Protein AF-A0ABD3NTJ6-F1 (afdb_monomer)

Secondary structure (DSSP, 8-state):
----------------------------------PPPPP--S--PPTT-EEEE---STTGGGTT-EEEEEEEETTTTEEEEEETTS-EEEE-GGGEEE-----------------------HHHHHHHHHHHHHHHHHHHHHHHHHHHHHHHHHHHHHHHHHHHHHHHHHHHHHHHHHHHHHHHHHHHHHHHH--HHHHHHHHHHHHHHHHHHHHHHHHHHHHHHHHHHHHHHHHHHHHHHHHHHHHHHHHHHHHHHHHHHHHHHHT-S------------------------------------------------TTSHHHHHHHHHHHHHHHHHHHHHHHHHHHHHHHHHHHHHHHHHHHHHHHHHHHHHHHHHHHHHHHHHHHHHHHHHHHHHTSS-------------------------------------------S--

Radius of gyration: 44.38 Å; Cα contacts (8 Å, |Δi|>4): 122; chains: 1; bounding box: 137×74×116 Å

pLDDT: mean 74.45, std 22.03, range [32.66, 98.19]

Foldseek 3Di:
DDDDDDDDDDDPDDDDDDDDDDDDDDDDPDDDDDDPDDQPPPDDDDFQFKKAFADDPVPRVRHRFIWTFHDQDPVVQWTFTQGPVRDTDTHHSSGIDTDPPPPDDDDDDDDDDDDPDDPDPCVVVVVVVVVVVVVVVVVVVVVVVVVVVVVVVVVVVVVVVVVVVVVVVVVVVVVVVVVVVVVVVVVVVCVVVDDPVVVVVVVVVVVVVVVVVVVVVVVVVVVVVVVVVVVVLVVVVVVLVVVVVVLVVVVVVVVVVVVVVVVPVVPDPDDPDDDDDDDDDDDDDDDPDPPDDDDDDDDDDDDDDDDPDDDDDDDDPVPPVVVVVVVVVVVVSVVVVVVSVVVVVVSVVVVVVVVVVVVVVVVVVVVVVVVVVVVVVVVVVVVVVVVVVVVVVVVVVPPPDDDPDDDDDDDDDDDDDDDPDDDDPPPDPDDPPPPPDDDPPPPPDD

Nearest PDB structures (foldseek):
  6wau-assembly1_A  TM=8.662E-01  e=1.905E-03  Homo sapiens
  8h43-assembly1_A  TM=8.502E-01  e=3.929E-03  Homo sapiens
  5xfo-assembly1_A  TM=8.583E-01  e=5.112E-03  Homo sapiens
  5xfq-assembly1_A  TM=8.620E-01  e=9.241E-03  Mus musculus
  5xfp-assembly3_E  TM=7.646E-01  e=1.054E-02  Homo sapiens

Mean predicted aligned error: 21.54 Å

Organism: NCBI:txid382360

Sequence (446 aa):
MNTQAQGSDEEDEMLSTINEGDSESLDSNYVDSKPPAKPASEAILPPGSSVQFYGLQEMSHLNDTTGTIEAYLNGIQRYSVRCQDGNVVNAKPGNLSLLASNDAHHDKEHKKKKKKPKREDNSHILETSQQILVDLCNEMKSLQSSIVSSTSTSTSIMTENISSNTTLLHQIQTEVDLLRSNLKQLDVTIESKATPSQILEMGKIRAIQSLVANVQADKDKTVQLYETHARRGYEEIERLRSDLEREREENAKLREEMHQIQSFANHGPLSPMKGSMNVYTGPSMYVNGNANNLDITKPGGGGDGETIGTFDDMTLDTKQTTDNTVAYETKSLKKRIIHMKKKLQVAQLEAKEADNLRSELESMRLKMEGMRKEGMEKDKIIQRLKEDIDGLKRGYSCGGVGNVAASAATTSAAANTVSVANPQTRSVTVTTTTKKKGANRWWNGL

Structure (mmCIF, N/CA/C/O backbone):
data_AF-A0ABD3NTJ6-F1
#
_entry.id   AF-A0ABD3NTJ6-F1
#
loop_
_atom_site.group_PDB
_atom_site.id
_atom_site.type_symbol
_atom_site.label_atom_id
_atom_site.label_alt_id
_atom_site.label_comp_id
_atom_site.label_asym_id
_atom_site.label_entity_id
_atom_site.label_seq_id
_atom_site.pdbx_PDB_ins_code
_atom_site.Cartn_x
_atom_site.Cartn_y
_atom_site.Cartn_z
_atom_site.occupancy
_atom_site.B_iso_or_equiv
_atom_site.auth_seq_id
_atom_site.auth_comp_id
_atom_site.auth_asym_id
_atom_site.auth_atom_id
_atom_site.pdbx_PDB_model_num
ATOM 1 N N . MET A 1 1 ? 29.566 -42.881 37.059 1.00 40.19 1 MET A N 1
ATOM 2 C CA . MET A 1 1 ? 28.271 -43.483 36.680 1.00 40.19 1 MET A CA 1
ATOM 3 C C . MET A 1 1 ? 27.968 -43.018 35.273 1.00 40.19 1 MET A C 1
ATOM 5 O O . MET A 1 1 ? 27.840 -41.824 35.056 1.00 40.19 1 MET A O 1
ATOM 9 N N . ASN A 1 2 ? 28.045 -43.955 34.334 1.00 36.59 2 ASN A N 1
ATOM 10 C CA . ASN A 1 2 ? 28.050 -43.747 32.892 1.00 36.59 2 ASN A CA 1
ATOM 11 C C . ASN A 1 2 ? 26.684 -44.204 32.368 1.00 36.59 2 ASN A C 1
ATOM 13 O O . ASN A 1 2 ? 26.275 -45.315 32.704 1.00 36.59 2 ASN A O 1
ATOM 17 N N . THR A 1 3 ? 25.972 -43.383 31.601 1.0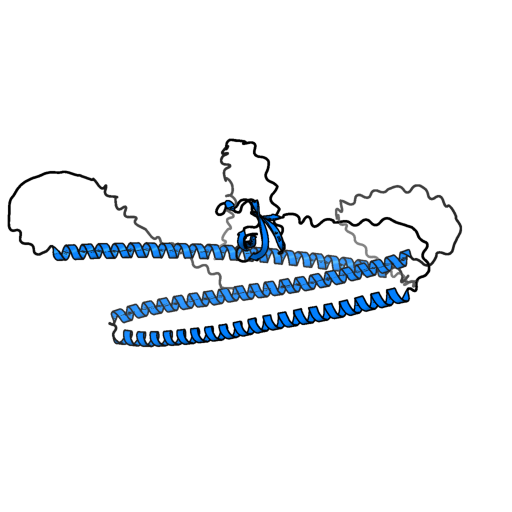0 45.03 3 THR A N 1
ATOM 18 C CA . THR A 1 3 ? 24.688 -43.788 31.009 1.00 45.03 3 THR A CA 1
ATOM 19 C C . THR A 1 3 ? 24.657 -43.359 29.549 1.00 45.03 3 THR A C 1
ATOM 21 O O . THR A 1 3 ? 24.443 -42.196 29.225 1.00 45.03 3 THR A O 1
ATOM 24 N N . GLN A 1 4 ? 24.933 -44.335 28.681 1.00 41.94 4 GLN A N 1
ATOM 25 C CA . GLN A 1 4 ? 24.576 -44.325 27.266 1.00 41.94 4 GLN A CA 1
ATOM 26 C C . GLN A 1 4 ? 23.050 -44.280 27.142 1.00 41.94 4 GLN A C 1
ATOM 28 O O . GLN A 1 4 ? 22.362 -45.060 27.799 1.00 41.94 4 GLN A O 1
ATOM 33 N N . ALA A 1 5 ? 22.537 -43.409 26.277 1.00 48.34 5 ALA A N 1
ATOM 34 C CA . ALA A 1 5 ? 21.158 -43.452 25.809 1.00 48.34 5 ALA A CA 1
ATOM 35 C C . ALA A 1 5 ? 21.177 -43.641 24.290 1.00 48.34 5 ALA A C 1
ATOM 37 O O . ALA A 1 5 ? 21.821 -42.887 23.561 1.00 48.34 5 ALA A O 1
ATOM 38 N N . GLN A 1 6 ? 20.534 -44.728 23.873 1.00 44.75 6 GLN A N 1
ATOM 39 C CA . GLN A 1 6 ? 20.407 -45.224 22.511 1.00 44.75 6 GLN A CA 1
ATOM 40 C C . GLN A 1 6 ? 19.446 -44.354 21.693 1.00 44.75 6 GLN A C 1
ATOM 42 O O . GLN A 1 6 ? 18.470 -43.824 22.225 1.00 44.75 6 GLN A O 1
ATOM 47 N N . GLY A 1 7 ? 19.739 -44.244 20.397 1.00 41.97 7 GLY A N 1
ATOM 48 C CA . GLY A 1 7 ? 18.839 -43.694 19.391 1.00 41.97 7 GLY A CA 1
ATOM 49 C C . GLY A 1 7 ? 17.664 -44.628 19.101 1.00 41.97 7 GLY A C 1
ATOM 50 O O . GLY A 1 7 ? 17.770 -45.845 19.250 1.00 41.97 7 GLY A O 1
ATOM 51 N N . SER A 1 8 ? 16.553 -44.025 18.690 1.00 44.66 8 SER A N 1
ATOM 52 C CA . SER A 1 8 ? 15.428 -44.702 18.046 1.00 44.66 8 SER A CA 1
ATOM 53 C C . SER A 1 8 ? 15.048 -43.879 16.819 1.00 44.66 8 SER A C 1
ATOM 55 O O . SER A 1 8 ? 14.611 -42.736 16.940 1.00 44.66 8 SER A O 1
ATOM 57 N N . ASP A 1 9 ? 15.333 -44.475 15.663 1.00 46.97 9 ASP A N 1
ATOM 58 C CA . ASP A 1 9 ? 14.882 -44.102 14.330 1.00 46.97 9 ASP A CA 1
ATOM 59 C C . ASP A 1 9 ? 13.488 -44.705 14.124 1.00 46.97 9 ASP A C 1
ATOM 61 O O . ASP A 1 9 ? 13.374 -45.890 13.832 1.00 46.97 9 ASP A O 1
ATOM 65 N N . GLU A 1 10 ? 12.432 -43.918 14.295 1.00 52.91 10 GLU A N 1
ATOM 66 C CA . GLU A 1 10 ? 11.076 -44.256 13.852 1.00 52.91 10 GLU A CA 1
ATOM 67 C C . GLU A 1 10 ? 10.378 -42.930 13.543 1.00 52.91 10 GLU A C 1
ATOM 69 O O . GLU A 1 10 ? 10.212 -42.145 14.464 1.00 52.91 10 GLU A O 1
ATOM 74 N N . GLU A 1 11 ? 10.086 -42.642 12.268 1.00 46.19 11 GLU A N 1
ATOM 75 C CA . GLU A 1 11 ? 8.901 -41.924 11.738 1.00 46.19 11 GLU A CA 1
ATOM 76 C C . GLU A 1 11 ? 9.124 -41.652 10.229 1.00 46.19 11 GLU A C 1
ATOM 78 O O . GLU A 1 11 ? 9.262 -40.515 9.789 1.00 46.19 11 GLU A O 1
ATOM 83 N N . ASP A 1 12 ? 9.177 -42.726 9.433 1.00 49.91 12 ASP A N 1
ATOM 84 C CA . ASP A 1 12 ? 9.112 -42.701 7.963 1.00 49.91 12 ASP A CA 1
ATOM 85 C C . ASP A 1 12 ? 8.009 -43.688 7.543 1.00 49.91 12 ASP A C 1
ATOM 87 O O . ASP A 1 12 ? 8.283 -44.852 7.289 1.00 49.91 12 ASP A O 1
ATOM 91 N N . GLU A 1 13 ? 6.741 -43.260 7.579 1.00 53.31 13 GLU A N 1
ATOM 92 C CA . GLU A 1 13 ? 5.600 -43.869 6.862 1.00 53.31 13 GLU A CA 1
ATOM 93 C C . GLU A 1 13 ? 4.302 -43.173 7.298 1.00 53.31 13 GLU A C 1
ATOM 95 O O . GLU A 1 13 ? 3.744 -43.535 8.322 1.00 53.31 13 GLU A O 1
ATOM 100 N N . MET A 1 14 ? 3.804 -42.178 6.548 1.00 47.34 14 MET A N 1
ATOM 101 C CA . MET A 1 14 ? 2.372 -41.803 6.525 1.00 47.34 14 MET A CA 1
ATOM 102 C C . MET A 1 14 ? 2.078 -40.758 5.434 1.00 47.34 14 MET A C 1
ATOM 104 O O . MET A 1 14 ? 1.713 -39.626 5.732 1.00 47.34 14 MET A O 1
ATOM 108 N N . LEU A 1 15 ? 2.190 -41.130 4.153 1.00 41.88 15 LEU A N 1
ATOM 109 C CA . LEU A 1 15 ? 1.514 -40.415 3.057 1.00 41.88 15 LEU A CA 1
ATOM 110 C C . LEU A 1 15 ? 1.103 -41.392 1.944 1.00 41.88 15 LEU A C 1
ATOM 112 O O . LEU A 1 15 ? 1.747 -41.494 0.904 1.00 41.88 15 LEU A O 1
ATOM 116 N N . SER A 1 16 ? -0.009 -42.099 2.143 1.00 45.91 16 SER A N 1
ATOM 117 C CA . SER A 1 16 ? -0.791 -42.640 1.029 1.00 45.91 16 SER A CA 1
ATOM 118 C C . SER A 1 16 ? -2.280 -42.539 1.348 1.00 45.91 16 SER A C 1
ATOM 120 O O . SER A 1 16 ? -2.682 -42.685 2.501 1.00 45.91 16 SER A O 1
ATOM 122 N N . THR A 1 17 ? -3.082 -42.328 0.302 1.00 41.25 17 THR A N 1
ATOM 123 C CA . THR A 1 17 ? -4.559 -42.295 0.256 1.00 41.25 17 THR A CA 1
ATOM 124 C C . THR A 1 17 ? -5.200 -40.901 0.301 1.00 41.25 17 THR A C 1
ATOM 126 O O . THR A 1 17 ? -5.706 -40.458 1.328 1.00 41.25 17 THR A O 1
ATOM 129 N N . ILE A 1 18 ? -5.278 -40.237 -0.860 1.00 46.53 18 ILE A N 1
ATOM 130 C CA . ILE A 1 18 ? -6.412 -39.350 -1.161 1.00 46.53 18 ILE A CA 1
ATOM 131 C C . ILE A 1 18 ? -7.052 -39.837 -2.459 1.00 46.53 18 ILE A C 1
ATOM 133 O O . ILE A 1 18 ? -6.397 -39.944 -3.492 1.00 46.53 18 ILE A O 1
ATOM 137 N N . ASN A 1 19 ? -8.331 -40.172 -2.307 1.00 44.00 19 ASN A N 1
ATOM 138 C CA . ASN A 1 19 ? -9.253 -40.750 -3.269 1.00 44.00 19 ASN A CA 1
ATOM 139 C C . ASN A 1 19 ? -9.419 -39.917 -4.542 1.00 44.00 19 ASN A C 1
ATOM 141 O O . ASN A 1 19 ? -9.683 -38.716 -4.487 1.00 44.00 19 ASN A O 1
ATOM 145 N N . GLU A 1 20 ? -9.406 -40.629 -5.664 1.00 47.78 20 GLU A N 1
ATOM 146 C CA . GLU A 1 20 ? -10.153 -40.293 -6.870 1.00 47.78 20 GLU A CA 1
ATOM 147 C C . GLU A 1 20 ? -11.649 -40.467 -6.567 1.00 47.78 20 GLU A C 1
ATOM 149 O O . GLU A 1 20 ? -12.079 -41.528 -6.114 1.00 47.78 20 GLU A O 1
ATOM 154 N N . GLY A 1 21 ? -12.427 -39.403 -6.757 1.00 39.03 21 GLY A N 1
ATOM 155 C CA . GLY A 1 21 ? -13.863 -39.383 -6.511 1.00 39.03 21 GLY A CA 1
ATOM 156 C C . GLY A 1 21 ? -14.584 -38.592 -7.593 1.00 39.03 21 GLY A C 1
ATOM 157 O O . GLY A 1 21 ? -14.523 -37.367 -7.612 1.00 39.03 21 GLY A O 1
ATOM 158 N N . ASP A 1 22 ? -15.240 -39.357 -8.458 1.00 41.78 22 ASP A N 1
ATOM 159 C CA . ASP A 1 22 ? -16.561 -39.121 -9.032 1.00 41.78 22 ASP A CA 1
ATOM 160 C C . ASP A 1 22 ? -16.781 -37.940 -9.988 1.00 41.78 22 ASP A C 1
ATOM 162 O O . ASP A 1 22 ? -17.116 -36.807 -9.653 1.00 41.78 22 ASP A O 1
ATOM 166 N N . SER A 1 23 ? -16.680 -38.339 -11.255 1.00 49.59 23 SER A N 1
ATOM 167 C CA . SER A 1 23 ? -17.538 -37.986 -12.380 1.00 49.59 23 SER A CA 1
ATOM 168 C C . SER A 1 23 ? -18.988 -37.618 -12.029 1.00 49.59 23 SER A C 1
ATOM 170 O O . SER A 1 23 ? -19.785 -38.487 -11.675 1.00 49.59 23 SER A O 1
ATOM 172 N N . GLU A 1 24 ? -19.371 -36.378 -12.326 1.00 49.97 24 GLU A N 1
ATOM 173 C CA . GLU A 1 24 ? -20.751 -36.041 -12.679 1.00 49.97 24 GLU A CA 1
ATOM 174 C C . GLU A 1 24 ? -20.803 -35.567 -14.135 1.00 49.97 24 GLU A C 1
ATOM 176 O O . GLU A 1 24 ? -20.230 -34.551 -14.532 1.00 49.97 24 GLU A O 1
ATOM 181 N N . SER A 1 25 ? -21.480 -36.378 -14.943 1.00 49.41 25 SER A N 1
ATOM 182 C CA . SER A 1 25 ? -21.915 -36.092 -16.302 1.00 49.41 25 SER A CA 1
ATOM 183 C C . SER A 1 25 ? -23.032 -35.051 -16.280 1.00 49.41 25 SER A C 1
ATOM 185 O O . SER A 1 25 ? -24.098 -35.315 -15.722 1.00 49.41 25 SER A O 1
ATOM 187 N N . LEU A 1 26 ? -22.826 -33.905 -16.932 1.00 48.53 26 LEU A N 1
ATOM 188 C CA . LEU A 1 26 ? -23.906 -32.974 -17.251 1.00 48.53 26 LEU A CA 1
ATOM 189 C C . LEU A 1 26 ? -24.185 -32.978 -18.751 1.00 48.53 26 LEU A C 1
ATOM 191 O O . LEU A 1 26 ? -23.298 -32.779 -19.584 1.00 48.53 26 LEU A O 1
ATOM 195 N N . ASP A 1 27 ? -25.455 -33.240 -19.037 1.00 41.47 27 ASP A N 1
ATOM 196 C CA . ASP A 1 27 ? -26.069 -33.384 -20.342 1.00 41.47 27 ASP A CA 1
ATOM 197 C C . ASP A 1 27 ? -25.861 -32.173 -21.257 1.00 41.47 27 ASP A C 1
ATOM 199 O O . ASP A 1 27 ? -26.066 -31.008 -20.906 1.00 41.47 27 ASP A O 1
ATOM 203 N N . SER A 1 28 ? -25.489 -32.503 -22.491 1.00 42.22 28 SER A N 1
ATOM 204 C CA . SER A 1 28 ? -25.319 -31.606 -23.623 1.00 42.22 28 SER A CA 1
ATOM 205 C C . SER A 1 28 ? -26.680 -31.247 -24.230 1.00 42.22 28 SER A C 1
ATOM 207 O O . SER A 1 28 ? -27.269 -32.038 -24.962 1.00 42.22 28 SER A O 1
ATOM 209 N N . ASN A 1 29 ? -27.162 -30.030 -23.966 1.00 41.12 29 ASN A N 1
ATOM 210 C CA . ASN A 1 29 ? -28.196 -29.367 -24.766 1.00 41.12 29 ASN A CA 1
ATOM 211 C C . ASN A 1 29 ? -27.539 -28.259 -25.603 1.00 41.12 29 ASN A C 1
ATOM 213 O O . ASN A 1 29 ? -27.405 -27.113 -25.174 1.00 41.12 29 ASN A O 1
ATOM 217 N N . TYR A 1 30 ? -27.084 -28.636 -26.799 1.00 38.41 30 TYR A N 1
ATOM 218 C CA . TYR A 1 30 ? -26.451 -27.764 -27.788 1.00 38.41 30 TYR A CA 1
ATOM 219 C C . TYR A 1 30 ? -27.526 -27.001 -28.578 1.00 38.41 30 TYR A C 1
ATOM 221 O O . TYR A 1 30 ? -28.086 -27.511 -29.546 1.00 38.41 30 TYR A O 1
ATOM 229 N N . VAL A 1 31 ? -27.847 -25.782 -28.135 1.00 45.69 31 VAL A N 1
ATOM 230 C CA . VAL A 1 31 ? -28.682 -24.836 -28.890 1.00 45.69 31 VAL A CA 1
ATOM 231 C C . VAL A 1 31 ? -27.768 -24.024 -29.808 1.00 45.69 31 VAL A C 1
ATOM 233 O O . VAL A 1 31 ? -26.908 -23.279 -29.339 1.00 45.69 31 VAL A O 1
ATOM 236 N N . ASP A 1 32 ? -27.970 -24.194 -31.113 1.00 44.66 32 ASP A N 1
ATOM 237 C CA . ASP A 1 32 ? -27.260 -23.575 -32.237 1.00 44.66 32 ASP A CA 1
ATOM 238 C C . ASP A 1 32 ? -27.342 -22.035 -32.204 1.00 44.66 32 ASP A C 1
ATOM 240 O O . ASP A 1 32 ? -28.205 -21.403 -32.814 1.00 44.66 32 ASP A O 1
ATOM 244 N N . SER A 1 33 ? -26.455 -21.422 -31.418 1.00 44.88 33 SER A N 1
ATOM 245 C CA . SER A 1 33 ? -26.260 -19.976 -31.340 1.00 44.88 33 SER A CA 1
ATOM 246 C C . SER A 1 33 ? -24.920 -19.634 -31.975 1.00 44.88 33 SER A C 1
ATOM 248 O O . SER A 1 33 ? -23.862 -20.018 -31.478 1.00 44.88 33 SER A O 1
ATOM 250 N N . LYS A 1 34 ? -24.986 -18.895 -33.085 1.00 48.97 34 LYS A N 1
ATOM 251 C CA . LYS A 1 34 ? -23.867 -18.248 -33.782 1.00 48.97 34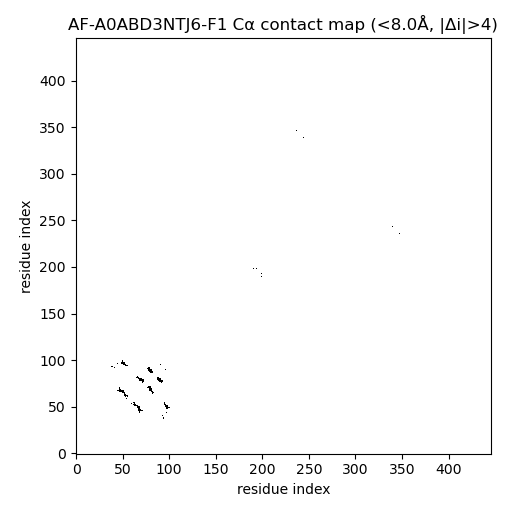 LYS A CA 1
ATOM 252 C C . LYS A 1 34 ? -22.781 -17.796 -32.782 1.00 48.97 34 LYS A C 1
ATOM 254 O O . LYS A 1 34 ? -23.107 -17.029 -31.875 1.00 48.97 34 LYS A O 1
ATOM 259 N N . PRO A 1 35 ? -21.518 -18.245 -32.916 1.00 42.69 35 PRO A N 1
ATOM 260 C CA . PRO A 1 35 ? -20.505 -18.035 -31.888 1.00 42.69 35 PRO A CA 1
ATOM 261 C C . PRO A 1 35 ? -20.266 -16.533 -31.661 1.00 42.69 35 PRO A C 1
ATOM 263 O O . PRO A 1 35 ? -19.989 -15.816 -32.631 1.00 42.69 35 PRO A O 1
ATOM 266 N N . PRO A 1 36 ? -20.377 -16.035 -30.414 1.00 49.72 36 PRO A N 1
ATOM 267 C CA . PRO A 1 36 ? -20.057 -14.652 -30.098 1.00 49.72 36 PRO A CA 1
ATOM 268 C C . PRO A 1 36 ? -18.573 -14.399 -30.370 1.00 49.72 36 PRO A C 1
ATOM 270 O O . PRO A 1 36 ? -17.718 -15.251 -30.117 1.00 49.72 36 PRO A O 1
ATOM 273 N N . ALA A 1 37 ? -18.281 -13.223 -30.926 1.00 48.50 37 ALA A N 1
ATOM 274 C CA . ALA A 1 37 ? -16.925 -12.780 -31.202 1.00 48.50 37 ALA A CA 1
ATOM 275 C C . ALA A 1 37 ? -16.048 -12.953 -29.952 1.00 48.50 37 ALA A C 1
ATOM 277 O O . ALA A 1 37 ? -16.431 -12.571 -28.846 1.00 48.50 37 ALA A O 1
ATOM 278 N N . LYS A 1 38 ? -14.882 -13.574 -30.146 1.00 46.47 38 LYS A N 1
ATOM 279 C CA . LYS A 1 38 ? -13.897 -13.868 -29.103 1.00 46.47 38 LYS A CA 1
ATOM 280 C C . LYS A 1 38 ? -13.639 -12.601 -28.262 1.00 46.47 38 LYS A C 1
ATOM 282 O O . LYS A 1 38 ? -13.260 -11.590 -28.856 1.00 46.47 38 LYS A O 1
ATOM 287 N N . PRO A 1 39 ? -13.825 -12.630 -26.927 1.00 51.28 39 PRO A N 1
ATOM 288 C CA . PRO A 1 39 ? -13.601 -11.457 -26.092 1.00 51.28 39 PRO A CA 1
ATOM 289 C C . PRO A 1 39 ? -12.139 -11.031 -26.225 1.00 51.28 39 PRO A C 1
ATOM 291 O O . PRO A 1 39 ? -11.228 -11.858 -26.115 1.00 51.28 39 PRO A O 1
ATOM 294 N N . ALA A 1 40 ? -11.927 -9.751 -26.528 1.00 49.59 40 ALA A N 1
ATOM 295 C CA . ALA A 1 40 ? -10.605 -9.162 -26.640 1.00 49.59 40 ALA A CA 1
ATOM 296 C C . ALA A 1 40 ? -9.852 -9.392 -25.322 1.00 49.59 40 ALA A C 1
ATOM 298 O O . ALA A 1 40 ? -10.249 -8.916 -24.261 1.00 49.59 40 ALA A O 1
ATOM 299 N N . SER A 1 41 ? -8.789 -10.187 -25.393 1.00 48.59 41 SER A N 1
ATOM 300 C CA . SER A 1 41 ? -7.893 -10.478 -24.282 1.00 48.59 41 SER A CA 1
ATOM 301 C C . SER A 1 41 ? -7.303 -9.180 -23.738 1.00 48.59 41 SER A C 1
ATOM 303 O O . SER A 1 41 ? -6.547 -8.550 -24.469 1.00 48.59 41 SER A O 1
ATOM 305 N N . GLU A 1 42 ? -7.679 -8.813 -22.508 1.00 69.00 42 GLU A N 1
ATOM 306 C CA . GLU A 1 42 ? -6.975 -8.021 -21.469 1.00 69.00 42 GLU A CA 1
ATOM 307 C C . GLU A 1 42 ? -6.078 -6.832 -21.879 1.00 69.00 42 GLU A C 1
ATOM 309 O O . GLU A 1 42 ? -5.277 -6.337 -21.088 1.00 69.00 42 GLU A O 1
ATOM 314 N N . ALA A 1 43 ? -6.206 -6.332 -23.102 1.00 79.06 43 ALA A N 1
ATOM 315 C CA . ALA A 1 43 ? -5.488 -5.173 -23.579 1.00 79.06 43 ALA A CA 1
ATOM 316 C C . ALA A 1 43 ? -6.086 -3.938 -22.904 1.00 79.06 43 ALA A C 1
ATOM 318 O O . ALA A 1 43 ? -7.290 -3.685 -22.990 1.00 79.06 43 ALA A O 1
ATOM 319 N N . ILE A 1 44 ? -5.237 -3.177 -22.216 1.00 89.94 44 ILE A N 1
ATOM 320 C CA . ILE A 1 44 ? -5.616 -1.886 -21.647 1.00 89.94 44 ILE A CA 1
ATOM 321 C C . ILE A 1 44 ? -6.035 -0.981 -22.811 1.00 89.94 44 ILE A C 1
ATOM 323 O O . ILE A 1 44 ? -5.228 -0.680 -23.690 1.00 89.94 44 ILE A O 1
ATOM 327 N N . LEU A 1 45 ? -7.306 -0.583 -22.835 1.00 93.62 45 LEU A N 1
ATOM 328 C CA . LEU A 1 45 ? -7.870 0.256 -23.884 1.00 93.62 45 LEU A CA 1
ATOM 329 C C . LEU A 1 45 ? -7.483 1.718 -23.606 1.00 93.62 45 LEU A C 1
ATOM 331 O O . LEU A 1 45 ? -7.752 2.213 -22.506 1.00 93.62 45 LEU A O 1
ATOM 335 N N . PRO A 1 46 ? -6.852 2.428 -24.559 1.00 93.81 46 PRO A N 1
ATOM 336 C CA . PRO A 1 46 ? -6.441 3.806 -24.336 1.00 93.81 46 PRO A CA 1
ATOM 337 C C . PRO A 1 46 ? -7.661 4.744 -24.252 1.00 93.81 46 PRO A C 1
ATOM 339 O O . PRO A 1 46 ? -8.653 4.527 -24.963 1.00 93.81 46 PRO A O 1
ATOM 342 N N . PRO A 1 47 ? -7.610 5.798 -23.414 1.00 96.31 47 PRO A N 1
ATOM 343 C CA . PRO A 1 47 ? -8.655 6.819 -23.371 1.00 96.31 47 PRO A CA 1
ATOM 344 C C . PRO A 1 47 ? -8.807 7.490 -24.744 1.00 96.31 47 PRO A C 1
ATOM 346 O O . PRO A 1 47 ? -7.833 7.662 -25.474 1.00 96.31 47 PRO A O 1
ATOM 349 N N . GLY A 1 48 ? -10.040 7.830 -25.114 1.00 96.31 48 GLY A N 1
ATOM 350 C CA . GLY A 1 48 ? -10.415 8.318 -26.444 1.00 96.31 48 GLY A CA 1
ATOM 351 C C . GLY A 1 48 ? -10.849 7.224 -27.426 1.00 96.31 48 GLY A C 1
ATOM 352 O O . GLY A 1 48 ? -11.414 7.539 -28.471 1.00 96.31 48 GLY A O 1
ATOM 353 N N . SER A 1 49 ? -10.653 5.945 -27.095 1.00 96.31 49 SER A N 1
ATOM 354 C CA . SER A 1 49 ? -11.117 4.837 -27.939 1.00 96.31 49 SER A CA 1
ATOM 355 C C . SER A 1 49 ? -12.644 4.740 -27.959 1.00 96.31 49 SER A C 1
ATOM 357 O O . SER A 1 49 ? -13.292 4.858 -26.915 1.00 96.31 49 SER A O 1
ATOM 359 N N . SER A 1 50 ? -13.209 4.468 -29.137 1.00 96.69 50 SER A N 1
ATOM 360 C CA . SER A 1 50 ? -14.633 4.152 -29.296 1.00 96.69 50 SER A CA 1
ATOM 361 C C . SER A 1 50 ? -14.886 2.680 -28.973 1.00 96.69 50 SER A C 1
ATOM 363 O O . SER A 1 50 ? -14.223 1.790 -29.506 1.00 96.69 50 SER A O 1
ATOM 365 N N . VAL A 1 51 ? -15.848 2.414 -28.095 1.00 97.44 51 VAL A N 1
ATOM 366 C CA . VAL A 1 51 ? -16.193 1.068 -27.624 1.00 97.44 51 VAL A CA 1
ATOM 367 C C . VAL A 1 51 ? -17.690 0.810 -27.724 1.00 97.44 51 VAL A C 1
ATOM 369 O O . VAL A 1 51 ? -18.492 1.737 -27.641 1.00 97.44 51 VAL A O 1
ATOM 372 N N . GLN A 1 52 ? -18.067 -0.456 -27.884 1.00 97.62 52 GLN A N 1
ATOM 373 C CA . GLN A 1 52 ? -19.447 -0.932 -27.821 1.00 97.62 52 GLN A CA 1
ATOM 374 C C . GLN A 1 52 ? -19.660 -1.749 -26.546 1.00 97.62 52 GLN A C 1
ATOM 376 O O . GLN A 1 52 ? -18.830 -2.600 -26.210 1.00 97.62 52 GLN A O 1
ATOM 381 N N . PHE A 1 53 ? -20.763 -1.505 -25.840 1.00 97.62 53 PHE A N 1
ATOM 382 C CA . PHE A 1 53 ? -21.114 -2.268 -24.644 1.00 97.62 53 PHE A CA 1
ATOM 383 C C . PHE A 1 53 ? -21.707 -3.632 -25.007 1.00 97.62 53 PHE A C 1
ATOM 385 O O . PHE A 1 53 ? -22.557 -3.734 -25.892 1.00 97.62 53 PHE A O 1
ATOM 392 N N . TYR A 1 54 ? -21.314 -4.674 -24.276 1.00 97.00 54 TYR A N 1
ATOM 393 C CA . TYR A 1 54 ? -21.929 -5.997 -24.352 1.00 97.00 54 TYR A CA 1
ATOM 394 C C . TYR A 1 54 ? -21.999 -6.665 -22.973 1.00 97.00 54 TYR A C 1
ATOM 396 O O . TYR A 1 54 ? -21.199 -6.383 -22.080 1.00 97.00 54 TYR A O 1
ATOM 404 N N . GLY A 1 55 ? -22.960 -7.574 -22.785 1.00 96.25 55 GLY A N 1
ATOM 405 C CA . GLY A 1 55 ? -23.038 -8.421 -21.589 1.00 96.25 55 GLY A CA 1
ATOM 406 C C . GLY A 1 55 ? -23.387 -7.703 -20.274 1.00 96.25 55 GLY A C 1
ATOM 407 O O . GLY A 1 55 ? -23.135 -8.248 -19.199 1.00 96.25 55 GLY A O 1
ATOM 408 N N . LEU A 1 56 ? -23.964 -6.497 -20.309 1.00 96.31 56 LEU A N 1
ATOM 409 C CA . LEU A 1 56 ? -24.466 -5.819 -19.108 1.00 96.31 56 LEU A CA 1
ATOM 410 C C . LEU A 1 56 ? -25.779 -6.467 -18.638 1.00 96.31 56 LEU A C 1
ATOM 412 O O . LEU A 1 56 ? -26.773 -6.442 -19.361 1.00 96.31 56 LEU A O 1
ATOM 416 N N . GLN A 1 57 ? -25.784 -7.025 -17.421 1.00 95.81 57 GLN A N 1
ATOM 417 C CA . GLN A 1 57 ? -26.968 -7.656 -16.816 1.00 95.81 57 GLN A CA 1
ATOM 418 C C . GLN A 1 57 ? -27.952 -6.627 -16.239 1.00 95.81 57 GLN A C 1
ATOM 420 O O . GLN A 1 57 ? -29.147 -6.706 -16.495 1.00 95.81 57 GLN A O 1
ATOM 425 N N . GLU A 1 58 ? -27.451 -5.643 -15.486 1.00 95.06 58 GLU A N 1
ATOM 426 C CA . GLU A 1 58 ? -28.290 -4.640 -14.805 1.00 95.06 58 GLU A CA 1
ATOM 427 C C . GLU A 1 58 ? -28.762 -3.515 -15.739 1.00 95.06 58 GLU A C 1
ATOM 429 O O . GLU A 1 58 ? -29.808 -2.912 -15.519 1.00 95.06 58 GLU A O 1
ATOM 434 N N . MET A 1 59 ? -28.003 -3.239 -16.803 1.00 95.56 59 MET A N 1
ATOM 435 C CA . MET A 1 59 ? -28.299 -2.190 -17.784 1.00 95.56 59 MET A CA 1
ATOM 436 C C . MET A 1 59 ? -28.343 -2.775 -19.192 1.00 95.56 59 MET A C 1
ATOM 438 O O . MET A 1 59 ? -27.597 -2.367 -20.078 1.00 95.56 59 MET A O 1
ATOM 442 N N . SER A 1 60 ? -29.219 -3.758 -19.398 1.00 96.38 60 SER A N 1
ATOM 443 C CA . SER A 1 60 ? -29.343 -4.456 -20.682 1.00 96.38 60 SER A CA 1
ATOM 444 C C . SER A 1 60 ? -29.711 -3.537 -21.851 1.00 96.38 60 SER A C 1
ATOM 446 O O . SER A 1 60 ? -29.330 -3.826 -22.980 1.00 96.38 60 SER A O 1
ATOM 448 N N . HIS A 1 61 ? -30.374 -2.407 -21.581 1.00 96.12 61 HIS A N 1
ATOM 449 C CA . HIS A 1 61 ? -30.702 -1.374 -22.570 1.00 96.12 61 HIS A CA 1
ATOM 450 C C . HIS A 1 61 ? -29.47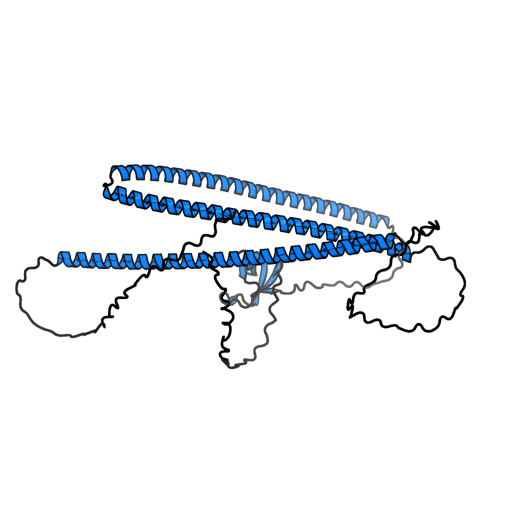6 -0.640 -23.142 1.00 96.12 61 HIS A C 1
ATOM 452 O O . HIS A 1 61 ? -29.597 0.006 -24.176 1.00 96.12 61 HIS A O 1
ATOM 458 N N . LEU A 1 62 ? -28.313 -0.723 -22.481 1.00 97.19 62 LEU A N 1
ATOM 459 C CA . LEU A 1 62 ? -27.055 -0.165 -22.982 1.00 97.19 62 LEU A CA 1
ATOM 460 C C . LEU A 1 62 ? -26.268 -1.155 -23.844 1.00 97.19 62 LEU A C 1
ATOM 462 O O . LEU A 1 62 ? -25.318 -0.738 -24.502 1.00 97.19 62 LEU A O 1
ATOM 466 N N . ASN A 1 63 ? -26.619 -2.444 -23.855 1.00 97.56 63 ASN A N 1
ATOM 467 C CA . ASN A 1 63 ? -25.958 -3.387 -24.756 1.00 97.56 63 ASN A CA 1
ATOM 468 C C . ASN A 1 63 ? -26.179 -2.945 -26.209 1.00 97.56 63 ASN A C 1
ATOM 470 O O . ASN A 1 63 ? -27.222 -2.391 -26.546 1.00 97.56 63 ASN A O 1
ATOM 474 N N . ASP A 1 64 ? -25.158 -3.137 -27.038 1.00 96.56 64 ASP A N 1
ATOM 475 C CA . ASP A 1 64 ? -25.084 -2.697 -28.434 1.00 96.56 64 ASP A CA 1
ATOM 476 C C . ASP A 1 64 ? -24.973 -1.177 -28.652 1.00 96.56 64 ASP A C 1
ATOM 478 O O . ASP A 1 64 ? -24.731 -0.747 -29.784 1.00 96.56 64 ASP A O 1
ATOM 482 N N . THR A 1 65 ? -25.039 -0.355 -27.598 1.00 97.44 65 THR A N 1
ATOM 483 C CA . THR A 1 65 ? -24.746 1.084 -27.695 1.00 97.44 65 THR A CA 1
ATOM 484 C C . THR A 1 65 ? -23.240 1.354 -27.706 1.00 97.44 65 THR A C 1
ATOM 486 O O . THR A 1 65 ? -22.435 0.556 -27.216 1.00 97.44 65 THR A O 1
ATOM 489 N N . THR A 1 66 ? -22.843 2.491 -28.282 1.00 97.50 66 THR A N 1
ATOM 490 C CA . THR A 1 66 ? -21.436 2.904 -28.379 1.00 97.50 66 THR A CA 1
ATOM 491 C C . THR A 1 66 ? -21.124 4.065 -27.441 1.00 97.50 66 THR A C 1
ATOM 493 O O . THR A 1 66 ? -21.964 4.944 -27.239 1.00 97.50 66 THR A O 1
ATOM 496 N N . GLY A 1 67 ? -19.897 4.118 -26.936 1.00 97.62 67 GLY A N 1
ATOM 497 C CA . GLY A 1 67 ? -19.391 5.229 -26.139 1.00 97.62 67 GLY A CA 1
ATOM 498 C C . GLY A 1 67 ? -17.893 5.434 -26.323 1.00 97.62 67 GLY A C 1
ATOM 499 O O . GLY A 1 67 ? -17.213 4.634 -26.967 1.00 97.62 67 GLY A O 1
ATOM 500 N N . THR A 1 68 ? -17.378 6.510 -25.741 1.00 97.69 68 THR A N 1
ATOM 501 C CA . THR A 1 68 ? -15.953 6.851 -25.779 1.00 97.69 68 THR A CA 1
ATOM 502 C C . THR A 1 68 ? -15.354 6.684 -24.391 1.00 97.69 68 THR A C 1
ATOM 504 O O . THR A 1 68 ? -15.917 7.162 -23.404 1.00 97.69 68 THR A O 1
ATOM 507 N N . ILE A 1 69 ? -14.210 6.005 -24.294 1.00 97.81 69 ILE A N 1
ATOM 508 C CA . ILE A 1 69 ? -13.505 5.843 -23.017 1.00 97.81 69 ILE A CA 1
ATOM 509 C C . ILE A 1 69 ? -12.944 7.195 -22.569 1.00 97.81 69 ILE A C 1
ATOM 511 O O . ILE A 1 69 ? -12.144 7.793 -23.282 1.00 97.81 69 ILE A O 1
ATOM 515 N N . GLU A 1 70 ? -13.294 7.648 -21.367 1.00 97.75 70 GLU A N 1
ATOM 516 C CA . GLU A 1 70 ? -12.683 8.833 -20.754 1.00 97.75 70 GLU A CA 1
ATOM 517 C C . GLU A 1 70 ? -11.443 8.479 -19.936 1.00 97.75 70 GLU A C 1
ATOM 519 O O . GLU A 1 70 ? -10.397 9.106 -20.086 1.00 97.75 70 GLU A O 1
ATOM 524 N N . ALA A 1 71 ? -11.556 7.479 -19.057 1.00 97.44 71 ALA A N 1
ATOM 525 C CA . ALA A 1 71 ? -10.490 7.093 -18.138 1.00 97.44 71 ALA A CA 1
ATOM 526 C C . ALA A 1 71 ? -10.668 5.659 -17.617 1.00 97.44 71 ALA A C 1
ATOM 528 O O . ALA A 1 71 ? -11.782 5.137 -17.552 1.00 97.44 71 ALA A O 1
ATOM 529 N N . TYR A 1 72 ? -9.568 5.038 -17.184 1.00 97.56 72 TYR A N 1
ATOM 530 C CA . TYR A 1 72 ? -9.588 3.776 -16.441 1.00 97.56 72 TYR A CA 1
ATOM 531 C C . TYR A 1 72 ? -9.482 4.041 -14.933 1.00 97.56 72 TYR A C 1
ATOM 533 O O . TYR A 1 72 ? -8.506 4.621 -14.457 1.00 97.56 72 TYR A O 1
ATOM 541 N N . LEU A 1 73 ? -10.486 3.614 -14.166 1.00 96.69 73 LEU A N 1
ATOM 542 C CA . LEU A 1 73 ? -10.561 3.810 -12.719 1.00 96.69 73 LEU A CA 1
ATOM 543 C C . LEU A 1 73 ? -9.897 2.632 -11.997 1.00 96.69 73 LEU A C 1
ATOM 545 O O . LEU A 1 73 ? -10.550 1.642 -11.659 1.00 96.69 73 LEU A O 1
ATOM 549 N N . ASN A 1 74 ? -8.591 2.751 -11.737 1.00 92.94 74 ASN A N 1
ATOM 550 C CA . ASN A 1 74 ? -7.771 1.661 -11.189 1.00 92.94 74 ASN A CA 1
ATOM 551 C C . ASN A 1 74 ? -8.289 1.122 -9.837 1.00 92.94 74 ASN A C 1
ATOM 553 O O . ASN A 1 74 ? -8.242 -0.078 -9.591 1.00 92.94 74 ASN A O 1
ATOM 557 N N . GLY A 1 75 ? -8.868 1.987 -8.992 1.00 93.88 75 GLY A N 1
ATOM 558 C CA . GLY A 1 75 ? -9.396 1.591 -7.678 1.00 93.88 75 GLY A CA 1
ATOM 559 C C . GLY A 1 75 ? -10.585 0.624 -7.728 1.00 93.88 75 GLY A C 1
ATOM 560 O O . GLY A 1 75 ? -10.790 -0.131 -6.783 1.00 93.88 75 GLY A O 1
ATOM 561 N N . ILE A 1 76 ? -11.352 0.618 -8.823 1.00 95.88 76 ILE A N 1
ATOM 562 C CA . ILE A 1 76 ? -12.528 -0.255 -8.997 1.00 95.88 76 ILE A CA 1
ATOM 563 C C . ILE A 1 76 ? -12.413 -1.185 -10.211 1.00 95.88 76 ILE A C 1
ATOM 565 O O . ILE A 1 76 ? -13.356 -1.922 -10.497 1.00 95.88 76 ILE A O 1
ATOM 569 N N . GLN A 1 77 ? -11.281 -1.140 -10.924 1.00 96.31 77 GLN A N 1
ATOM 570 C CA . GLN A 1 77 ? -10.990 -1.921 -12.132 1.00 96.31 77 GLN A CA 1
ATOM 571 C C . GLN A 1 77 ? -12.091 -1.826 -13.206 1.00 96.31 77 GLN A C 1
ATOM 573 O O . GLN A 1 77 ? -12.560 -2.828 -13.755 1.00 96.31 77 GLN A O 1
ATOM 578 N N . ARG A 1 78 ? -12.548 -0.600 -13.490 1.00 97.88 78 ARG A N 1
ATOM 579 C CA . ARG A 1 78 ? -13.593 -0.309 -14.488 1.00 97.88 78 ARG A CA 1
ATOM 580 C C . ARG A 1 78 ? -13.209 0.882 -15.359 1.00 97.88 78 ARG A C 1
ATOM 582 O O . ARG A 1 78 ? -12.530 1.796 -14.898 1.00 97.88 78 ARG A O 1
ATOM 589 N N . TYR A 1 79 ? -13.676 0.884 -16.602 1.00 98.12 79 TYR A N 1
ATOM 590 C CA . TYR A 1 79 ? -13.570 2.028 -17.504 1.00 98.12 79 TYR A CA 1
ATOM 591 C C . TYR A 1 79 ? -14.750 2.975 -17.297 1.00 98.12 79 TYR A C 1
ATOM 593 O O . TYR A 1 79 ? -15.894 2.526 -17.264 1.00 98.12 79 TYR A O 1
ATOM 601 N N . SER A 1 80 ? -14.454 4.270 -17.197 1.00 97.88 80 SER A N 1
ATOM 602 C CA . SER A 1 80 ? -15.423 5.361 -17.288 1.00 97.88 80 SER A CA 1
ATOM 603 C C . SER A 1 80 ? -15.672 5.646 -18.767 1.00 97.88 80 SER A C 1
ATOM 605 O O . SER A 1 80 ? -14.775 6.134 -19.460 1.00 97.88 80 SER A O 1
ATOM 607 N N . VAL A 1 81 ? -16.849 5.279 -19.271 1.00 98.12 81 VAL A N 1
ATOM 608 C CA . VAL A 1 81 ? -17.219 5.414 -20.687 1.00 98.12 81 VAL A CA 1
ATOM 609 C C . VAL A 1 81 ? -18.345 6.433 -20.814 1.00 98.12 81 VAL A C 1
ATOM 611 O O . VAL A 1 81 ? -19.402 6.265 -20.208 1.00 98.12 81 VAL A O 1
ATOM 614 N N . ARG A 1 82 ? -18.135 7.483 -21.613 1.00 98.19 82 ARG A N 1
ATOM 615 C CA . ARG A 1 82 ? -19.167 8.470 -21.948 1.00 98.19 82 ARG A CA 1
ATOM 616 C C . ARG A 1 82 ? -20.010 7.939 -23.108 1.00 98.19 82 ARG A C 1
ATOM 618 O O . ARG A 1 82 ? -19.504 7.777 -24.219 1.00 98.19 82 ARG A O 1
ATOM 625 N N . CYS A 1 83 ? -21.281 7.657 -22.849 1.00 97.56 83 CYS A N 1
ATOM 626 C CA . CYS A 1 83 ? -22.259 7.255 -23.859 1.00 97.56 83 CYS A CA 1
ATOM 627 C C . CYS A 1 83 ? -22.613 8.431 -24.785 1.00 97.56 83 CYS A C 1
ATOM 629 O O . CYS A 1 83 ? -22.410 9.595 -24.433 1.00 97.56 83 CYS A O 1
ATOM 631 N N . GLN A 1 84 ? -23.204 8.138 -25.948 1.00 95.00 84 GLN A N 1
ATOM 632 C CA . GLN A 1 84 ? -23.699 9.169 -26.878 1.00 95.00 84 GLN A CA 1
ATOM 633 C C . GLN A 1 84 ? -24.728 10.116 -26.237 1.00 95.00 84 GLN A C 1
ATOM 635 O O . GLN A 1 84 ? -24.740 11.303 -26.550 1.00 95.00 84 GLN A O 1
ATOM 640 N N . ASP A 1 85 ? -25.515 9.620 -25.277 1.00 94.69 85 ASP A N 1
ATOM 641 C CA . ASP A 1 85 ? -26.497 10.408 -24.518 1.00 94.69 85 ASP A CA 1
ATOM 642 C C . ASP A 1 85 ? -25.855 11.392 -23.516 1.00 94.69 85 ASP A C 1
ATOM 644 O O . ASP A 1 85 ? -26.553 12.105 -22.799 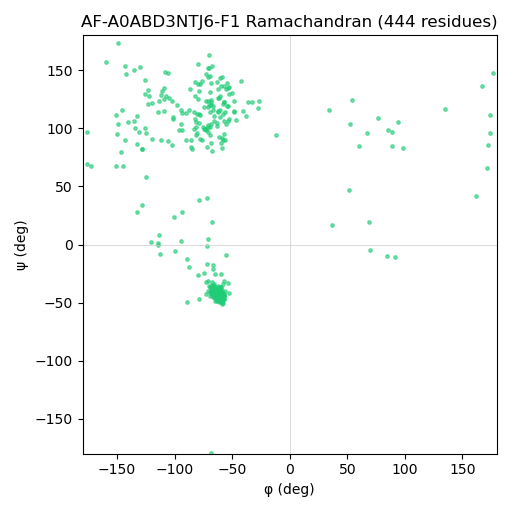1.00 94.69 85 ASP A O 1
ATOM 648 N N . GLY A 1 86 ? -24.521 11.411 -23.411 1.00 95.69 86 GLY A N 1
ATOM 649 C CA . GLY A 1 86 ? -23.760 12.246 -22.476 1.00 95.69 86 GLY A CA 1
ATOM 650 C C . GLY A 1 86 ? -23.604 11.654 -21.072 1.00 95.69 86 GLY A C 1
ATOM 651 O O . GLY A 1 86 ? -22.797 12.156 -20.290 1.00 95.69 86 GLY A O 1
ATOM 652 N N . ASN A 1 87 ? -24.316 10.569 -20.759 1.00 96.88 87 ASN A N 1
ATOM 653 C CA . ASN A 1 87 ? -24.181 9.846 -19.495 1.00 96.88 87 ASN A CA 1
ATOM 654 C C . ASN A 1 87 ? -22.851 9.087 -19.418 1.00 96.88 87 ASN A C 1
ATOM 656 O O . ASN A 1 87 ? -22.385 8.526 -20.408 1.00 96.88 87 ASN A O 1
ATOM 660 N N . VAL A 1 88 ? -22.264 9.032 -18.223 1.00 97.81 88 VAL A N 1
ATOM 661 C CA . VAL A 1 88 ? -21.009 8.315 -17.965 1.00 97.81 88 VAL A CA 1
ATOM 662 C C . VAL A 1 88 ? -21.305 7.012 -17.227 1.00 97.81 88 VAL A C 1
ATOM 664 O O . VAL A 1 88 ? -21.953 7.018 -16.181 1.00 97.81 88 VAL A O 1
ATOM 667 N N . VAL A 1 89 ? -20.831 5.891 -17.772 1.00 97.94 89 VAL A N 1
ATOM 668 C CA . VAL A 1 89 ? -21.093 4.538 -17.269 1.00 97.94 89 VAL A CA 1
ATOM 669 C C . VAL A 1 89 ? -19.783 3.818 -16.955 1.00 97.94 89 VAL A C 1
ATOM 671 O O . VAL A 1 89 ? -18.862 3.788 -17.767 1.00 97.94 89 VAL A O 1
ATOM 674 N N . ASN A 1 90 ? -19.723 3.188 -15.777 1.00 97.94 90 ASN A N 1
ATOM 675 C CA . ASN A 1 90 ? -18.557 2.433 -15.316 1.00 97.94 90 ASN A CA 1
ATOM 676 C C . ASN A 1 90 ? -18.667 0.941 -15.673 1.00 97.94 90 ASN A C 1
ATOM 678 O O . ASN A 1 90 ? -19.294 0.157 -14.949 1.00 97.94 90 ASN A O 1
ATOM 682 N N . ALA A 1 91 ? -18.011 0.525 -16.756 1.00 97.56 91 ALA A N 1
ATOM 683 C CA . ALA A 1 91 ? -18.068 -0.844 -17.271 1.00 97.56 91 ALA A CA 1
ATOM 684 C C . ALA A 1 91 ? -16.785 -1.644 -16.997 1.00 97.56 91 ALA A C 1
ATOM 686 O O . ALA A 1 91 ? -15.678 -1.104 -16.956 1.00 97.56 91 ALA A O 1
ATOM 687 N N . LYS A 1 92 ? -16.931 -2.962 -16.800 1.00 97.19 92 LYS A N 1
ATOM 688 C CA . LYS A 1 92 ? -15.788 -3.884 -16.720 1.00 97.19 92 LYS A CA 1
ATOM 689 C C . LYS A 1 92 ? -15.135 -4.033 -18.106 1.00 97.19 92 LYS A C 1
ATOM 691 O O . LYS A 1 92 ? -15.853 -3.955 -19.100 1.00 97.19 92 LYS A O 1
ATOM 696 N N . PRO A 1 93 ? -13.824 -4.325 -18.191 1.00 96.69 93 PRO A N 1
ATOM 697 C CA . PRO A 1 93 ? -13.141 -4.557 -19.468 1.00 96.69 93 PRO A CA 1
ATOM 698 C C . PRO A 1 93 ? -13.826 -5.623 -20.338 1.00 96.69 93 PRO A C 1
ATOM 700 O O . PRO A 1 93 ? -14.017 -5.422 -21.530 1.00 96.69 93 PRO A O 1
ATOM 703 N N . GLY A 1 94 ? -14.284 -6.718 -19.720 1.00 95.31 94 GLY A N 1
ATOM 704 C CA . GLY A 1 94 ? -15.004 -7.802 -20.397 1.00 95.31 94 GLY A CA 1
ATOM 705 C C . GLY A 1 94 ? -16.425 -7.462 -20.855 1.00 95.31 94 GLY A C 1
ATOM 706 O O . GLY A 1 94 ? -17.112 -8.356 -21.322 1.00 95.31 94 GLY A O 1
ATOM 707 N N . ASN A 1 95 ? -16.871 -6.212 -20.707 1.00 97.00 95 ASN A N 1
ATOM 708 C CA . ASN A 1 95 ? -18.164 -5.730 -21.196 1.00 97.00 95 ASN A CA 1
ATOM 709 C C . ASN A 1 95 ? -17.998 -4.688 -22.318 1.00 97.00 95 ASN A C 1
ATOM 711 O O . ASN A 1 95 ? -18.967 -4.022 -22.679 1.00 97.00 95 ASN A O 1
ATOM 715 N N . LEU A 1 96 ? -16.773 -4.484 -22.820 1.00 97.38 96 LEU A N 1
ATOM 716 C CA . LEU A 1 96 ? -16.445 -3.477 -23.829 1.00 97.38 96 LEU A CA 1
ATOM 717 C C . LEU A 1 96 ? -15.745 -4.121 -25.024 1.00 97.38 96 LEU A C 1
ATOM 719 O O . LEU A 1 96 ? -14.783 -4.873 -24.863 1.00 97.38 96 LEU A O 1
ATOM 723 N N . SER A 1 97 ? -16.237 -3.835 -26.228 1.00 95.81 97 SER A N 1
ATOM 724 C CA . SER A 1 97 ? -15.633 -4.266 -27.491 1.00 95.81 97 SER A CA 1
ATOM 725 C C . SER A 1 97 ? -15.081 -3.049 -28.221 1.00 95.81 97 SER A C 1
ATOM 727 O O . SER A 1 97 ? -15.793 -2.060 -28.387 1.00 95.81 97 SER A O 1
ATOM 729 N N . LEU A 1 98 ? -13.815 -3.095 -28.636 1.00 95.31 98 LEU A N 1
ATOM 730 C CA . LEU A 1 98 ? -13.187 -1.996 -29.365 1.00 95.31 98 LEU A CA 1
ATOM 731 C C . LEU A 1 98 ? -13.782 -1.909 -30.777 1.00 95.31 98 LEU A C 1
ATOM 733 O O . LEU A 1 98 ? -13.645 -2.840 -31.572 1.00 95.31 98 LEU A O 1
ATOM 737 N N . LEU A 1 99 ? -14.411 -0.779 -31.097 1.00 94.19 99 LEU A N 1
ATOM 738 C CA . LEU A 1 99 ? -14.797 -0.458 -32.466 1.00 94.19 99 LEU A CA 1
ATOM 739 C C . LEU A 1 99 ? -13.550 0.074 -33.168 1.00 94.19 99 LEU A C 1
ATOM 741 O O . LEU A 1 99 ? -13.039 1.131 -32.804 1.00 94.19 99 LEU A O 1
ATOM 745 N N . ALA A 1 100 ? -13.037 -0.677 -34.145 1.00 85.25 100 ALA A N 1
ATOM 746 C CA . ALA A 1 100 ? -11.935 -0.211 -34.978 1.00 85.25 100 ALA A CA 1
ATOM 747 C C . ALA A 1 100 ? -12.316 1.149 -35.582 1.00 85.25 100 ALA A C 1
ATOM 749 O O . ALA A 1 100 ? -13.324 1.258 -36.284 1.00 85.25 100 ALA A O 1
ATOM 750 N N . SER A 1 101 ? -11.542 2.190 -35.275 1.00 73.56 101 SER A N 1
ATOM 751 C CA . SER A 1 101 ? -11.703 3.502 -35.887 1.00 73.56 101 SER A CA 1
ATOM 752 C C . SER A 1 101 ? -11.434 3.355 -37.383 1.00 73.56 101 SER A C 1
ATOM 754 O O . SER A 1 101 ? -10.296 3.187 -37.816 1.00 73.56 101 SER A O 1
ATOM 756 N N . ASN A 1 102 ? -12.498 3.377 -38.186 1.00 59.72 102 ASN A N 1
ATOM 757 C CA . ASN A 1 102 ? -12.443 3.330 -39.649 1.00 59.72 102 ASN A CA 1
ATOM 758 C C . ASN A 1 102 ? -11.910 4.649 -40.251 1.00 59.72 102 ASN A C 1
ATOM 760 O O . ASN A 1 102 ? -12.383 5.090 -41.295 1.00 59.72 102 ASN A O 1
ATOM 764 N N . ASP A 1 103 ? -10.893 5.267 -39.648 1.00 54.59 103 ASP A N 1
ATOM 765 C CA . ASP A 1 103 ? -10.243 6.485 -40.154 1.00 54.59 103 ASP A CA 1
ATOM 766 C C . ASP A 1 103 ? -9.260 6.178 -41.302 1.00 54.59 103 ASP A C 1
ATOM 768 O O . ASP A 1 103 ? -8.188 6.771 -41.431 1.00 54.59 103 ASP A O 1
ATOM 772 N N . ALA A 1 104 ? -9.627 5.233 -42.170 1.00 49.09 104 ALA A N 1
ATOM 773 C CA . ALA A 1 104 ? -8.915 4.926 -43.396 1.00 49.09 104 ALA A CA 1
ATOM 774 C C . ALA A 1 104 ? -9.630 5.565 -44.601 1.00 49.09 104 ALA A C 1
ATOM 776 O O . ALA A 1 104 ? -10.661 5.084 -45.058 1.00 49.09 104 ALA A O 1
ATOM 777 N N . HIS A 1 105 ? -8.971 6.582 -45.165 1.00 45.78 105 HIS A N 1
ATOM 778 C CA . HIS A 1 105 ? -9.021 7.015 -46.570 1.00 45.78 105 HIS A CA 1
ATOM 779 C C . HIS A 1 105 ? -10.227 7.813 -47.121 1.00 45.78 105 HIS A C 1
ATOM 781 O O . HIS A 1 105 ? -11.248 7.269 -47.523 1.00 45.78 105 HIS A O 1
ATOM 787 N N . HIS A 1 106 ? -9.963 9.100 -47.386 1.00 42.94 106 HIS A N 1
ATOM 788 C CA . HIS A 1 106 ? -10.421 9.836 -48.579 1.00 42.94 106 HIS A CA 1
ATOM 789 C C . HIS A 1 106 ? -9.192 10.596 -49.130 1.00 42.94 106 HIS A C 1
ATOM 791 O O . HIS A 1 106 ? -8.766 11.597 -48.567 1.00 42.94 106 HIS A O 1
ATOM 797 N N . ASP A 1 107 ? -8.354 10.000 -49.976 1.00 50.03 107 ASP A N 1
ATOM 798 C CA . ASP A 1 107 ? -8.433 9.966 -51.445 1.00 50.03 107 ASP A CA 1
ATOM 799 C C . ASP A 1 107 ? -8.576 11.341 -52.122 1.00 50.03 107 ASP A C 1
ATOM 801 O O . ASP A 1 107 ? -9.674 11.895 -52.170 1.00 50.03 107 ASP A O 1
ATOM 805 N N . LYS A 1 108 ? -7.468 11.839 -52.699 1.00 43.25 108 LYS A N 1
ATOM 806 C CA . LYS A 1 108 ? -7.459 12.520 -54.006 1.00 43.25 108 LYS A CA 1
ATOM 807 C C . LYS A 1 108 ? -6.191 12.170 -54.785 1.00 43.25 108 LYS A C 1
ATOM 809 O O . LYS A 1 108 ? -5.165 12.846 -54.723 1.00 43.25 108 LYS A O 1
ATOM 814 N N . GLU A 1 109 ? -6.319 11.101 -55.557 1.00 54.88 109 GLU A N 1
ATOM 815 C CA . GLU A 1 109 ? -5.529 10.773 -56.739 1.00 54.88 109 GLU A CA 1
ATOM 816 C C . GLU A 1 109 ? -5.414 11.979 -57.707 1.00 54.88 109 GLU A C 1
ATOM 818 O O . GLU A 1 109 ? -6.385 12.394 -58.341 1.00 54.88 109 GLU A O 1
ATOM 823 N N . HIS A 1 110 ? -4.205 12.523 -57.899 1.00 52.19 110 HIS A N 1
ATOM 824 C CA . HIS A 1 110 ? -3.894 13.399 -59.036 1.00 52.19 110 HIS A CA 1
ATOM 825 C C . HIS A 1 110 ? -2.777 12.811 -59.905 1.00 52.19 110 HIS A C 1
ATOM 827 O O . HIS A 1 110 ? -1.587 13.084 -59.766 1.00 52.19 110 HIS A O 1
ATOM 833 N N . LYS A 1 111 ? -3.212 12.039 -60.904 1.00 53.16 111 LYS A N 1
ATOM 834 C CA . LYS A 1 111 ? -2.514 11.816 -62.177 1.00 53.16 111 LYS A CA 1
ATOM 835 C C . LYS A 1 111 ? -2.259 13.161 -62.874 1.00 53.16 111 LYS A C 1
ATOM 837 O O . LYS A 1 111 ? -3.229 13.803 -63.274 1.00 53.16 111 LYS A O 1
ATOM 842 N N . LYS A 1 112 ? -0.996 13.498 -63.182 1.00 52.69 112 LYS A N 1
ATOM 843 C CA . LYS A 1 112 ? -0.502 13.740 -64.565 1.00 52.69 112 LYS A CA 1
ATOM 844 C C . LYS A 1 112 ? 0.879 14.419 -64.635 1.00 52.69 112 LYS A C 1
ATOM 846 O O . LYS A 1 112 ? 1.096 15.487 -64.088 1.00 52.69 112 LYS A O 1
ATOM 851 N N . LYS A 1 113 ? 1.681 13.856 -65.554 1.00 44.94 113 LYS A N 1
ATOM 852 C CA . LYS A 1 113 ? 2.718 14.475 -66.409 1.00 44.94 113 LYS A CA 1
ATOM 853 C C . LYS A 1 113 ? 4.129 14.649 -65.826 1.00 44.94 113 LYS A C 1
ATOM 855 O O . LYS A 1 113 ? 4.485 15.665 -65.248 1.00 44.94 113 LYS A O 1
ATOM 860 N N . LYS A 1 114 ? 4.976 13.680 -66.202 1.00 50.69 114 LYS A N 1
ATOM 861 C CA . LYS A 1 114 ? 6.434 13.799 -66.344 1.00 50.69 114 LYS A CA 1
ATOM 862 C C . LYS A 1 114 ? 6.789 15.079 -67.124 1.00 50.69 114 LYS A C 1
ATOM 864 O O . LYS A 1 114 ? 6.610 15.126 -68.341 1.00 50.69 114 LYS A O 1
ATOM 869 N N . LYS A 1 115 ? 7.316 16.094 -66.439 1.00 48.62 115 LYS A N 1
ATOM 870 C CA . LYS A 1 115 ? 8.032 17.231 -67.032 1.00 48.62 115 LYS A CA 1
ATOM 871 C C . LYS A 1 115 ? 9.423 17.255 -66.396 1.00 48.62 115 LYS A C 1
ATOM 873 O O . LYS A 1 115 ? 9.541 17.151 -65.182 1.00 48.62 115 LYS A O 1
ATOM 878 N N . LYS A 1 116 ? 10.464 17.285 -67.233 1.00 51.53 116 LYS A N 1
ATOM 879 C CA . LYS A 1 116 ? 11.875 17.266 -66.814 1.00 51.53 116 LYS A CA 1
ATOM 880 C C . LYS A 1 116 ? 12.137 18.398 -65.802 1.00 51.53 116 LYS A C 1
ATOM 882 O O . LYS A 1 116 ? 11.690 19.513 -66.081 1.00 51.53 116 LYS A O 1
ATOM 887 N N . PRO A 1 117 ? 12.845 18.144 -64.684 1.00 45.91 117 PRO A N 1
ATOM 888 C CA . PRO A 1 117 ? 13.114 19.161 -63.678 1.00 45.91 117 PRO A CA 1
ATOM 889 C C . PRO A 1 117 ? 14.021 20.230 -64.285 1.00 45.91 117 PRO A C 1
ATOM 891 O O . PRO A 1 117 ? 15.185 19.991 -64.611 1.00 45.91 117 PRO A O 1
ATOM 894 N N . LYS A 1 118 ? 13.448 21.415 -64.485 1.00 50.97 118 LYS A N 1
ATOM 895 C CA . LYS A 1 118 ? 14.212 22.650 -64.607 1.00 50.97 118 LYS A CA 1
ATOM 896 C C . LYS A 1 118 ? 14.763 22.901 -63.201 1.00 50.97 118 LYS A C 1
ATOM 898 O O . LYS A 1 118 ? 14.010 22.750 -62.247 1.00 50.97 118 LYS A O 1
ATOM 903 N N . ARG A 1 119 ? 16.065 23.177 -63.073 1.00 50.41 119 ARG A N 1
ATOM 904 C CA . ARG A 1 119 ? 16.697 23.602 -61.814 1.00 50.41 119 ARG A CA 1
ATOM 905 C C . ARG A 1 119 ? 15.966 24.857 -61.323 1.00 50.41 119 ARG A C 1
ATOM 907 O O . ARG A 1 119 ? 16.280 25.949 -61.777 1.00 50.41 119 ARG A O 1
ATOM 914 N N . GLU A 1 120 ? 14.927 24.674 -60.520 1.00 57.47 120 GLU A N 1
ATOM 915 C CA . GLU A 1 120 ? 14.300 25.732 -59.740 1.00 57.47 120 GLU A CA 1
ATOM 916 C C . GLU A 1 120 ? 15.174 25.959 -58.512 1.00 57.47 120 GLU A C 1
ATOM 918 O O . GLU A 1 120 ? 15.738 25.015 -57.951 1.00 57.47 120 GLU A O 1
ATOM 923 N N . ASP A 1 121 ? 15.362 27.229 -58.174 1.00 60.16 121 ASP A N 1
ATOM 924 C CA . ASP A 1 121 ? 16.251 27.687 -57.120 1.00 60.16 121 ASP A CA 1
ATOM 925 C C . ASP A 1 121 ? 15.913 27.011 -55.783 1.00 60.16 121 ASP A C 1
ATOM 927 O O . ASP A 1 121 ? 14.975 27.387 -55.083 1.00 60.16 121 ASP A O 1
ATOM 931 N N . ASN A 1 122 ? 16.733 26.026 -55.397 1.00 65.75 122 ASN A N 1
ATOM 932 C CA . ASN A 1 122 ? 16.671 25.306 -54.115 1.00 65.75 122 ASN A CA 1
ATOM 933 C C . ASN A 1 122 ? 16.729 26.229 -52.877 1.00 65.75 122 ASN A C 1
ATOM 935 O O . ASN A 1 122 ? 16.528 25.766 -51.756 1.00 65.75 122 ASN A O 1
ATOM 939 N N . SER A 1 123 ? 17.009 27.521 -53.063 1.00 78.44 123 SER A N 1
ATOM 940 C CA . SER A 1 123 ? 17.084 28.527 -52.003 1.00 78.44 123 SER A CA 1
ATOM 941 C C . SER A 1 123 ? 15.751 28.702 -51.266 1.00 78.44 123 SER A C 1
ATOM 943 O O . SER A 1 123 ? 15.751 28.682 -50.038 1.00 78.44 123 SER A O 1
ATOM 945 N N . HIS A 1 124 ? 14.617 28.788 -51.970 1.00 82.00 124 HIS A N 1
ATOM 946 C CA . HIS A 1 124 ? 13.327 29.064 -51.320 1.00 82.00 124 HIS A CA 1
ATOM 947 C C . HIS A 1 124 ? 12.802 27.858 -50.521 1.00 82.00 124 HIS A C 1
ATOM 949 O O . HIS A 1 124 ? 12.151 28.009 -49.486 1.00 82.00 124 HIS A O 1
ATOM 955 N N . ILE A 1 125 ? 13.104 26.638 -50.980 1.00 83.25 125 ILE A N 1
ATOM 956 C CA . ILE A 1 125 ? 12.762 25.404 -50.257 1.00 83.25 125 ILE A CA 1
ATOM 957 C C . ILE A 1 125 ? 13.574 25.319 -48.963 1.00 83.25 125 ILE A C 1
ATOM 959 O O . ILE A 1 125 ? 13.022 24.977 -47.917 1.00 83.25 125 ILE A O 1
ATOM 963 N N . LEU A 1 126 ? 14.863 25.677 -49.016 1.00 86.25 126 LEU A N 1
ATOM 964 C CA . LEU A 1 126 ? 15.718 25.698 -47.834 1.00 86.25 126 LEU A CA 1
ATOM 965 C C . LEU A 1 126 ? 15.215 26.724 -46.808 1.00 86.25 126 LEU A C 1
ATOM 967 O O . LEU A 1 126 ? 15.065 26.378 -45.641 1.00 86.25 126 LEU A O 1
ATOM 971 N N . GLU A 1 127 ? 14.867 27.934 -47.243 1.00 90.19 127 GLU A N 1
ATOM 972 C CA . GLU A 1 127 ? 14.326 28.989 -46.374 1.00 90.19 127 GLU A CA 1
ATOM 973 C C . GLU A 1 127 ? 12.988 28.587 -45.732 1.00 90.19 127 GLU A C 1
ATOM 975 O O . GLU A 1 127 ? 12.812 28.711 -44.522 1.00 90.19 127 GLU A O 1
ATOM 980 N N . THR A 1 128 ? 12.082 27.978 -46.505 1.00 91.44 128 THR A N 1
ATOM 981 C CA . THR A 1 128 ? 10.802 27.474 -45.974 1.00 91.44 128 THR A CA 1
ATOM 982 C C . THR A 1 128 ? 11.024 26.349 -44.957 1.00 91.44 128 THR A C 1
ATOM 984 O O . THR A 1 128 ? 10.381 26.316 -43.911 1.00 91.44 128 THR A O 1
ATOM 987 N N . SER A 1 129 ? 11.962 25.434 -45.225 1.00 92.50 129 SER A N 1
ATOM 988 C CA . SER A 1 129 ? 12.291 24.351 -44.290 1.00 92.50 129 SER A CA 1
ATOM 989 C C . SER A 1 129 ? 12.935 24.862 -42.997 1.00 92.50 129 SER A C 1
ATOM 991 O O . SER A 1 129 ? 12.635 24.349 -41.921 1.00 92.50 129 SER A O 1
ATOM 993 N N . GLN A 1 130 ? 13.767 25.906 -43.083 1.00 94.75 130 GLN A N 1
ATOM 994 C CA . GLN A 1 130 ? 14.345 26.568 -41.915 1.00 94.75 130 GLN A CA 1
ATOM 995 C C . GLN A 1 130 ? 13.262 27.259 -41.085 1.00 94.75 130 GLN A C 1
ATOM 997 O O . GLN A 1 130 ? 13.259 27.105 -39.866 1.00 94.75 130 GLN A O 1
ATOM 1002 N N . GLN A 1 131 ? 12.308 27.937 -41.727 1.00 95.62 131 GLN A N 1
ATOM 1003 C CA . GLN A 1 131 ? 11.187 28.567 -41.031 1.00 95.62 131 GLN A CA 1
ATOM 1004 C C . GLN A 1 131 ? 10.324 27.538 -40.284 1.00 95.62 131 GLN A C 1
ATOM 1006 O O . GLN A 1 131 ? 10.051 27.723 -39.102 1.00 95.62 131 GLN A O 1
ATOM 1011 N N . ILE A 1 132 ? 9.985 26.408 -40.918 1.00 95.62 132 ILE A N 1
ATOM 1012 C CA . ILE A 1 132 ? 9.217 25.327 -40.273 1.00 95.62 132 ILE A CA 1
ATOM 1013 C C . ILE A 1 132 ? 9.951 24.779 -39.039 1.00 95.62 132 ILE A C 1
ATOM 1015 O O . ILE A 1 132 ? 9.327 24.524 -38.011 1.00 95.62 132 ILE A O 1
ATOM 1019 N N . LEU A 1 133 ? 11.276 24.611 -39.109 1.00 95.00 133 LEU A N 1
ATOM 1020 C CA . LEU A 1 133 ? 12.069 24.155 -37.963 1.00 95.00 133 LEU A CA 1
ATOM 1021 C C . LEU A 1 133 ? 12.082 25.176 -36.821 1.00 95.00 133 LEU A C 1
ATOM 1023 O O . LEU A 1 133 ? 12.048 24.778 -35.657 1.00 95.00 133 LEU A O 1
ATOM 1027 N N . VAL A 1 134 ? 12.120 26.473 -37.133 1.00 96.50 134 VAL A N 1
ATOM 1028 C CA . VAL A 1 134 ? 12.043 27.544 -36.130 1.00 96.50 134 VAL A CA 1
ATOM 1029 C C . VAL A 1 134 ? 10.665 27.564 -35.468 1.00 96.50 134 VAL A C 1
ATOM 1031 O O . VAL A 1 134 ? 10.589 27.618 -34.240 1.00 96.50 134 VAL A O 1
ATOM 1034 N N . ASP A 1 135 ? 9.591 27.453 -36.248 1.00 94.81 135 ASP A N 1
ATOM 1035 C CA . ASP A 1 135 ? 8.220 27.416 -35.731 1.00 94.81 135 ASP A CA 1
ATOM 1036 C C . ASP A 1 135 ? 8.003 26.190 -34.833 1.00 94.81 135 ASP A C 1
ATOM 1038 O O . ASP A 1 135 ? 7.529 26.330 -33.706 1.00 94.81 135 ASP A O 1
ATOM 1042 N N . LEU A 1 136 ? 8.474 25.010 -35.252 1.00 95.50 136 LEU A N 1
ATOM 1043 C CA . LEU A 1 136 ? 8.395 23.786 -34.451 1.00 95.50 136 LEU A CA 1
ATOM 1044 C C . LEU A 1 136 ? 9.222 23.881 -33.156 1.00 95.50 136 LEU A C 1
ATOM 1046 O O . LEU A 1 136 ? 8.770 23.446 -32.097 1.00 95.50 136 LEU A O 1
ATOM 1050 N N . CYS A 1 137 ? 10.407 24.502 -33.200 1.00 96.06 137 CYS A N 1
ATOM 1051 C CA . CYS A 1 137 ? 11.193 24.791 -31.996 1.00 96.06 137 CYS A CA 1
ATOM 1052 C C . CYS A 1 137 ? 10.447 25.731 -31.034 1.00 96.06 137 CYS A C 1
ATOM 1054 O O . CYS A 1 137 ? 10.475 25.523 -29.817 1.00 96.06 137 CYS A O 1
ATOM 1056 N N . ASN A 1 138 ? 9.773 26.758 -31.559 1.00 96.25 138 ASN A N 1
ATOM 1057 C CA . ASN A 1 138 ? 8.988 27.696 -30.758 1.00 96.25 138 ASN A CA 1
ATOM 1058 C C . ASN A 1 138 ? 7.762 27.015 -30.132 1.00 96.25 138 ASN A C 1
ATOM 1060 O O . ASN A 1 138 ? 7.501 27.209 -28.941 1.00 96.25 138 ASN A O 1
ATOM 1064 N N . GLU A 1 139 ? 7.056 26.173 -30.887 1.00 96.75 139 GLU A N 1
ATOM 1065 C CA . GLU A 1 139 ? 5.937 25.372 -30.384 1.00 96.75 139 GLU A CA 1
ATOM 1066 C C . GLU A 1 139 ? 6.386 24.391 -29.297 1.00 96.75 139 GLU A C 1
ATOM 1068 O O . GLU A 1 139 ? 5.784 24.356 -28.225 1.00 96.75 139 GLU A O 1
ATOM 1073 N N . MET A 1 140 ? 7.489 23.662 -29.503 1.00 95.19 140 MET A N 1
ATOM 1074 C CA . MET A 1 140 ? 8.054 22.769 -28.485 1.00 95.19 140 MET A CA 1
ATOM 1075 C C . MET A 1 140 ? 8.433 23.518 -27.205 1.00 95.19 140 MET A C 1
ATOM 1077 O O . MET A 1 140 ? 8.170 23.037 -26.103 1.00 95.19 140 MET A O 1
ATOM 1081 N N . LYS A 1 141 ? 9.014 24.716 -27.326 1.00 97.06 141 LYS A N 1
ATOM 1082 C CA . LYS A 1 141 ? 9.368 25.551 -26.172 1.00 97.06 141 LYS A CA 1
ATOM 1083 C C . LYS A 1 141 ? 8.128 26.065 -25.432 1.00 97.06 141 LYS A C 1
ATOM 1085 O O . LYS A 1 141 ? 8.122 26.113 -24.198 1.00 97.06 141 LYS A O 1
ATOM 1090 N N . SER A 1 142 ? 7.075 26.419 -26.169 1.00 95.75 142 SER A N 1
ATOM 1091 C CA . SER A 1 142 ? 5.775 26.809 -25.611 1.00 95.75 142 SER A CA 1
ATOM 1092 C C . SER A 1 142 ? 5.111 25.643 -24.873 1.00 95.75 142 SER A C 1
ATOM 1094 O O . SER A 1 142 ? 4.707 25.787 -23.719 1.00 95.75 142 SER A O 1
ATOM 1096 N N . LEU A 1 143 ? 5.105 24.452 -25.483 1.00 95.62 143 LEU A N 1
ATOM 1097 C CA . LEU A 1 143 ? 4.603 23.220 -24.879 1.00 95.62 143 LEU A CA 1
ATOM 1098 C C . LEU A 1 143 ? 5.376 22.878 -23.600 1.00 95.62 143 LEU A C 1
ATOM 1100 O O . LEU A 1 143 ? 4.772 22.610 -22.565 1.00 95.62 143 LEU A O 1
ATOM 1104 N N . GLN A 1 144 ? 6.709 22.941 -23.637 1.00 95.19 144 GLN A N 1
ATOM 1105 C CA . GLN A 1 144 ? 7.550 22.691 -22.468 1.00 95.19 144 GLN A CA 1
ATOM 1106 C C . GLN A 1 144 ? 7.240 23.677 -21.335 1.00 95.19 144 GLN A C 1
ATOM 1108 O O . GLN A 1 144 ? 7.100 23.267 -20.184 1.00 95.19 144 GLN A O 1
ATOM 1113 N N . SER A 1 145 ? 7.068 24.961 -21.657 1.00 96.19 145 SER A N 1
ATOM 1114 C CA . SER A 1 145 ? 6.675 25.981 -20.678 1.00 96.19 145 SER A CA 1
ATOM 1115 C C . SER A 1 145 ? 5.285 25.698 -20.096 1.00 96.19 145 SER A C 1
ATOM 1117 O O . SER A 1 145 ? 5.091 25.817 -18.887 1.00 96.19 145 SER A O 1
ATOM 1119 N N . SER A 1 146 ? 4.336 25.251 -20.925 1.00 95.94 146 SER A N 1
ATOM 1120 C CA . SER A 1 146 ? 3.000 24.836 -20.487 1.00 95.94 146 SER A CA 1
ATOM 1121 C C . SER A 1 146 ? 3.059 23.634 -19.537 1.00 95.94 146 SER A C 1
ATOM 1123 O O . SER A 1 146 ? 2.502 23.699 -18.441 1.00 95.94 146 SER A O 1
ATOM 1125 N N . ILE A 1 147 ? 3.816 22.584 -19.873 1.00 92.50 147 ILE A N 1
ATOM 1126 C CA . ILE A 1 147 ? 3.999 21.404 -19.014 1.00 92.50 147 ILE A CA 1
ATOM 1127 C C . ILE A 1 147 ? 4.631 21.806 -17.676 1.00 92.50 147 ILE A C 1
ATOM 1129 O O . ILE A 1 147 ? 4.097 21.470 -16.618 1.00 92.50 147 ILE A O 1
ATOM 1133 N N . VAL A 1 148 ? 5.716 22.584 -17.694 1.00 94.88 148 VAL A N 1
ATOM 1134 C CA . VAL A 1 148 ? 6.370 23.065 -16.466 1.00 94.88 148 VAL A CA 1
ATOM 1135 C C . VAL A 1 148 ? 5.404 23.906 -15.625 1.00 94.88 148 VAL A C 1
ATOM 1137 O O . VAL A 1 148 ? 5.304 23.693 -14.419 1.00 94.88 148 VAL A O 1
ATOM 1140 N N . SER A 1 149 ? 4.617 24.793 -16.241 1.00 95.00 149 SER A N 1
ATOM 1141 C CA . SER A 1 149 ? 3.616 25.579 -15.511 1.00 95.00 149 SER A CA 1
ATOM 1142 C C . SER A 1 149 ? 2.533 24.693 -14.879 1.00 95.00 149 SER A C 1
ATOM 1144 O O . SER A 1 149 ? 2.294 24.795 -13.679 1.00 95.00 149 SER A O 1
ATOM 1146 N N . SER A 1 150 ? 1.964 23.742 -15.628 1.00 92.75 150 SER A N 1
ATOM 1147 C CA . SER A 1 150 ? 0.916 22.836 -15.137 1.00 92.75 150 SER A CA 1
ATOM 1148 C C . SER A 1 150 ? 1.402 21.938 -13.995 1.00 92.75 150 SER A C 1
ATOM 1150 O O . SER A 1 150 ? 0.711 21.784 -12.987 1.00 92.75 150 SER A O 1
ATOM 1152 N N . THR A 1 151 ? 2.626 21.412 -14.101 1.00 90.38 151 THR A N 1
ATOM 1153 C CA . THR A 1 151 ? 3.254 20.627 -13.031 1.00 90.38 151 THR A CA 1
ATOM 1154 C C . THR A 1 151 ? 3.516 21.486 -11.797 1.00 90.38 151 THR A C 1
ATOM 1156 O O . THR A 1 151 ? 3.213 21.035 -10.698 1.00 90.38 151 THR A O 1
ATOM 1159 N N . SER A 1 152 ? 3.970 22.736 -11.954 1.00 93.75 152 SER A N 1
ATOM 1160 C CA . SER A 1 152 ? 4.178 23.662 -10.830 1.00 93.75 152 SER A CA 1
ATOM 1161 C C . SER A 1 152 ? 2.879 24.036 -10.102 1.00 93.75 152 SER A C 1
ATOM 1163 O O . SER A 1 152 ? 2.842 24.088 -8.874 1.00 93.75 152 SER A O 1
ATOM 1165 N N . THR A 1 153 ? 1.778 24.230 -10.835 1.00 94.44 153 THR A N 1
ATOM 1166 C CA . THR A 1 153 ? 0.459 24.476 -10.239 1.00 94.44 153 THR A CA 1
ATOM 1167 C C . THR A 1 153 ? -0.040 23.235 -9.504 1.00 94.44 153 THR A C 1
ATOM 1169 O O . THR A 1 153 ? -0.511 23.335 -8.372 1.00 94.44 153 THR A O 1
ATOM 1172 N N . SER A 1 154 ? 0.115 22.052 -10.106 1.00 92.31 154 SER A N 1
ATOM 1173 C CA . SER A 1 154 ? -0.279 20.789 -9.481 1.00 92.31 154 SER A CA 1
ATOM 1174 C C . SER A 1 154 ? 0.514 20.503 -8.203 1.00 92.31 154 SER A C 1
ATOM 1176 O O . SER A 1 154 ? -0.075 20.074 -7.211 1.00 92.31 154 SER A O 1
ATOM 1178 N N . THR A 1 155 ? 1.831 20.736 -8.196 1.00 91.00 155 THR A N 1
ATOM 1179 C CA . THR A 1 155 ? 2.656 20.549 -6.994 1.00 91.00 155 THR A CA 1
ATOM 1180 C C . THR A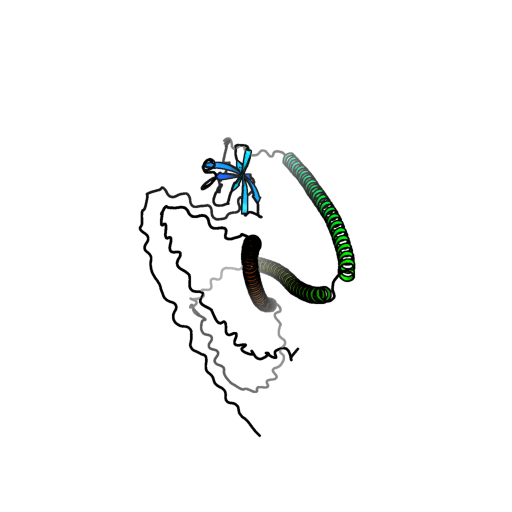 1 155 ? 2.298 21.567 -5.920 1.00 91.00 155 THR A C 1
ATOM 1182 O O . THR A 1 155 ? 2.159 21.176 -4.765 1.00 91.00 155 THR A O 1
ATOM 1185 N N . SER A 1 156 ? 2.044 22.828 -6.285 1.00 96.81 156 SER A N 1
ATOM 1186 C CA . SER A 1 156 ? 1.586 23.862 -5.348 1.00 96.81 156 SER A CA 1
ATOM 1187 C C . SER A 1 156 ? 0.281 23.466 -4.647 1.00 96.81 156 SER A C 1
ATOM 1189 O O . SER A 1 156 ? 0.222 23.463 -3.417 1.00 96.81 156 SER A O 1
ATOM 1191 N N . ILE A 1 157 ? -0.743 23.051 -5.402 1.00 93.06 157 ILE A N 1
ATOM 1192 C CA . ILE A 1 15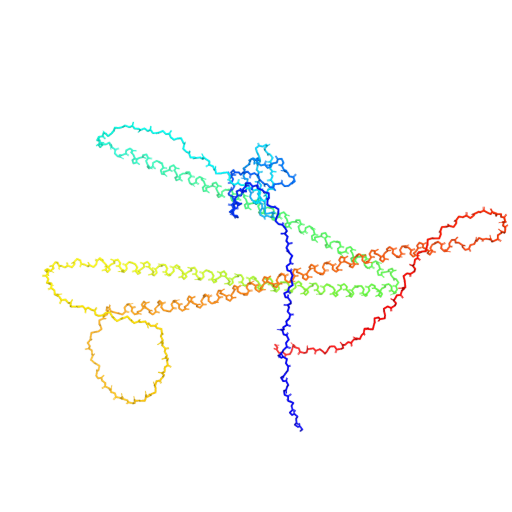7 ? -2.035 22.611 -4.843 1.00 93.06 157 ILE A CA 1
ATOM 1193 C C . ILE A 1 157 ? -1.844 21.392 -3.932 1.00 93.06 157 ILE A C 1
ATOM 1195 O O . ILE A 1 157 ? -2.419 21.316 -2.846 1.00 93.06 157 ILE A O 1
ATOM 1199 N N . MET A 1 158 ? -1.010 20.434 -4.344 1.00 90.06 158 MET A N 1
ATOM 1200 C CA . MET A 1 158 ? -0.708 19.262 -3.524 1.00 90.06 158 MET A CA 1
ATOM 1201 C C . MET A 1 158 ? -0.037 19.661 -2.202 1.00 90.06 158 MET A C 1
ATOM 1203 O O . MET A 1 158 ? -0.419 19.144 -1.153 1.00 90.06 158 MET A O 1
ATOM 1207 N N . THR A 1 159 ? 0.916 20.598 -2.223 1.00 92.50 159 THR A N 1
ATOM 1208 C CA . THR A 1 159 ? 1.583 21.079 -1.003 1.00 92.50 159 THR A CA 1
ATOM 1209 C C . THR A 1 159 ? 0.641 21.835 -0.067 1.00 92.50 159 THR A C 1
ATOM 1211 O O . THR A 1 159 ? 0.710 21.634 1.145 1.00 92.50 159 THR A O 1
ATOM 1214 N N . GLU A 1 160 ? -0.281 22.636 -0.605 1.00 96.38 160 GLU A N 1
ATOM 1215 C CA . GLU A 1 160 ? -1.294 23.346 0.182 1.00 96.38 160 GLU A CA 1
ATOM 1216 C C . GLU A 1 160 ? -2.270 22.369 0.854 1.00 96.38 160 GLU A C 1
ATOM 1218 O O . GLU A 1 160 ? -2.518 22.463 2.056 1.00 96.38 160 GLU A O 1
ATOM 1223 N N . ASN A 1 161 ? -2.736 21.353 0.121 1.00 91.31 161 ASN A N 1
ATOM 1224 C CA . ASN A 1 161 ? -3.594 20.302 0.672 1.00 91.31 161 ASN A CA 1
ATOM 1225 C C . ASN A 1 161 ? -2.886 19.483 1.762 1.00 91.31 161 ASN A C 1
ATOM 1227 O O . ASN A 1 161 ? -3.490 19.159 2.785 1.00 91.31 161 ASN A O 1
ATOM 1231 N N . ILE A 1 162 ? -1.599 19.163 1.574 1.00 90.81 162 ILE A N 1
ATOM 1232 C CA . ILE A 1 162 ? -0.792 18.498 2.607 1.00 90.81 162 ILE A CA 1
ATOM 1233 C C . ILE A 1 162 ? -0.706 19.388 3.850 1.00 90.81 162 ILE A C 1
ATOM 1235 O O . ILE A 1 162 ? -0.957 18.906 4.953 1.00 90.81 162 ILE A O 1
ATOM 1239 N N . SER A 1 163 ? -0.418 20.681 3.685 1.00 95.00 163 SER A N 1
ATOM 1240 C CA . SER A 1 163 ? -0.350 21.627 4.802 1.00 95.00 163 SER A CA 1
ATOM 1241 C C . SER A 1 163 ? -1.685 21.719 5.553 1.00 95.00 163 SER A C 1
ATOM 1243 O O . SER A 1 163 ? -1.712 21.544 6.773 1.00 95.00 163 SER A O 1
ATOM 1245 N N . SER A 1 164 ? -2.802 21.859 4.838 1.00 96.81 164 SER A N 1
ATOM 1246 C CA . SER A 1 164 ? -4.146 21.884 5.428 1.00 96.81 164 SER A CA 1
ATOM 1247 C C . SER A 1 164 ? -4.450 20.616 6.241 1.00 96.81 164 SER A C 1
ATOM 1249 O O . SER A 1 164 ? -4.843 20.691 7.409 1.00 96.81 164 SER A O 1
ATOM 1251 N N . ASN A 1 165 ? -4.157 19.438 5.681 1.00 88.50 165 ASN A N 1
ATOM 1252 C CA . ASN A 1 165 ? -4.341 18.163 6.376 1.00 88.50 165 ASN A CA 1
ATOM 1253 C C . ASN A 1 165 ? -3.454 18.044 7.622 1.00 88.50 165 ASN A C 1
ATOM 1255 O O . ASN A 1 165 ? -3.909 17.543 8.650 1.00 88.50 165 ASN A O 1
ATOM 1259 N N . THR A 1 166 ? -2.208 18.530 7.574 1.00 91.44 166 THR A N 1
ATOM 1260 C CA . THR A 1 166 ? -1.341 18.535 8.763 1.00 91.44 166 THR A CA 1
ATOM 1261 C C . THR A 1 166 ? -1.899 19.416 9.879 1.00 91.44 166 THR A C 1
ATOM 1263 O O . THR A 1 166 ? -1.839 19.023 11.044 1.00 91.44 166 THR A O 1
ATOM 1266 N N . THR A 1 167 ? -2.511 20.560 9.552 1.00 94.94 167 THR A N 1
ATOM 1267 C CA . THR A 1 167 ? -3.180 21.418 10.540 1.00 94.94 167 THR A CA 1
ATOM 1268 C C . THR A 1 167 ? -4.396 20.730 11.161 1.00 94.94 167 THR A C 1
ATOM 1270 O O . THR A 1 167 ? -4.528 20.734 12.385 1.00 94.94 167 THR A O 1
ATOM 1273 N N . LEU A 1 168 ? -5.245 20.087 10.351 1.00 95.31 168 LEU A N 1
ATOM 1274 C CA . LEU A 1 168 ? -6.403 19.332 10.847 1.00 95.31 168 LEU A CA 1
ATOM 1275 C C . LEU A 1 168 ? -5.990 18.187 11.778 1.00 95.31 168 LEU A C 1
ATOM 1277 O O . LEU A 1 168 ? -6.576 18.019 12.847 1.00 95.31 168 LEU A O 1
ATOM 1281 N N . LEU A 1 169 ? -4.945 17.434 11.425 1.00 87.69 169 LEU A N 1
ATOM 1282 C CA . LEU A 1 169 ? -4.412 16.378 12.291 1.00 87.69 169 LEU A CA 1
ATOM 1283 C C . LEU A 1 169 ? -3.924 16.934 13.635 1.00 87.69 169 LEU A C 1
ATOM 1285 O O . LEU A 1 169 ? -4.168 16.326 14.676 1.00 87.69 169 LEU A O 1
ATOM 1289 N N . HIS A 1 170 ? -3.294 18.110 13.634 1.00 92.38 170 HIS A N 1
ATOM 1290 C CA . HIS A 1 170 ? -2.860 18.774 14.863 1.00 92.38 170 HIS A CA 1
ATOM 1291 C C . HIS A 1 170 ? -4.038 19.221 15.746 1.00 92.38 170 HIS A C 1
ATOM 1293 O O . HIS A 1 170 ? -3.967 19.113 16.974 1.00 92.38 170 HIS A O 1
ATOM 1299 N N . GLN A 1 171 ? -5.130 19.696 15.138 1.00 96.50 171 GLN A N 1
ATOM 1300 C CA . GLN A 1 171 ? -6.359 20.059 15.851 1.00 96.50 171 GLN A CA 1
ATOM 1301 C C . GLN A 1 171 ? -7.014 18.831 16.487 1.00 96.50 171 GLN A C 1
ATOM 1303 O O . GLN A 1 171 ? -7.266 18.838 17.690 1.00 96.50 171 GLN A O 1
ATOM 1308 N N . ILE A 1 172 ? -7.183 17.748 15.722 1.00 91.31 172 ILE A N 1
ATOM 1309 C CA . ILE A 1 172 ? -7.720 16.475 16.226 1.00 91.31 172 ILE A CA 1
ATOM 1310 C C . ILE A 1 172 ? -6.866 15.951 17.386 1.00 91.31 172 ILE A C 1
ATOM 1312 O O . ILE A 1 172 ? -7.403 15.538 18.413 1.00 91.31 172 ILE A O 1
ATOM 1316 N N . GLN A 1 173 ? -5.537 16.003 17.266 1.00 90.50 173 GLN A N 1
ATOM 1317 C CA . GLN A 1 173 ? -4.633 15.590 18.340 1.00 90.50 173 GLN A CA 1
ATOM 1318 C C . GLN A 1 173 ? -4.853 16.414 19.620 1.00 90.50 173 GLN A C 1
ATOM 1320 O O . GLN A 1 173 ? -4.932 15.854 20.713 1.00 90.50 173 GLN A O 1
ATOM 1325 N N . THR A 1 174 ? -5.017 17.731 19.480 1.00 94.31 174 THR A N 1
ATOM 1326 C CA . THR A 1 174 ? -5.279 18.640 20.606 1.00 94.31 174 THR A CA 1
ATOM 1327 C C . THR A 1 174 ? -6.615 18.322 21.288 1.00 94.31 174 THR A C 1
ATOM 1329 O O . THR A 1 174 ? -6.688 18.278 22.517 1.00 94.31 174 THR A O 1
ATOM 1332 N N . GLU A 1 175 ? -7.666 18.044 20.511 1.00 94.38 175 GLU A N 1
ATOM 1333 C CA . GLU A 1 175 ? -8.974 17.636 21.041 1.00 94.38 175 GLU A CA 1
ATOM 1334 C C . GLU A 1 175 ? -8.912 16.286 21.771 1.00 94.38 175 GLU A C 1
ATOM 1336 O O . GLU A 1 175 ? -9.477 16.139 22.858 1.00 94.38 175 GLU A O 1
ATOM 1341 N N . VAL A 1 176 ? -8.182 15.309 21.226 1.00 89.56 176 VAL A N 1
ATOM 1342 C CA . VAL A 1 176 ? -7.965 14.003 21.869 1.00 89.56 176 VAL A CA 1
ATOM 1343 C C . VAL A 1 176 ? -7.236 14.156 23.205 1.00 89.56 176 VAL A C 1
ATOM 1345 O O . VAL A 1 176 ? -7.602 13.501 24.186 1.00 89.56 176 VAL A O 1
ATOM 1348 N N . ASP A 1 177 ? -6.233 15.030 23.280 1.00 90.00 177 ASP A N 1
ATOM 1349 C CA . ASP A 1 177 ? -5.492 15.277 24.517 1.00 90.00 177 ASP A CA 1
ATOM 1350 C C . ASP A 1 177 ? -6.350 15.995 25.572 1.00 90.00 177 ASP A C 1
ATOM 1352 O O . ASP A 1 177 ? -6.295 15.644 26.757 1.00 90.00 177 ASP A O 1
ATOM 1356 N N . LEU A 1 178 ? -7.228 16.914 25.154 1.00 92.25 178 LEU A N 1
ATOM 1357 C CA . LEU A 1 178 ? -8.224 17.528 26.036 1.00 92.25 178 LEU A CA 1
ATOM 1358 C C . LEU A 1 178 ? -9.217 16.488 26.578 1.00 92.25 178 LEU A C 1
ATOM 1360 O O . LEU A 1 178 ? -9.449 16.427 27.787 1.00 92.25 178 LEU A O 1
ATOM 1364 N N . LEU A 1 179 ? -9.763 15.628 25.713 1.00 89.06 179 LEU A N 1
ATOM 1365 C CA . LEU A 1 179 ? -10.668 14.547 26.119 1.00 89.06 179 LEU A CA 1
ATOM 1366 C C . LEU A 1 179 ? -9.989 13.573 27.090 1.00 89.06 179 LEU A C 1
ATOM 1368 O O . LEU A 1 179 ? -10.596 13.172 28.085 1.00 89.06 179 LEU A O 1
ATOM 1372 N N . ARG A 1 180 ? -8.713 13.236 26.864 1.00 88.06 180 ARG A N 1
ATOM 1373 C CA . ARG A 1 180 ? -7.909 12.431 27.800 1.00 88.06 180 ARG A CA 1
ATOM 1374 C C . ARG A 1 180 ? -7.743 13.112 29.155 1.00 88.06 180 ARG A C 1
ATOM 1376 O O . ARG A 1 180 ? -7.818 12.434 30.178 1.00 88.06 180 ARG A O 1
ATOM 1383 N N . SER A 1 181 ? -7.511 14.423 29.181 1.00 91.69 181 SER A N 1
ATOM 1384 C CA . SER A 1 181 ? -7.423 15.194 30.426 1.00 91.69 181 SER A CA 1
ATOM 1385 C C . SER A 1 181 ? -8.749 15.171 31.196 1.00 91.69 181 SER A C 1
ATOM 1387 O O . SER A 1 181 ? -8.769 14.854 32.386 1.00 91.69 181 SER A O 1
ATOM 1389 N N . ASN A 1 182 ? -9.869 15.396 30.505 1.00 89.06 182 ASN A N 1
ATOM 1390 C CA . ASN A 1 182 ? -11.206 15.353 31.102 1.00 89.06 182 ASN A CA 1
ATOM 1391 C C . ASN A 1 182 ? -11.543 13.961 31.659 1.00 89.06 182 ASN A C 1
ATOM 1393 O O . ASN A 1 182 ? -12.065 13.850 32.767 1.00 89.06 182 ASN A O 1
ATOM 1397 N N . LEU A 1 183 ? -11.187 12.891 30.937 1.00 84.25 183 LEU A N 1
ATOM 1398 C CA . LEU A 1 183 ? -11.336 11.516 31.423 1.00 84.25 183 LEU A CA 1
ATOM 1399 C C . LEU A 1 183 ? -10.517 11.262 32.694 1.00 84.25 183 LEU A C 1
ATOM 1401 O O . LEU A 1 183 ? -11.031 10.656 33.628 1.00 84.25 183 LEU A O 1
ATOM 1405 N N . LYS A 1 184 ? -9.281 11.773 32.782 1.00 90.00 184 LYS A N 1
ATOM 1406 C CA . LYS A 1 184 ? -8.469 11.669 34.008 1.00 90.00 184 LYS A CA 1
ATOM 1407 C C . LYS A 1 184 ? -9.116 12.387 35.196 1.00 90.00 184 LYS A C 1
ATOM 1409 O O . LYS A 1 184 ? -9.092 11.862 36.305 1.00 90.00 184 LYS A O 1
ATOM 1414 N N . GLN A 1 185 ? -9.701 13.566 34.985 1.00 90.25 185 GLN A N 1
ATOM 1415 C CA . GLN A 1 185 ? -10.417 14.290 36.045 1.00 90.25 185 GLN A CA 1
ATOM 1416 C C . GLN A 1 185 ? -11.676 13.541 36.504 1.00 90.25 185 GLN A C 1
ATOM 1418 O O . GLN A 1 185 ? -11.965 13.476 37.704 1.00 90.25 185 GLN A O 1
ATOM 1423 N N . LEU A 1 186 ? -12.410 12.945 35.559 1.00 85.19 186 LEU A N 1
ATOM 1424 C CA . LEU A 1 186 ? -13.561 12.102 35.863 1.00 85.19 186 LEU A CA 1
ATOM 1425 C C . LEU A 1 186 ? -13.144 10.880 36.692 1.00 85.19 186 LEU A C 1
ATOM 1427 O O . LEU A 1 186 ? -13.795 10.584 37.690 1.00 85.19 186 LEU A O 1
ATOM 1431 N N . ASP A 1 187 ? -12.033 10.236 36.338 1.00 85.94 187 ASP A N 1
ATOM 1432 C CA . ASP A 1 187 ? -11.466 9.099 37.070 1.00 85.94 187 ASP A CA 1
ATOM 1433 C C . ASP A 1 187 ? -11.169 9.447 38.537 1.00 85.94 187 ASP A C 1
ATOM 1435 O O . ASP A 1 187 ? -11.599 8.727 39.436 1.00 85.94 187 ASP A O 1
ATOM 1439 N N . VAL A 1 188 ? -10.525 10.592 38.797 1.00 90.50 188 VAL A N 1
ATOM 1440 C CA . VAL A 1 188 ? -10.270 11.085 40.167 1.00 90.50 188 VAL A CA 1
ATOM 1441 C C . VAL A 1 188 ? -11.582 11.332 40.921 1.00 90.50 188 VAL A C 1
ATOM 1443 O O . VAL A 1 188 ? -11.711 11.022 42.107 1.00 90.50 188 VAL A O 1
ATOM 1446 N N . THR A 1 189 ? -12.595 11.859 40.231 1.00 86.56 189 THR A N 1
ATOM 1447 C CA . THR A 1 189 ? -13.912 12.107 40.832 1.00 86.56 189 THR A CA 1
ATOM 1448 C C . THR A 1 189 ? -14.618 10.797 41.190 1.00 86.56 189 THR A C 1
ATOM 1450 O O . THR A 1 189 ? -15.209 10.698 42.267 1.00 86.56 189 THR A O 1
ATOM 1453 N N . ILE A 1 190 ? -14.542 9.782 40.325 1.00 82.62 190 ILE A N 1
ATOM 1454 C CA . ILE A 1 190 ? -15.102 8.451 40.580 1.00 82.62 190 ILE A CA 1
ATOM 1455 C C . ILE A 1 190 ? -14.389 7.802 41.767 1.00 82.62 190 ILE A C 1
ATOM 1457 O O . ILE A 1 190 ? -15.063 7.328 42.678 1.00 82.62 190 ILE A O 1
ATOM 1461 N N . GLU A 1 191 ? -13.056 7.845 41.814 1.00 81.31 191 GLU A N 1
ATOM 1462 C CA . GLU A 1 191 ? -12.274 7.309 42.936 1.00 81.31 191 GLU A CA 1
ATOM 1463 C C . GLU A 1 191 ? -12.680 7.920 44.278 1.00 81.31 191 GLU A C 1
ATOM 1465 O O . GLU A 1 191 ? -12.813 7.200 45.264 1.00 81.31 191 GLU A O 1
ATOM 1470 N N . SER A 1 192 ? -12.950 9.229 44.309 1.00 89.31 192 SER A N 1
ATOM 1471 C CA . SER A 1 192 ? -13.359 9.927 45.534 1.00 89.31 192 SER A CA 1
ATOM 1472 C C . SER A 1 192 ? -14.733 9.498 46.074 1.00 89.31 192 SER A C 1
ATOM 1474 O O . SER A 1 192 ? -15.022 9.704 47.252 1.00 89.31 192 SER A O 1
ATOM 1476 N N . LYS A 1 193 ? -15.589 8.910 45.226 1.00 89.62 193 LYS A N 1
ATOM 1477 C CA . LYS A 1 193 ? -16.965 8.502 45.563 1.00 89.62 193 LYS A CA 1
ATOM 1478 C C . LYS A 1 193 ? -17.170 6.984 45.557 1.00 89.62 193 LYS A C 1
ATOM 1480 O O . LYS A 1 193 ? -18.240 6.520 45.948 1.00 89.62 193 LYS A O 1
ATOM 1485 N N . ALA A 1 194 ? -16.185 6.217 45.097 1.00 86.31 194 ALA A N 1
ATOM 1486 C CA . ALA A 1 194 ? -16.283 4.775 44.945 1.00 86.31 194 ALA A CA 1
ATOM 1487 C C . ALA A 1 194 ? -16.178 4.053 46.294 1.00 86.31 194 ALA A C 1
ATOM 1489 O O . ALA A 1 194 ? -15.364 4.384 47.156 1.00 86.31 194 ALA A O 1
ATOM 1490 N N . THR A 1 195 ? -16.982 3.005 46.465 1.00 90.88 195 THR A N 1
ATOM 1491 C CA . THR A 1 195 ? -16.834 2.092 47.606 1.00 90.88 195 THR A CA 1
ATOM 1492 C C . THR A 1 195 ? -15.518 1.305 47.495 1.00 90.88 195 THR A C 1
ATOM 1494 O O . THR A 1 195 ? -15.053 1.047 46.381 1.00 90.88 195 THR A O 1
ATOM 1497 N N . PRO A 1 196 ? -14.922 0.831 48.606 1.00 87.81 196 PRO A N 1
ATOM 1498 C CA . PRO A 1 196 ? -13.669 0.065 48.566 1.00 87.81 196 PRO A CA 1
ATOM 1499 C C . PRO A 1 196 ? -13.699 -1.155 47.628 1.00 87.81 196 PRO A C 1
ATOM 1501 O O . PRO A 1 196 ? -12.697 -1.483 46.994 1.00 87.81 196 PRO A O 1
ATOM 1504 N N . SER A 1 197 ? -14.862 -1.803 47.484 1.00 86.00 197 SER A N 1
ATOM 1505 C CA . SER A 1 197 ? -15.049 -2.913 46.540 1.00 86.00 197 SER A CA 1
ATOM 1506 C C . SER A 1 197 ? -14.960 -2.457 45.079 1.00 86.00 197 SER A C 1
ATOM 1508 O O . SER A 1 197 ? -14.321 -3.120 44.265 1.00 86.00 197 SER A O 1
ATOM 1510 N N . GLN A 1 198 ? -15.559 -1.311 44.744 1.00 84.06 198 GLN A N 1
ATOM 1511 C CA . GLN A 1 198 ? -15.483 -0.728 43.400 1.00 84.06 198 GLN A CA 1
ATOM 1512 C C . GLN A 1 198 ? -14.059 -0.271 43.062 1.00 84.06 198 GLN A C 1
ATOM 1514 O O . GLN A 1 198 ? -13.620 -0.456 41.931 1.00 84.06 198 GLN A O 1
ATOM 1519 N N . ILE A 1 199 ? -13.303 0.243 44.041 1.00 82.44 199 ILE A N 1
ATOM 1520 C CA . ILE A 1 199 ? -11.886 0.606 43.864 1.00 82.44 199 ILE A CA 1
ATOM 1521 C C . ILE A 1 199 ? -11.053 -0.623 43.464 1.00 82.44 199 ILE A C 1
ATOM 1523 O O . ILE A 1 199 ? -10.229 -0.544 42.551 1.00 82.44 199 ILE A O 1
ATOM 1527 N N . LEU A 1 200 ? -11.293 -1.783 44.090 1.00 87.94 200 LEU A N 1
ATOM 1528 C CA . LEU A 1 200 ? -10.618 -3.033 43.721 1.00 87.94 200 LEU A CA 1
ATOM 1529 C C . LEU A 1 200 ? -10.966 -3.495 42.300 1.00 87.94 200 LEU A C 1
ATOM 1531 O O . LEU A 1 200 ? -10.075 -3.925 41.565 1.00 87.94 200 LEU A O 1
ATOM 1535 N N . GLU A 1 201 ? -12.234 -3.414 41.892 1.00 83.69 201 GLU A N 1
ATOM 1536 C CA . GLU A 1 201 ? -12.630 -3.755 40.520 1.00 83.69 201 GLU A CA 1
ATOM 1537 C C . GLU A 1 201 ? -12.046 -2.785 39.487 1.00 83.69 201 GLU A C 1
ATOM 1539 O O . GLU A 1 201 ? -11.495 -3.234 38.481 1.00 83.69 201 GLU A O 1
ATOM 1544 N N . MET A 1 202 ? -12.058 -1.478 39.758 1.00 79.88 202 MET A N 1
ATOM 1545 C CA . MET A 1 202 ? -11.394 -0.483 38.910 1.00 79.88 202 MET A CA 1
ATOM 1546 C C . MET A 1 202 ? -9.889 -0.747 38.788 1.00 79.88 202 MET A C 1
ATOM 1548 O O . MET A 1 202 ? -9.337 -0.662 37.691 1.00 79.88 202 MET A O 1
ATOM 1552 N N . GLY A 1 203 ? -9.225 -1.138 39.880 1.00 86.81 203 GLY A N 1
ATOM 1553 C CA . GLY A 1 203 ? -7.820 -1.549 39.861 1.00 86.81 203 GLY A CA 1
ATOM 1554 C C . GLY A 1 203 ? -7.562 -2.735 38.925 1.00 86.81 203 GLY A C 1
ATOM 1555 O O . GLY A 1 203 ? -6.611 -2.709 38.142 1.00 86.81 203 GLY A O 1
ATOM 1556 N N . LYS A 1 204 ? -8.444 -3.747 38.933 1.00 89.25 204 LYS A N 1
ATOM 1557 C CA . LYS A 1 204 ? -8.370 -4.884 37.996 1.00 89.25 204 LYS A CA 1
ATOM 1558 C C . LYS A 1 204 ? -8.565 -4.439 36.547 1.00 89.25 204 LYS A C 1
ATOM 1560 O O . LYS A 1 204 ? -7.802 -4.860 35.681 1.00 89.25 204 LYS A O 1
ATOM 1565 N N . ILE A 1 205 ? -9.545 -3.572 36.284 1.00 82.56 205 ILE A N 1
ATOM 1566 C CA . ILE A 1 205 ? -9.803 -3.037 34.939 1.00 82.56 205 ILE A CA 1
ATOM 1567 C C . ILE A 1 205 ? -8.575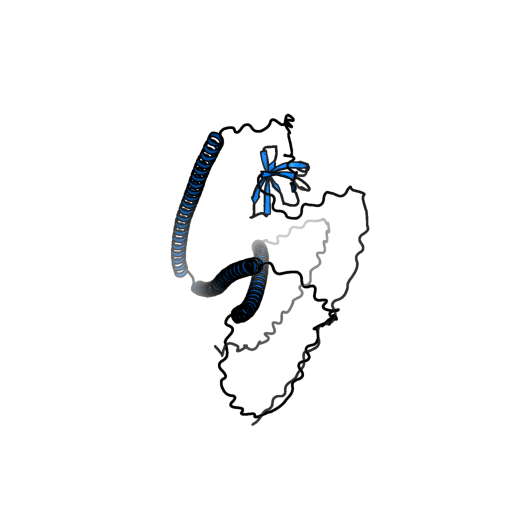 -2.274 34.423 1.00 82.56 205 ILE A C 1
ATOM 1569 O O . ILE A 1 205 ? -8.146 -2.517 33.296 1.00 82.56 205 ILE A O 1
ATOM 1573 N N . ARG A 1 206 ? -7.943 -1.430 35.249 1.00 86.44 206 ARG A N 1
ATOM 1574 C CA . ARG A 1 206 ? -6.712 -0.707 34.879 1.00 86.44 206 ARG A CA 1
ATOM 1575 C C . ARG A 1 206 ? -5.535 -1.633 34.606 1.00 86.44 206 ARG A C 1
ATOM 1577 O O . ARG A 1 206 ?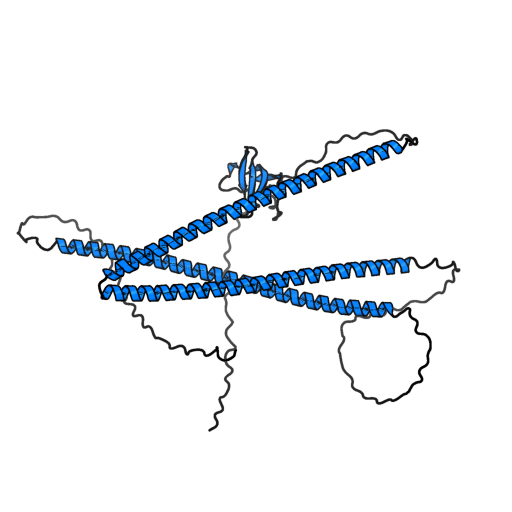 -4.787 -1.397 33.661 1.00 86.44 206 ARG A O 1
ATOM 1584 N N . ALA A 1 207 ? -5.374 -2.697 35.392 1.00 90.44 207 ALA A N 1
ATOM 1585 C CA . ALA A 1 207 ? -4.341 -3.699 35.138 1.00 90.44 207 ALA A CA 1
ATOM 1586 C C . ALA A 1 207 ? -4.546 -4.381 33.773 1.00 90.44 207 ALA A C 1
ATOM 1588 O O . ALA A 1 207 ? -3.594 -4.519 33.007 1.00 90.44 207 ALA A O 1
ATOM 1589 N N . ILE A 1 208 ? -5.791 -4.733 33.432 1.00 86.62 208 ILE A N 1
ATOM 1590 C CA . ILE A 1 208 ? -6.136 -5.296 32.118 1.00 86.62 208 ILE A CA 1
ATOM 1591 C C . ILE A 1 208 ? -5.881 -4.274 31.002 1.00 86.62 208 ILE A C 1
ATOM 1593 O O . ILE A 1 208 ? -5.256 -4.615 30.003 1.00 86.62 208 ILE A O 1
ATOM 1597 N N . GLN A 1 209 ? -6.307 -3.020 31.165 1.00 88.31 209 GLN A N 1
ATOM 1598 C CA . GLN A 1 209 ? -6.062 -1.957 30.182 1.00 88.31 209 GLN A CA 1
ATOM 1599 C C . GLN A 1 209 ? -4.564 -1.717 29.951 1.00 88.31 209 GLN A C 1
ATOM 1601 O O . GLN A 1 209 ? -4.141 -1.573 28.808 1.00 88.31 209 GLN A O 1
ATOM 1606 N N . SER A 1 210 ? -3.758 -1.731 31.016 1.00 91.75 210 SER A N 1
ATOM 1607 C CA . SER A 1 210 ? -2.297 -1.624 30.937 1.00 91.75 210 SER A CA 1
ATOM 1608 C C . SER A 1 210 ? -1.679 -2.799 30.170 1.00 91.75 210 SER A C 1
ATOM 1610 O O . SER A 1 210 ? -0.855 -2.595 29.281 1.00 91.75 210 SER A O 1
ATOM 1612 N N . LEU A 1 211 ? -2.135 -4.032 30.425 1.00 87.38 211 LEU A N 1
ATOM 1613 C CA . LEU A 1 211 ? -1.708 -5.207 29.659 1.00 87.38 211 LEU A CA 1
ATOM 1614 C C . LEU A 1 211 ? -2.077 -5.092 28.175 1.00 87.38 211 LEU A C 1
ATOM 1616 O O . LEU A 1 211 ? -1.232 -5.350 27.322 1.00 87.38 211 LEU A O 1
ATOM 1620 N N . VAL A 1 212 ? -3.302 -4.666 27.856 1.00 84.12 212 VAL A N 1
ATOM 1621 C CA . VAL A 1 212 ? -3.743 -4.452 26.467 1.00 84.12 212 VAL A CA 1
ATOM 1622 C C . VAL A 1 212 ? -2.898 -3.374 25.780 1.00 84.12 212 VAL A C 1
ATOM 1624 O O . VAL A 1 212 ? -2.489 -3.567 24.637 1.00 84.12 212 VAL A O 1
ATOM 1627 N N . ALA A 1 213 ? -2.583 -2.276 26.472 1.00 87.75 213 ALA A N 1
ATOM 1628 C CA . ALA A 1 213 ? -1.719 -1.221 25.948 1.00 87.75 213 ALA A CA 1
ATOM 1629 C C . ALA A 1 213 ? -0.293 -1.725 25.668 1.00 87.75 213 ALA A C 1
ATOM 1631 O O . ALA A 1 213 ? 0.262 -1.421 24.614 1.00 87.75 213 ALA A O 1
ATOM 1632 N N . ASN A 1 214 ? 0.277 -2.542 26.559 1.00 86.00 214 ASN A N 1
ATOM 1633 C CA . ASN A 1 214 ? 1.597 -3.144 26.356 1.00 86.00 214 ASN A CA 1
ATOM 1634 C C . ASN A 1 214 ? 1.610 -4.122 25.172 1.00 86.00 214 ASN A C 1
ATOM 1636 O O . ASN A 1 214 ? 2.506 -4.052 24.337 1.00 86.00 214 ASN A O 1
ATOM 1640 N N . VAL A 1 215 ? 0.591 -4.983 25.050 1.00 85.69 215 VAL A N 1
ATOM 1641 C CA . VAL A 1 215 ? 0.447 -5.900 23.903 1.00 85.69 215 VAL A CA 1
ATOM 1642 C C . VAL A 1 215 ? 0.330 -5.121 22.593 1.00 85.69 215 VAL A C 1
ATOM 1644 O O . VAL A 1 215 ? 0.937 -5.500 21.593 1.00 85.69 215 VAL A O 1
ATOM 1647 N N . GLN A 1 216 ? -0.423 -4.020 22.592 1.00 85.62 216 GLN A N 1
ATOM 1648 C CA . GLN A 1 216 ? -0.553 -3.168 21.416 1.00 85.62 216 GLN A CA 1
ATOM 1649 C C . GLN A 1 216 ? 0.778 -2.482 21.070 1.00 85.62 216 GLN A C 1
ATOM 1651 O O . GLN A 1 216 ? 1.178 -2.500 19.911 1.00 85.62 216 GLN A O 1
ATOM 1656 N N . ALA A 1 217 ? 1.510 -1.969 22.062 1.00 87.94 217 ALA A N 1
ATOM 1657 C CA . ALA A 1 217 ? 2.828 -1.374 21.848 1.00 87.94 217 ALA A CA 1
ATOM 1658 C C . ALA A 1 217 ? 3.846 -2.385 21.291 1.00 87.94 217 ALA A C 1
ATOM 1660 O O . ALA A 1 217 ? 4.622 -2.051 20.398 1.00 87.94 217 ALA A O 1
ATOM 1661 N N . ASP A 1 218 ? 3.848 -3.626 21.779 1.00 89.31 218 ASP A N 1
ATOM 1662 C CA . ASP A 1 218 ? 4.742 -4.671 21.268 1.00 89.31 218 ASP A CA 1
ATOM 1663 C C . ASP A 1 218 ? 4.352 -5.131 19.859 1.00 89.31 218 ASP A C 1
ATOM 1665 O O . ASP A 1 218 ? 5.225 -5.362 19.016 1.00 89.31 218 ASP A O 1
ATOM 1669 N N . LYS A 1 219 ? 3.049 -5.183 19.559 1.00 91.25 219 LYS A N 1
ATOM 1670 C CA . LYS A 1 219 ? 2.553 -5.381 18.194 1.00 91.25 219 LYS A CA 1
ATOM 1671 C C . LYS A 1 219 ? 3.049 -4.272 17.264 1.00 91.25 219 LYS A C 1
ATOM 1673 O O . LYS A 1 219 ? 3.569 -4.585 16.198 1.00 91.25 219 LYS A O 1
ATOM 1678 N N . ASP A 1 220 ? 2.937 -3.009 17.664 1.00 86.06 220 ASP A N 1
ATOM 1679 C CA . ASP A 1 220 ? 3.355 -1.870 16.840 1.00 86.06 220 ASP A CA 1
ATOM 1680 C C . ASP A 1 220 ? 4.874 -1.873 16.601 1.00 86.06 220 ASP A C 1
ATOM 1682 O O . ASP A 1 220 ? 5.316 -1.692 15.466 1.00 86.06 220 ASP A O 1
ATOM 1686 N N . LYS A 1 221 ? 5.686 -2.193 17.621 1.00 93.62 221 LYS A N 1
ATOM 1687 C CA . LYS A 1 221 ? 7.138 -2.415 17.452 1.00 93.62 221 LYS A CA 1
ATOM 1688 C C . LYS A 1 221 ? 7.437 -3.542 16.462 1.00 93.62 221 LYS A C 1
ATOM 1690 O O . LYS A 1 221 ? 8.335 -3.415 15.634 1.00 93.62 221 LYS A O 1
ATOM 1695 N N . THR A 1 222 ? 6.694 -4.644 16.548 1.00 90.69 222 THR A N 1
ATOM 1696 C CA . THR A 1 222 ? 6.862 -5.798 15.654 1.00 90.69 222 THR A CA 1
ATOM 1697 C C . THR A 1 222 ? 6.531 -5.419 14.212 1.00 90.69 222 THR A C 1
ATOM 1699 O O . THR A 1 222 ? 7.302 -5.723 13.304 1.00 90.69 222 THR A O 1
ATOM 1702 N N . VAL A 1 223 ? 5.432 -4.690 13.994 1.00 91.12 223 VAL A N 1
ATOM 1703 C CA . VAL A 1 223 ? 5.060 -4.163 12.672 1.00 91.12 223 VAL A CA 1
ATOM 1704 C C . VAL A 1 223 ? 6.152 -3.235 12.130 1.00 91.12 223 VAL A C 1
ATOM 1706 O O . VAL A 1 223 ? 6.606 -3.442 11.008 1.00 91.12 223 VAL A O 1
ATOM 1709 N N . GLN A 1 224 ? 6.659 -2.297 12.936 1.00 90.88 224 GLN A N 1
ATOM 1710 C CA . GLN A 1 224 ? 7.756 -1.403 12.536 1.00 90.88 224 GLN A CA 1
ATOM 1711 C C . GLN A 1 224 ? 9.041 -2.156 12.161 1.00 90.88 224 GLN A C 1
ATOM 1713 O O . GLN A 1 224 ? 9.745 -1.763 11.225 1.00 90.88 224 GLN A O 1
ATOM 1718 N N . LEU A 1 225 ? 9.359 -3.246 12.868 1.00 92.50 225 LEU A N 1
ATOM 1719 C CA . LEU A 1 225 ? 10.500 -4.100 12.544 1.00 92.50 225 LEU A CA 1
ATOM 1720 C C . LEU A 1 225 ? 10.332 -4.728 11.151 1.00 92.50 225 LEU A C 1
ATOM 1722 O O . LEU A 1 225 ? 11.249 -4.650 10.330 1.00 92.50 225 LEU A O 1
ATOM 1726 N N . TYR A 1 226 ? 9.155 -5.296 10.862 1.00 91.38 226 TYR A N 1
ATOM 1727 C CA . TYR A 1 226 ? 8.847 -5.877 9.552 1.00 91.38 226 TYR A CA 1
ATOM 1728 C C . TYR A 1 226 ? 8.841 -4.832 8.434 1.00 91.38 226 TYR A C 1
ATOM 1730 O O . TYR A 1 226 ? 9.381 -5.092 7.361 1.00 91.38 226 TYR A O 1
ATOM 1738 N N . GLU A 1 227 ? 8.290 -3.643 8.675 1.00 90.06 227 GLU A N 1
ATOM 1739 C CA . GLU A 1 227 ? 8.313 -2.537 7.713 1.00 90.06 227 GLU A CA 1
ATOM 1740 C C . GLU A 1 227 ? 9.743 -2.090 7.402 1.00 90.06 227 GLU A C 1
ATOM 1742 O O . GLU A 1 227 ? 10.105 -1.928 6.237 1.00 90.06 227 GLU A O 1
ATOM 1747 N N . THR A 1 228 ? 10.588 -1.954 8.427 1.00 90.81 228 THR A N 1
ATOM 1748 C CA . THR A 1 228 ? 12.003 -1.594 8.259 1.00 90.81 228 THR A CA 1
ATOM 1749 C C . THR A 1 228 ? 12.760 -2.666 7.476 1.00 90.81 228 THR A C 1
ATOM 1751 O O . THR A 1 228 ? 13.553 -2.341 6.591 1.00 90.81 228 THR A O 1
ATOM 1754 N N . HIS A 1 229 ? 12.510 -3.944 7.771 1.00 93.50 229 HIS A N 1
ATOM 1755 C CA . HIS A 1 229 ? 13.119 -5.058 7.048 1.00 93.50 229 HIS A CA 1
ATOM 1756 C C . HIS A 1 229 ? 12.673 -5.091 5.580 1.00 93.50 229 HIS A C 1
ATOM 1758 O O . HIS A 1 229 ? 13.510 -5.176 4.684 1.00 93.50 229 HIS A O 1
ATOM 1764 N N . ALA A 1 230 ? 11.371 -4.943 5.323 1.00 88.31 230 ALA A N 1
ATOM 1765 C CA . ALA A 1 230 ? 10.829 -4.874 3.970 1.00 88.31 230 ALA A CA 1
ATOM 1766 C C . ALA A 1 230 ? 11.416 -3.691 3.188 1.00 88.31 230 ALA A C 1
ATOM 1768 O O . ALA A 1 230 ? 11.807 -3.856 2.035 1.00 88.31 230 ALA A O 1
ATOM 1769 N N . ARG A 1 231 ? 11.545 -2.517 3.821 1.00 91.50 231 ARG A N 1
ATOM 1770 C CA . ARG A 1 231 ? 12.154 -1.328 3.211 1.00 91.50 231 ARG A CA 1
ATOM 1771 C C . ARG A 1 231 ? 13.597 -1.583 2.774 1.00 91.50 231 ARG A C 1
ATOM 1773 O O . ARG A 1 231 ? 13.915 -1.332 1.617 1.00 91.50 231 ARG A O 1
ATOM 1780 N N . ARG A 1 232 ? 14.432 -2.152 3.653 1.00 90.81 232 ARG A N 1
ATOM 1781 C CA . ARG A 1 232 ? 15.815 -2.537 3.310 1.00 90.81 232 ARG A CA 1
ATOM 1782 C C . ARG A 1 232 ? 15.862 -3.562 2.177 1.00 90.81 232 ARG A C 1
ATOM 1784 O O . ARG A 1 232 ? 16.714 -3.457 1.303 1.00 90.81 232 ARG A O 1
ATOM 1791 N N . GLY A 1 233 ? 14.940 -4.528 2.173 1.00 90.88 233 GLY A N 1
ATOM 1792 C CA . GLY A 1 233 ? 14.814 -5.507 1.091 1.00 90.88 233 GLY A CA 1
ATOM 1793 C C . GLY A 1 233 ? 14.540 -4.847 -0.263 1.00 90.88 233 GLY A C 1
ATOM 1794 O O . GLY A 1 233 ? 15.216 -5.150 -1.244 1.00 90.88 233 GLY A O 1
ATOM 1795 N N . TYR A 1 234 ? 13.605 -3.893 -0.320 1.00 88.94 234 TYR A N 1
ATOM 1796 C CA . TYR A 1 234 ? 13.324 -3.142 -1.547 1.00 88.94 234 TYR A CA 1
ATOM 1797 C C . TYR A 1 234 ? 14.496 -2.262 -1.994 1.00 88.94 234 TYR A C 1
ATOM 1799 O O . TYR A 1 234 ? 14.797 -2.225 -3.185 1.00 88.94 234 TYR A O 1
ATOM 1807 N N . GLU A 1 235 ? 15.176 -1.591 -1.062 1.00 91.62 235 GLU A N 1
ATOM 1808 C CA . GLU A 1 235 ? 16.369 -0.785 -1.356 1.00 91.62 235 GLU A CA 1
ATOM 1809 C C . GLU A 1 235 ? 17.495 -1.639 -1.962 1.00 91.62 235 GLU A C 1
ATOM 1811 O O . GLU A 1 235 ? 18.100 -1.242 -2.959 1.00 91.62 235 GLU A O 1
ATOM 1816 N N . GLU A 1 236 ? 17.741 -2.839 -1.427 1.00 94.81 236 GLU A N 1
ATOM 1817 C CA . GLU A 1 236 ? 18.752 -3.753 -1.972 1.00 94.81 236 GLU A CA 1
ATOM 1818 C C . GLU A 1 236 ? 18.354 -4.295 -3.352 1.00 94.81 236 GLU A C 1
ATOM 1820 O O . GLU A 1 236 ? 19.194 -4.374 -4.248 1.00 94.81 236 GLU A O 1
ATOM 1825 N N . ILE A 1 237 ? 17.073 -4.613 -3.572 1.00 87.50 237 ILE A N 1
ATOM 1826 C CA . ILE A 1 237 ? 16.575 -5.010 -4.898 1.00 87.50 237 ILE A CA 1
ATOM 1827 C C . ILE A 1 237 ? 16.806 -3.890 -5.919 1.00 87.50 237 ILE A C 1
ATOM 1829 O O . ILE A 1 237 ? 17.256 -4.163 -7.033 1.00 87.50 237 ILE A O 1
ATOM 1833 N N . GLU A 1 238 ? 16.525 -2.639 -5.558 1.00 92.31 238 GLU A N 1
ATOM 1834 C CA . GLU A 1 238 ? 16.705 -1.498 -6.457 1.00 92.31 238 GLU A CA 1
ATOM 1835 C C . GLU A 1 238 ? 18.190 -1.238 -6.752 1.00 92.31 238 GLU A C 1
ATOM 1837 O O . GLU A 1 238 ? 18.573 -1.029 -7.907 1.00 92.31 238 GLU A O 1
ATOM 1842 N N . ARG A 1 239 ? 19.059 -1.379 -5.741 1.00 97.12 239 ARG A N 1
ATOM 1843 C CA . ARG A 1 239 ? 20.517 -1.344 -5.916 1.00 97.12 239 ARG A CA 1
ATOM 1844 C C . ARG A 1 239 ? 20.989 -2.417 -6.903 1.00 97.12 239 ARG A C 1
ATOM 1846 O O . ARG A 1 239 ? 21.739 -2.114 -7.829 1.00 97.12 239 ARG A O 1
ATOM 1853 N N . LEU A 1 240 ? 20.511 -3.655 -6.751 1.00 91.75 240 LEU A N 1
ATOM 1854 C CA . LEU A 1 240 ? 20.849 -4.769 -7.643 1.00 91.75 240 LEU A CA 1
ATOM 1855 C C . LEU A 1 240 ? 20.326 -4.566 -9.071 1.00 91.75 240 LEU A C 1
ATOM 1857 O O . LEU A 1 240 ? 21.000 -4.957 -10.022 1.00 91.75 240 LEU A O 1
ATOM 1861 N N . ARG A 1 241 ? 19.151 -3.950 -9.248 1.00 89.81 241 ARG A N 1
ATOM 1862 C CA . ARG A 1 241 ? 18.630 -3.581 -10.576 1.00 89.81 241 ARG A CA 1
ATOM 1863 C C . ARG A 1 241 ? 19.516 -2.545 -11.257 1.00 89.81 241 ARG A C 1
ATOM 1865 O O . ARG A 1 241 ? 19.842 -2.724 -12.427 1.00 89.81 241 ARG A O 1
ATOM 1872 N N . SER A 1 242 ? 19.938 -1.515 -10.525 1.00 93.81 242 SER A N 1
ATOM 1873 C CA . SER A 1 242 ? 20.854 -0.491 -11.038 1.00 93.81 242 SER A CA 1
ATOM 1874 C C . SER A 1 242 ? 22.212 -1.082 -11.431 1.00 93.81 242 SER A C 1
ATOM 1876 O O . SER A 1 242 ? 22.715 -0.794 -12.517 1.00 93.81 242 SER A O 1
ATOM 1878 N N . ASP A 1 243 ? 22.778 -1.962 -10.599 1.00 92.75 243 ASP A N 1
ATOM 1879 C CA . ASP A 1 243 ? 24.027 -2.667 -10.914 1.00 92.75 243 ASP A CA 1
ATOM 1880 C C . ASP A 1 243 ? 23.883 -3.545 -12.170 1.00 92.75 243 ASP A C 1
ATOM 1882 O O . ASP A 1 243 ? 24.766 -3.556 -13.028 1.00 92.75 243 ASP A O 1
ATOM 1886 N N . LEU A 1 244 ? 22.753 -4.243 -12.317 1.00 90.38 244 LEU A N 1
ATOM 1887 C CA . LEU A 1 244 ? 22.478 -5.086 -13.480 1.00 90.38 244 LEU A CA 1
ATOM 1888 C C . LEU A 1 244 ? 22.339 -4.265 -14.769 1.00 90.38 244 LEU A C 1
ATOM 1890 O O . LEU A 1 244 ? 22.821 -4.697 -15.816 1.00 90.38 244 LEU A O 1
ATOM 1894 N N . GLU A 1 245 ? 21.708 -3.093 -14.706 1.00 92.12 245 GLU A N 1
ATOM 1895 C CA . GLU A 1 245 ? 21.581 -2.205 -15.862 1.00 92.12 245 GLU A CA 1
ATOM 1896 C C . GLU A 1 245 ? 22.937 -1.626 -16.282 1.00 92.12 245 GLU A C 1
ATOM 1898 O O . GLU A 1 245 ? 23.286 -1.683 -17.459 1.00 92.12 245 GLU A O 1
ATOM 1903 N N . ARG A 1 246 ? 23.773 -1.211 -15.320 1.00 96.00 246 ARG A N 1
ATOM 1904 C CA . ARG A 1 246 ? 25.150 -0.762 -15.591 1.00 96.00 246 ARG A CA 1
ATOM 1905 C C . ARG A 1 246 ? 25.975 -1.837 -16.307 1.00 96.00 246 ARG A C 1
ATOM 1907 O O . ARG A 1 246 ? 26.674 -1.552 -17.275 1.00 96.00 246 ARG A O 1
ATOM 1914 N N . GLU A 1 247 ? 25.857 -3.086 -15.869 1.00 92.12 247 GLU A N 1
ATOM 1915 C CA . GLU A 1 247 ? 26.537 -4.226 -16.496 1.00 92.12 247 GLU A CA 1
ATOM 1916 C C . GLU A 1 247 ? 25.992 -4.532 -17.903 1.00 92.12 247 GLU A C 1
ATOM 1918 O O . GLU A 1 247 ? 26.739 -4.969 -18.783 1.00 92.12 247 GLU A O 1
ATOM 1923 N N . ARG A 1 248 ? 24.698 -4.298 -18.166 1.00 88.25 248 ARG A N 1
ATOM 1924 C CA . ARG A 1 248 ? 24.132 -4.398 -19.524 1.00 88.25 248 ARG A CA 1
ATOM 1925 C C . ARG A 1 248 ? 24.659 -3.303 -20.442 1.00 88.25 248 ARG A C 1
ATOM 1927 O O . ARG A 1 248 ? 24.987 -3.610 -21.587 1.00 88.25 248 ARG A O 1
ATOM 1934 N N . GLU A 1 249 ? 24.765 -2.072 -19.953 1.00 96.06 249 GLU A N 1
ATOM 1935 C CA . GLU A 1 249 ? 25.342 -0.952 -20.701 1.00 96.06 249 GLU A CA 1
ATOM 1936 C C . GLU A 1 249 ? 26.814 -1.206 -21.053 1.00 96.06 249 GLU A C 1
ATOM 1938 O O . GLU A 1 249 ? 27.217 -1.009 -22.198 1.00 96.06 249 GLU A O 1
ATOM 1943 N N . GLU A 1 250 ? 27.618 -1.700 -20.107 1.00 94.31 250 GLU A N 1
ATOM 1944 C CA . GLU A 1 250 ? 29.016 -2.076 -20.360 1.00 94.31 250 GLU A CA 1
ATOM 1945 C C . GLU A 1 250 ? 29.119 -3.210 -21.393 1.00 94.31 250 GLU A C 1
ATOM 1947 O O . GLU A 1 250 ? 29.898 -3.126 -22.341 1.00 94.31 250 GLU A O 1
ATOM 1952 N N . ASN A 1 251 ? 28.263 -4.234 -21.290 1.00 84.06 251 ASN A N 1
ATOM 1953 C CA . ASN A 1 251 ? 28.182 -5.294 -22.300 1.00 84.06 251 ASN A CA 1
ATOM 1954 C C . ASN A 1 251 ? 27.789 -4.768 -23.687 1.00 84.06 251 ASN A C 1
ATOM 1956 O O . ASN A 1 251 ? 28.285 -5.275 -24.695 1.00 84.06 251 ASN A O 1
ATOM 1960 N N . ALA A 1 252 ? 26.878 -3.796 -23.760 1.00 92.06 252 ALA A N 1
ATOM 1961 C CA . ALA A 1 252 ? 26.486 -3.179 -25.020 1.00 92.06 252 ALA A CA 1
ATOM 1962 C C . ALA A 1 252 ? 27.669 -2.432 -25.655 1.00 92.06 252 ALA A C 1
ATOM 1964 O O . ALA A 1 252 ? 27.938 -2.638 -26.838 1.00 92.06 252 ALA A O 1
ATOM 1965 N N . LYS A 1 253 ? 28.432 -1.673 -24.855 1.00 94.88 253 LYS A N 1
ATOM 1966 C CA . LYS A 1 253 ? 29.658 -0.986 -25.296 1.00 94.88 253 LYS A CA 1
ATOM 1967 C C . LYS A 1 253 ? 30.716 -1.964 -25.805 1.00 94.88 253 LYS A C 1
ATOM 1969 O O . LYS A 1 253 ? 31.198 -1.803 -26.919 1.00 94.88 253 LYS A O 1
ATOM 1974 N N . LEU A 1 254 ? 31.008 -3.033 -25.060 1.00 92.88 254 LEU A N 1
ATOM 1975 C CA . LEU A 1 254 ? 31.973 -4.054 -25.493 1.00 92.88 254 LEU A CA 1
ATOM 1976 C C . LEU A 1 254 ? 31.556 -4.735 -26.807 1.00 92.88 254 LEU A C 1
ATOM 1978 O O . LEU A 1 254 ? 32.397 -5.046 -27.648 1.00 92.88 254 LEU A O 1
ATOM 1982 N N . ARG A 1 255 ? 30.254 -4.967 -27.026 1.00 89.06 255 ARG A N 1
ATOM 1983 C CA . ARG A 1 255 ? 29.753 -5.500 -28.307 1.00 89.06 255 ARG A CA 1
ATOM 1984 C C . ARG A 1 255 ? 29.928 -4.513 -29.455 1.00 89.06 255 ARG A C 1
ATOM 1986 O O . ARG A 1 255 ? 30.233 -4.941 -30.566 1.00 89.06 255 ARG A O 1
ATOM 1993 N N . GLU A 1 256 ? 29.725 -3.227 -29.198 1.00 95.50 256 GLU A N 1
ATOM 1994 C CA . GLU A 1 256 ? 29.952 -2.168 -30.178 1.00 95.50 256 GLU A CA 1
ATOM 1995 C C . GLU A 1 256 ? 31.439 -2.061 -30.547 1.00 95.50 256 GLU A C 1
ATOM 1997 O O . GLU A 1 256 ? 31.770 -2.047 -31.731 1.00 95.50 256 GLU A O 1
ATOM 2002 N N . GLU A 1 257 ? 32.340 -2.103 -29.562 1.00 94.69 257 GLU A N 1
ATOM 2003 C CA . GLU A 1 257 ? 33.793 -2.139 -29.779 1.00 94.69 257 GLU A CA 1
ATOM 2004 C C . GLU A 1 257 ? 34.219 -3.371 -30.589 1.00 94.69 257 GLU A C 1
ATOM 2006 O O . GLU A 1 257 ? 34.954 -3.252 -31.570 1.00 94.69 257 GLU A O 1
ATOM 2011 N N . MET A 1 258 ? 33.693 -4.555 -30.256 1.00 88.19 258 MET A N 1
ATOM 2012 C CA . MET A 1 258 ? 33.927 -5.777 -31.034 1.00 88.19 258 MET A CA 1
ATOM 2013 C C . MET A 1 258 ? 33.452 -5.640 -32.486 1.00 88.19 258 MET A C 1
ATOM 2015 O O . MET A 1 258 ? 34.148 -6.068 -33.408 1.00 88.19 258 MET A O 1
ATOM 2019 N N . HIS A 1 259 ? 32.288 -5.023 -32.711 1.00 93.25 259 HIS A N 1
ATOM 2020 C CA . HIS A 1 259 ? 31.776 -4.768 -34.056 1.00 93.25 259 HIS A CA 1
ATOM 2021 C C . HIS A 1 259 ? 32.663 -3.774 -34.824 1.00 93.25 259 HIS A C 1
ATOM 2023 O O . HIS A 1 259 ? 32.926 -3.976 -36.011 1.00 93.25 259 HIS A O 1
ATOM 2029 N N . GLN A 1 260 ? 33.186 -2.738 -34.158 1.00 91.56 260 GLN A N 1
ATOM 2030 C CA . GLN A 1 260 ? 34.158 -1.817 -34.752 1.00 91.56 260 GLN A CA 1
ATOM 2031 C C . GLN A 1 260 ? 35.439 -2.555 -35.159 1.00 91.56 260 GLN A C 1
ATOM 2033 O O . GLN A 1 260 ? 35.841 -2.454 -36.319 1.00 91.56 260 GLN A O 1
ATOM 2038 N N . ILE A 1 261 ? 36.032 -3.365 -34.274 1.00 87.12 261 ILE A N 1
ATOM 2039 C CA . ILE A 1 261 ? 37.230 -4.170 -34.583 1.00 87.12 261 ILE A CA 1
ATOM 2040 C C . ILE A 1 261 ? 36.972 -5.091 -35.783 1.00 87.12 261 ILE A C 1
ATOM 2042 O O . ILE A 1 261 ? 37.785 -5.153 -36.708 1.00 87.12 261 ILE A O 1
ATOM 2046 N N . GLN A 1 262 ? 35.818 -5.761 -35.820 1.00 87.88 262 GLN A N 1
ATOM 2047 C CA . GLN A 1 262 ? 35.450 -6.638 -36.930 1.00 87.88 262 GLN A CA 1
ATOM 2048 C C . GLN A 1 262 ? 35.265 -5.868 -38.247 1.00 87.88 262 GLN A C 1
ATOM 2050 O O . GLN A 1 262 ? 35.658 -6.360 -39.307 1.00 87.88 262 GLN A O 1
ATOM 2055 N N . SER A 1 263 ? 34.723 -4.646 -38.198 1.00 89.56 263 SER A N 1
ATOM 2056 C CA . SER A 1 263 ? 34.615 -3.778 -39.376 1.00 89.56 263 SER A CA 1
ATOM 2057 C C . SER A 1 263 ? 35.989 -3.358 -39.914 1.00 89.56 263 SER A C 1
ATOM 2059 O O . SER A 1 263 ? 36.204 -3.403 -41.124 1.00 89.56 263 SER A O 1
ATOM 2061 N N . PHE A 1 264 ? 36.958 -3.061 -39.039 1.00 82.31 264 PHE A N 1
ATOM 2062 C CA . PHE A 1 264 ? 38.337 -2.767 -39.443 1.00 82.31 264 PHE A CA 1
ATOM 2063 C C . PHE A 1 264 ? 39.047 -3.993 -40.030 1.00 82.31 264 PHE A C 1
ATOM 2065 O O . PHE A 1 264 ? 39.763 -3.863 -41.021 1.00 82.31 264 PHE A O 1
ATOM 2072 N N . ALA A 1 265 ? 38.821 -5.184 -39.469 1.00 81.75 265 ALA A N 1
ATOM 2073 C CA . ALA A 1 265 ? 39.390 -6.427 -39.989 1.00 81.75 265 ALA A CA 1
ATOM 2074 C C . ALA A 1 265 ? 38.831 -6.788 -41.380 1.00 81.75 265 ALA A C 1
ATOM 2076 O O . ALA A 1 265 ? 39.585 -7.196 -42.264 1.00 81.75 265 ALA A O 1
ATOM 2077 N N . ASN A 1 266 ? 37.528 -6.585 -41.606 1.00 80.19 266 ASN A N 1
ATOM 2078 C CA . ASN A 1 266 ? 36.886 -6.844 -42.900 1.00 80.19 266 ASN A CA 1
ATOM 2079 C C . ASN A 1 266 ? 37.222 -5.790 -43.968 1.00 80.19 266 ASN A C 1
ATOM 2081 O O . ASN A 1 266 ? 37.191 -6.094 -45.159 1.00 80.19 266 ASN A O 1
ATOM 2085 N N . HIS A 1 267 ? 37.587 -4.573 -43.561 1.00 70.12 267 HIS A N 1
ATOM 2086 C CA . HIS A 1 267 ? 38.118 -3.530 -44.444 1.00 70.12 267 HIS A CA 1
ATOM 2087 C C . HIS A 1 267 ? 39.648 -3.525 -44.510 1.00 70.12 267 HIS A C 1
ATOM 2089 O O . HIS A 1 267 ? 40.245 -2.478 -44.771 1.00 70.12 267 HIS A O 1
ATOM 2095 N N . GLY A 1 268 ? 40.277 -4.688 -44.292 1.00 58.09 268 GLY A N 1
ATOM 2096 C CA . GLY A 1 268 ? 41.723 -4.858 -44.368 1.00 58.09 268 GLY A CA 1
ATOM 2097 C C . GLY A 1 268 ? 42.337 -4.118 -45.568 1.00 58.09 268 GLY A C 1
ATOM 2098 O O . GLY A 1 268 ? 41.730 -4.070 -46.644 1.00 58.09 268 GLY A O 1
ATOM 2099 N N . PRO A 1 269 ? 43.522 -3.506 -45.383 1.00 54.97 269 PRO A N 1
ATOM 2100 C CA . PRO A 1 269 ? 44.126 -2.606 -46.354 1.00 54.97 269 PRO A CA 1
ATOM 2101 C C . PRO A 1 269 ? 44.228 -3.320 -47.694 1.00 54.97 269 PRO A C 1
ATOM 2103 O O . PRO A 1 269 ? 44.859 -4.373 -47.759 1.00 54.97 269 PRO A O 1
ATOM 2106 N N . LEU A 1 270 ? 43.557 -2.751 -48.708 1.00 55.31 270 LEU A N 1
ATOM 2107 C CA . LEU A 1 270 ? 43.587 -3.118 -50.128 1.00 55.31 270 LEU A CA 1
ATOM 2108 C C . LEU A 1 270 ? 44.725 -4.094 -50.423 1.00 55.31 270 LEU A C 1
ATOM 2110 O O . LEU A 1 270 ? 45.871 -3.681 -50.608 1.00 55.31 270 LEU A O 1
ATOM 2114 N N . SER A 1 271 ? 44.408 -5.392 -50.399 1.00 52.38 271 SER A N 1
ATOM 2115 C CA . SER A 1 271 ? 45.402 -6.415 -50.691 1.00 52.38 271 SER A CA 1
ATOM 2116 C C . SER A 1 271 ? 45.942 -6.118 -52.094 1.00 52.38 271 SER A C 1
ATOM 2118 O O . SER A 1 271 ? 45.145 -6.010 -53.035 1.00 52.38 271 SER A O 1
ATOM 2120 N N . PRO A 1 272 ? 47.256 -5.888 -52.253 1.00 52.12 272 PRO A N 1
ATOM 2121 C CA . PRO A 1 272 ? 47.816 -5.518 -53.537 1.00 52.12 272 PRO A CA 1
ATOM 2122 C C . PRO A 1 272 ? 47.575 -6.673 -54.503 1.00 52.12 272 PRO A C 1
ATOM 2124 O O . PRO A 1 272 ? 47.926 -7.816 -54.211 1.00 52.12 272 PRO A O 1
ATOM 2127 N N . MET A 1 273 ? 46.950 -6.357 -55.640 1.00 52.56 273 MET A N 1
ATOM 2128 C CA . MET A 1 273 ? 46.689 -7.283 -56.739 1.00 52.56 273 MET A CA 1
ATOM 2129 C C . MET A 1 273 ? 47.866 -8.245 -56.935 1.00 52.56 273 MET A C 1
ATOM 2131 O O . MET A 1 273 ? 48.927 -7.842 -57.411 1.00 52.56 273 MET A O 1
ATOM 2135 N N . LYS A 1 274 ? 47.680 -9.529 -56.628 1.00 49.75 274 LYS A N 1
ATOM 2136 C CA . LYS A 1 274 ? 48.559 -10.580 -57.134 1.00 49.75 274 LYS A CA 1
ATOM 2137 C C . LYS A 1 274 ? 47.740 -11.761 -57.624 1.00 49.75 274 LYS A C 1
ATOM 2139 O O . LYS A 1 274 ? 47.161 -12.504 -56.846 1.00 49.75 274 LYS A O 1
ATOM 2144 N N . GLY A 1 275 ? 47.713 -11.835 -58.955 1.00 51.66 275 GLY A N 1
ATOM 2145 C CA . GLY A 1 275 ? 47.831 -13.028 -59.788 1.00 51.66 275 GLY A CA 1
ATOM 2146 C C . GLY A 1 275 ? 47.235 -14.320 -59.253 1.00 51.66 275 GLY A C 1
ATOM 2147 O O . GLY A 1 275 ? 47.748 -14.918 -58.313 1.00 51.66 275 GLY A O 1
ATOM 2148 N N . SER A 1 276 ? 46.221 -14.797 -59.970 1.00 50.16 276 SER A N 1
ATOM 2149 C CA . SER A 1 276 ? 45.691 -16.148 -59.865 1.00 50.16 276 SER A CA 1
ATOM 2150 C C . SER A 1 276 ? 46.810 -17.190 -59.914 1.00 50.16 276 SER A C 1
ATOM 2152 O O . SER A 1 276 ? 47.440 -17.387 -60.955 1.00 50.16 276 SER A O 1
ATOM 2154 N N . MET A 1 277 ? 47.006 -17.912 -58.818 1.00 44.47 277 MET A N 1
ATOM 2155 C CA . MET A 1 277 ? 47.694 -19.194 -58.842 1.00 44.47 277 MET A CA 1
ATOM 2156 C C . MET A 1 277 ? 46.765 -20.210 -58.187 1.00 44.47 277 MET A C 1
ATOM 2158 O O . MET A 1 277 ? 46.567 -20.233 -56.976 1.00 44.47 277 MET A O 1
ATOM 2162 N N . ASN A 1 278 ? 46.099 -20.968 -59.053 1.00 50.81 278 ASN A N 1
ATOM 2163 C CA . ASN A 1 278 ? 45.137 -22.000 -58.712 1.00 50.81 278 ASN A CA 1
ATOM 2164 C C . ASN A 1 278 ? 45.907 -23.212 -58.166 1.00 50.81 278 ASN A C 1
ATOM 2166 O O . ASN A 1 278 ? 46.488 -23.971 -58.941 1.00 50.81 278 ASN A O 1
ATOM 2170 N N . VAL A 1 279 ? 45.961 -23.362 -56.842 1.00 44.56 279 VAL A N 1
ATOM 2171 C CA . VAL A 1 279 ? 46.482 -24.570 -56.195 1.00 44.56 279 VAL A CA 1
ATOM 2172 C C . VAL A 1 279 ? 45.289 -25.403 -55.747 1.00 44.56 279 VAL A C 1
ATOM 2174 O O . VAL A 1 279 ? 44.574 -25.049 -54.814 1.00 44.56 279 VAL A O 1
ATOM 2177 N N . TYR A 1 280 ? 45.089 -26.510 -56.457 1.00 47.94 280 TYR A N 1
ATOM 2178 C CA . TYR A 1 280 ? 44.203 -27.608 -56.093 1.00 47.94 280 TYR A CA 1
ATOM 2179 C C . TYR A 1 280 ? 44.606 -28.151 -54.712 1.00 47.94 280 TYR A C 1
ATOM 2181 O O . TYR A 1 280 ? 45.619 -28.839 -54.582 1.00 47.94 280 TYR A O 1
ATOM 2189 N N . THR A 1 281 ? 43.816 -27.863 -53.681 1.00 44.91 281 THR A N 1
ATOM 2190 C CA . THR A 1 281 ? 43.855 -28.568 -52.395 1.00 44.91 281 THR A CA 1
ATOM 2191 C C . THR A 1 281 ? 42.683 -29.542 -52.330 1.00 44.91 281 THR A C 1
ATOM 2193 O O . THR A 1 281 ? 41.531 -29.187 -52.569 1.00 44.91 281 THR A O 1
ATOM 2196 N N . GLY A 1 282 ? 43.022 -30.813 -52.106 1.00 44.78 282 GLY A N 1
ATOM 2197 C CA . GLY A 1 282 ? 42.117 -31.958 -52.156 1.00 44.78 282 GLY A CA 1
ATOM 2198 C C . GLY A 1 282 ? 41.062 -32.010 -51.040 1.00 44.78 282 GLY A C 1
ATOM 2199 O O . GLY A 1 282 ? 40.987 -31.123 -50.189 1.00 44.78 282 GLY A O 1
ATOM 2200 N N . PRO A 1 283 ? 40.226 -33.062 -51.049 1.00 52.97 283 PRO A N 1
ATOM 2201 C CA . PRO A 1 283 ? 39.013 -33.146 -50.246 1.00 52.97 283 PRO A CA 1
ATOM 2202 C C . PRO A 1 283 ? 39.333 -33.281 -48.751 1.00 52.97 283 PRO A C 1
ATOM 2204 O O . PRO A 1 283 ? 39.875 -34.286 -48.296 1.00 52.97 283 PRO A O 1
ATOM 2207 N N . SER A 1 284 ? 38.965 -32.248 -47.991 1.00 47.50 284 SER A N 1
ATOM 2208 C CA . SER A 1 284 ? 38.991 -32.235 -46.528 1.00 47.50 284 SER A CA 1
ATOM 2209 C C . SER A 1 284 ? 37.956 -33.224 -45.987 1.00 47.50 284 SER A C 1
ATOM 2211 O O . SER A 1 284 ? 36.754 -33.078 -46.221 1.00 47.50 284 SER A O 1
ATOM 2213 N N . MET A 1 285 ? 38.429 -34.262 -45.297 1.00 40.00 285 MET A N 1
ATOM 2214 C CA . MET A 1 285 ? 37.578 -35.235 -44.619 1.00 40.00 285 MET A CA 1
ATOM 2215 C C . MET A 1 285 ? 36.918 -34.590 -43.398 1.00 40.00 285 MET A C 1
ATOM 2217 O O . MET A 1 285 ? 37.586 -34.088 -42.497 1.00 40.00 285 MET A O 1
ATOM 2221 N N . TYR A 1 286 ? 35.589 -34.638 -43.366 1.00 42.44 286 TYR A N 1
ATOM 2222 C CA . TYR A 1 286 ? 34.773 -34.255 -42.222 1.00 42.44 286 TYR A CA 1
ATOM 2223 C C . TYR A 1 286 ? 35.076 -35.163 -41.021 1.00 42.44 286 TYR A C 1
ATOM 2225 O O . TYR A 1 286 ? 34.731 -36.344 -41.031 1.00 42.44 286 TYR A O 1
ATOM 2233 N N . VAL A 1 287 ? 35.655 -34.605 -39.955 1.00 42.62 287 VAL A N 1
ATOM 2234 C CA . VAL A 1 287 ? 35.618 -35.206 -38.614 1.00 42.62 287 VAL A CA 1
ATOM 2235 C C . VAL A 1 287 ? 34.468 -34.554 -37.854 1.00 42.62 287 VAL A C 1
ATOM 2237 O O . VAL A 1 287 ? 34.571 -33.440 -37.347 1.00 42.62 287 VAL A O 1
ATOM 2240 N N . ASN A 1 288 ? 33.339 -35.256 -37.828 1.00 48.31 288 ASN A N 1
ATOM 2241 C CA . ASN A 1 288 ? 32.159 -34.901 -37.053 1.00 48.31 288 ASN A CA 1
ATOM 2242 C C . ASN A 1 288 ? 32.404 -35.283 -35.581 1.00 48.31 288 ASN A C 1
ATOM 2244 O O . ASN A 1 288 ? 32.182 -36.423 -35.176 1.00 48.31 288 ASN A O 1
ATOM 2248 N N . GLY A 1 289 ? 32.945 -34.350 -34.796 1.00 41.69 289 GLY A N 1
ATOM 2249 C CA . GLY A 1 289 ? 33.195 -34.518 -33.365 1.00 41.69 289 GLY A CA 1
ATOM 2250 C C . GLY A 1 289 ? 31.965 -34.167 -32.530 1.00 41.69 289 GLY A C 1
ATOM 2251 O O . GLY A 1 289 ? 31.796 -33.022 -32.121 1.00 41.69 289 GLY A O 1
ATOM 2252 N N . ASN A 1 290 ? 31.119 -35.163 -32.268 1.00 46.19 290 ASN A N 1
ATOM 2253 C CA . ASN A 1 290 ? 30.021 -35.099 -31.304 1.00 46.19 290 ASN A CA 1
ATOM 2254 C C . ASN A 1 290 ? 30.595 -35.087 -29.872 1.00 46.19 290 ASN A C 1
ATOM 2256 O O . ASN A 1 290 ? 30.946 -36.129 -29.322 1.00 46.19 290 ASN A O 1
ATOM 2260 N N . ALA A 1 291 ? 30.744 -33.902 -29.281 1.00 46.00 291 ALA A N 1
ATOM 2261 C CA . ALA A 1 291 ? 31.264 -33.722 -27.929 1.00 46.00 291 ALA A CA 1
ATOM 2262 C C . ALA A 1 291 ? 30.141 -33.852 -26.887 1.00 46.00 291 ALA A C 1
ATOM 2264 O O . ALA A 1 291 ? 29.592 -32.850 -26.450 1.00 46.00 291 ALA A O 1
ATOM 2265 N N . ASN A 1 292 ? 29.816 -35.083 -26.486 1.00 53.22 292 ASN A N 1
ATOM 2266 C CA . ASN A 1 292 ? 29.016 -35.384 -25.292 1.00 53.22 292 ASN A CA 1
ATOM 2267 C C . ASN A 1 292 ? 29.520 -36.683 -24.640 1.00 53.22 292 ASN A C 1
ATOM 2269 O O . ASN A 1 292 ? 28.851 -37.708 -24.685 1.00 53.22 292 ASN A O 1
ATOM 2273 N N . ASN A 1 293 ? 30.736 -36.651 -24.094 1.00 48.31 293 ASN A N 1
ATOM 2274 C CA . ASN A 1 293 ? 31.143 -37.462 -22.941 1.00 48.31 293 ASN A CA 1
ATOM 2275 C C . ASN A 1 293 ? 32.568 -37.066 -22.549 1.00 48.31 293 ASN A C 1
ATOM 2277 O O . ASN A 1 293 ? 33.537 -37.524 -23.149 1.00 48.31 293 ASN A O 1
ATOM 2281 N N . LEU A 1 294 ? 32.692 -36.179 -21.561 1.00 43.66 294 LEU A N 1
ATOM 2282 C CA . LEU A 1 294 ? 33.958 -35.955 -20.871 1.00 43.66 294 LEU A CA 1
ATOM 2283 C C . LEU A 1 294 ? 33.874 -36.691 -19.533 1.00 43.66 294 LEU A C 1
ATOM 2285 O O . LEU A 1 294 ? 33.458 -36.132 -18.520 1.00 43.66 294 LEU A O 1
ATOM 2289 N N . ASP A 1 295 ? 34.209 -37.975 -19.587 1.00 42.03 295 ASP A N 1
ATOM 2290 C CA . ASP A 1 295 ? 34.460 -38.809 -18.421 1.00 42.03 295 ASP A CA 1
ATOM 2291 C C . ASP A 1 295 ? 35.868 -38.466 -17.909 1.00 42.03 295 ASP A C 1
ATOM 2293 O O . ASP A 1 295 ? 36.874 -38.652 -18.600 1.00 42.03 295 ASP A O 1
ATOM 2297 N N . ILE A 1 296 ? 35.935 -37.841 -16.733 1.00 46.75 296 ILE A N 1
ATOM 2298 C CA . ILE A 1 296 ? 37.182 -37.406 -16.098 1.00 46.75 296 ILE A CA 1
ATOM 2299 C C . ILE A 1 296 ? 37.743 -38.604 -15.329 1.00 46.75 296 ILE A C 1
ATOM 2301 O O . ILE A 1 296 ? 37.584 -38.724 -14.115 1.00 46.75 296 ILE A O 1
ATOM 2305 N N . THR A 1 297 ? 38.442 -39.490 -16.036 1.00 46.59 297 THR A N 1
ATOM 2306 C CA . THR A 1 297 ? 39.366 -40.438 -15.408 1.00 46.59 297 THR A CA 1
ATOM 2307 C C . THR A 1 297 ? 40.758 -39.827 -15.329 1.00 46.59 297 THR A C 1
ATOM 2309 O O . THR A 1 297 ? 41.435 -39.586 -16.326 1.00 46.59 297 THR A O 1
ATOM 2312 N N . LYS A 1 298 ? 41.157 -39.578 -14.087 1.00 51.56 298 LYS A N 1
ATOM 2313 C CA . LYS A 1 298 ? 42.481 -39.180 -13.607 1.00 51.56 298 LYS A CA 1
ATOM 2314 C C . LYS A 1 298 ? 43.544 -40.239 -13.966 1.00 51.56 298 LYS A C 1
ATOM 2316 O O . LYS A 1 298 ? 43.330 -41.413 -13.671 1.00 51.56 298 LYS A O 1
ATOM 2321 N N . PRO A 1 299 ? 44.729 -39.825 -14.435 1.00 50.06 299 PRO A N 1
ATOM 2322 C CA . PRO A 1 299 ? 45.983 -40.396 -13.937 1.00 50.06 299 PRO A CA 1
ATOM 2323 C C . PRO A 1 299 ? 46.884 -39.240 -13.443 1.00 50.06 299 PRO A C 1
ATOM 2325 O O . PRO A 1 299 ? 46.837 -38.141 -13.974 1.00 50.06 299 PRO A O 1
ATOM 2328 N N . GLY A 1 300 ? 47.658 -39.323 -12.364 1.00 49.34 300 GLY A N 1
ATOM 2329 C CA . GLY A 1 300 ? 48.386 -40.480 -11.861 1.00 49.34 300 GLY A CA 1
ATOM 2330 C C . GLY A 1 300 ? 49.776 -40.526 -12.507 1.00 49.34 300 GLY A C 1
ATOM 2331 O O . GLY A 1 300 ? 49.935 -41.210 -13.508 1.00 49.34 300 GLY A O 1
ATOM 2332 N N . GLY A 1 301 ? 50.749 -39.802 -11.938 1.00 41.03 301 GLY A N 1
ATOM 2333 C CA . GLY A 1 301 ? 52.173 -39.790 -12.330 1.00 41.03 301 GLY A CA 1
ATOM 2334 C C . GLY A 1 301 ? 52.704 -38.350 -12.384 1.00 41.03 301 GLY A C 1
ATOM 2335 O O . GLY A 1 301 ? 52.147 -37.540 -13.109 1.00 41.03 301 GLY A O 1
ATOM 2336 N N . GLY A 1 302 ? 53.674 -37.894 -11.589 1.00 47.53 302 GLY A N 1
ATOM 2337 C CA . GLY A 1 302 ? 54.861 -38.589 -11.093 1.00 47.53 302 GLY A CA 1
ATOM 2338 C C . GLY A 1 302 ? 55.979 -38.396 -12.116 1.00 47.53 302 GLY A C 1
ATOM 2339 O O . GLY A 1 302 ? 56.000 -39.112 -13.110 1.00 47.53 302 GLY A O 1
ATOM 2340 N N . GLY A 1 303 ? 56.857 -37.414 -11.904 1.00 44.16 303 GLY A N 1
ATOM 2341 C CA . GLY A 1 303 ? 57.956 -37.131 -12.825 1.00 44.16 303 GLY A CA 1
ATOM 2342 C C . GLY A 1 303 ? 58.710 -35.853 -12.481 1.00 44.16 303 GLY A C 1
ATOM 2343 O O . GLY A 1 303 ? 58.404 -34.792 -13.017 1.00 44.16 303 GLY A O 1
ATOM 2344 N N . ASP A 1 304 ? 59.684 -35.993 -11.583 1.00 48.56 304 ASP A N 1
ATOM 2345 C CA . ASP A 1 304 ? 60.813 -35.080 -11.423 1.00 48.56 304 ASP A CA 1
ATOM 2346 C C . ASP A 1 304 ? 61.548 -34.908 -12.759 1.00 48.56 304 ASP A C 1
ATOM 2348 O O . ASP A 1 304 ? 61.749 -35.870 -13.504 1.00 48.56 304 ASP A O 1
ATOM 2352 N N . GLY A 1 305 ? 61.958 -33.680 -13.066 1.00 44.88 305 GLY A N 1
ATOM 2353 C CA . GLY A 1 305 ? 62.609 -33.365 -14.332 1.00 44.88 305 GLY A CA 1
ATOM 2354 C C . GLY A 1 305 ? 63.059 -31.918 -14.401 1.00 44.88 305 GLY A C 1
ATOM 2355 O O . GLY A 1 305 ? 62.504 -31.113 -15.140 1.00 44.88 305 GLY A O 1
ATOM 2356 N N . GLU A 1 306 ? 64.065 -31.602 -13.593 1.00 54.09 306 GLU A N 1
ATOM 2357 C CA . GLU A 1 306 ? 64.933 -30.440 -13.742 1.00 54.09 306 GLU A CA 1
ATOM 2358 C C . GLU A 1 306 ? 65.523 -30.421 -15.164 1.00 54.09 306 GLU A C 1
ATOM 2360 O O . GLU A 1 306 ? 66.421 -31.190 -15.499 1.00 54.09 306 GLU A O 1
ATOM 2365 N N . THR A 1 307 ? 65.033 -29.526 -16.016 1.00 49.94 307 THR A N 1
ATOM 2366 C CA . THR A 1 307 ? 65.788 -29.056 -17.181 1.00 49.94 307 THR A CA 1
ATOM 2367 C C . THR A 1 307 ? 65.735 -27.543 -17.200 1.00 49.94 307 THR A C 1
ATOM 2369 O O . THR A 1 307 ? 64.778 -26.929 -17.668 1.00 49.94 307 THR A O 1
ATOM 2372 N N . ILE A 1 308 ? 66.806 -26.967 -16.655 1.00 53.97 308 ILE A N 1
ATOM 2373 C CA . ILE A 1 308 ? 67.286 -25.614 -16.918 1.00 53.97 308 ILE A CA 1
ATOM 2374 C C . ILE A 1 308 ? 67.550 -25.537 -18.428 1.00 53.97 308 ILE A C 1
ATOM 2376 O O . ILE A 1 308 ? 68.612 -25.907 -18.922 1.00 53.97 308 ILE A O 1
ATOM 2380 N N . GLY A 1 309 ? 66.510 -25.150 -19.163 1.00 48.19 309 GLY A N 1
ATOM 2381 C CA . GLY A 1 309 ? 66.552 -24.823 -20.578 1.00 48.19 309 GLY A CA 1
ATOM 2382 C C . GLY A 1 309 ? 66.749 -23.324 -20.724 1.00 48.19 309 GLY A C 1
ATOM 2383 O O . GLY A 1 309 ? 65.898 -22.532 -20.330 1.00 48.19 309 GLY A O 1
ATOM 2384 N N . THR A 1 310 ? 67.915 -22.978 -21.248 1.00 43.47 310 THR A N 1
ATOM 2385 C CA . THR A 1 310 ? 68.332 -21.687 -21.791 1.00 43.47 310 THR A CA 1
ATOM 2386 C C . THR A 1 310 ? 67.185 -20.838 -22.336 1.00 43.47 310 THR A C 1
ATOM 2388 O O . THR A 1 310 ? 66.430 -21.243 -23.216 1.00 43.47 310 THR A O 1
ATOM 2391 N N . PHE A 1 311 ? 67.118 -19.637 -21.771 1.00 42.25 311 PHE A N 1
ATOM 2392 C CA . PHE A 1 311 ? 66.238 -18.524 -22.088 1.00 42.25 311 PHE A CA 1
ATOM 2393 C C . PHE A 1 311 ? 66.609 -17.972 -23.476 1.00 42.25 311 PHE A C 1
ATOM 2395 O O . PHE A 1 311 ? 67.360 -17.006 -23.587 1.00 42.25 311 PHE A O 1
ATOM 2402 N N . ASP A 1 312 ? 66.140 -18.640 -24.530 1.00 44.97 312 ASP A N 1
ATOM 2403 C CA . ASP A 1 312 ? 66.177 -18.108 -25.890 1.00 44.97 312 ASP A CA 1
ATOM 2404 C C . ASP A 1 312 ? 65.089 -17.038 -26.020 1.00 44.97 312 ASP A C 1
ATOM 2406 O O . ASP A 1 312 ? 63.891 -17.301 -26.144 1.00 44.97 312 ASP A O 1
ATOM 2410 N N . ASP A 1 313 ? 65.557 -15.801 -25.943 1.00 56.75 313 ASP A N 1
ATOM 2411 C CA . ASP A 1 313 ? 64.959 -14.645 -26.580 1.00 56.75 313 ASP A CA 1
ATOM 2412 C C . ASP A 1 313 ? 64.766 -14.940 -28.071 1.00 56.75 313 ASP A C 1
ATOM 2414 O O . ASP A 1 313 ? 65.739 -14.990 -28.814 1.00 56.75 313 ASP A O 1
ATOM 2418 N N . MET A 1 314 ? 63.520 -15.134 -28.510 1.00 44.12 314 MET A N 1
ATOM 2419 C CA . MET A 1 314 ? 63.093 -14.765 -29.857 1.00 44.12 314 MET A CA 1
ATOM 2420 C C . MET A 1 314 ? 61.614 -14.383 -29.841 1.00 44.12 314 MET A C 1
ATOM 2422 O O . MET A 1 314 ? 60.717 -15.224 -29.853 1.00 44.12 314 MET A O 1
ATOM 2426 N N . THR A 1 315 ? 61.386 -13.070 -29.909 1.00 49.03 315 THR A N 1
ATOM 2427 C CA . THR A 1 315 ? 60.209 -12.457 -30.540 1.00 49.03 315 THR A CA 1
ATOM 2428 C C . THR A 1 315 ? 58.858 -12.860 -29.947 1.00 49.03 315 THR A C 1
ATOM 2430 O O . THR A 1 315 ? 58.125 -13.689 -30.478 1.00 49.03 315 THR A O 1
ATOM 2433 N N . LEU A 1 316 ? 58.476 -12.150 -28.881 1.00 49.03 316 LEU A N 1
ATOM 2434 C CA . LEU A 1 316 ? 57.073 -11.921 -28.544 1.00 49.03 316 LEU A CA 1
ATOM 2435 C C . LEU A 1 316 ? 56.380 -11.238 -29.734 1.00 49.03 316 LEU A C 1
ATOM 2437 O O . LEU A 1 316 ? 56.401 -10.012 -29.872 1.00 49.03 316 LEU A O 1
ATOM 2441 N N . ASP A 1 317 ? 55.738 -12.043 -30.578 1.00 47.88 317 ASP A N 1
ATOM 2442 C CA . ASP A 1 317 ? 54.667 -11.599 -31.460 1.00 47.88 317 ASP A CA 1
ATOM 2443 C C . ASP A 1 317 ? 53.545 -11.003 -30.595 1.00 47.88 317 ASP A C 1
ATOM 2445 O O . ASP A 1 317 ? 52.614 -11.661 -30.133 1.00 47.88 317 ASP A O 1
ATOM 2449 N N . THR A 1 318 ? 53.633 -9.695 -30.381 1.00 50.69 318 THR A N 1
ATOM 2450 C CA . THR A 1 318 ? 52.702 -8.834 -29.635 1.00 50.69 318 THR A CA 1
ATOM 2451 C C . THR A 1 318 ? 51.331 -8.681 -30.313 1.00 50.69 318 THR A C 1
ATOM 2453 O O . THR A 1 318 ? 50.583 -7.757 -30.007 1.00 50.69 318 THR A O 1
ATOM 2456 N N . LYS A 1 319 ? 50.965 -9.587 -31.230 1.00 51.72 319 LYS A N 1
ATOM 2457 C CA . LYS A 1 319 ? 49.732 -9.520 -32.032 1.00 51.72 319 LYS A CA 1
ATOM 2458 C C . LYS A 1 319 ? 48.713 -10.632 -31.759 1.00 51.72 319 LYS A C 1
ATOM 2460 O O . LYS A 1 319 ? 47.645 -10.596 -32.355 1.00 51.72 319 LYS A O 1
ATOM 2465 N N . GLN A 1 320 ? 48.987 -11.574 -30.850 1.00 50.00 320 GLN A N 1
ATOM 2466 C CA . GLN A 1 320 ? 48.020 -12.616 -30.443 1.00 50.00 320 GLN A CA 1
ATOM 2467 C C . GLN A 1 320 ? 47.558 -12.530 -28.976 1.00 50.00 320 GLN A C 1
ATOM 2469 O O . GLN A 1 320 ? 46.757 -13.348 -28.526 1.00 50.00 320 GLN A O 1
ATOM 2474 N N . THR A 1 321 ? 48.017 -11.543 -28.203 1.00 50.00 321 THR A N 1
ATOM 2475 C CA . THR A 1 321 ? 47.694 -11.448 -26.767 1.00 50.00 321 THR A CA 1
ATOM 2476 C C . THR A 1 321 ? 46.402 -10.689 -26.462 1.00 50.00 321 THR A C 1
ATOM 2478 O O . THR A 1 321 ? 45.826 -10.907 -25.398 1.00 50.00 321 THR A O 1
ATOM 2481 N N . THR A 1 322 ? 45.885 -9.862 -27.377 1.00 55.44 322 THR A N 1
ATOM 2482 C CA . THR A 1 322 ? 44.605 -9.155 -27.177 1.00 55.44 322 THR A CA 1
ATOM 2483 C C . THR A 1 322 ? 43.415 -10.114 -27.165 1.00 55.44 322 THR A C 1
ATOM 2485 O O . THR A 1 322 ? 42.545 -9.988 -26.306 1.00 55.44 322 THR A O 1
ATOM 2488 N N . ASP A 1 323 ? 43.420 -11.131 -28.032 1.00 57.38 323 ASP A N 1
ATOM 2489 C CA . ASP A 1 323 ? 42.326 -12.110 -28.113 1.00 57.38 323 ASP A CA 1
ATOM 2490 C C . ASP A 1 323 ? 42.221 -12.969 -26.848 1.00 57.38 323 ASP A C 1
ATOM 2492 O O . ASP A 1 323 ? 41.120 -13.276 -26.385 1.00 57.38 323 ASP A O 1
ATOM 2496 N N . ASN A 1 324 ? 43.355 -13.304 -26.224 1.00 67.81 324 ASN A N 1
ATOM 2497 C CA . ASN A 1 324 ? 43.343 -14.045 -24.966 1.00 67.81 324 ASN A CA 1
ATOM 2498 C C . ASN A 1 324 ? 42.833 -13.190 -23.799 1.00 67.81 324 ASN A C 1
ATOM 2500 O O . ASN A 1 324 ? 42.053 -13.695 -22.991 1.00 67.81 324 ASN A O 1
ATOM 2504 N N . THR A 1 325 ? 43.199 -11.909 -23.717 1.00 76.62 325 THR A N 1
ATOM 2505 C CA . THR A 1 325 ? 42.715 -11.014 -22.650 1.00 76.62 325 THR A CA 1
ATOM 2506 C C . THR A 1 325 ? 41.200 -10.821 -22.730 1.00 76.62 325 THR A C 1
ATOM 2508 O O . THR A 1 325 ? 40.504 -11.052 -21.739 1.00 76.62 325 THR A O 1
ATOM 2511 N N . VAL A 1 326 ? 40.663 -10.551 -23.926 1.00 75.38 326 VAL A N 1
ATOM 2512 C CA . VAL A 1 326 ? 39.210 -10.428 -24.149 1.00 75.38 326 VAL A CA 1
ATOM 2513 C C . VAL A 1 326 ? 38.489 -11.746 -23.830 1.00 75.38 326 VAL A C 1
ATOM 2515 O O . VAL A 1 326 ? 37.412 -11.757 -23.224 1.00 75.38 326 VAL A O 1
ATOM 2518 N N . ALA A 1 327 ? 39.089 -12.897 -24.152 1.00 74.62 327 ALA A N 1
ATOM 2519 C CA . ALA A 1 327 ? 38.532 -14.204 -23.801 1.00 74.62 327 ALA A CA 1
ATOM 2520 C C . ALA A 1 327 ? 38.498 -14.465 -22.278 1.00 74.62 327 ALA A C 1
ATOM 2522 O O . ALA A 1 327 ? 37.574 -15.118 -21.780 1.00 74.62 327 ALA A O 1
ATOM 2523 N N . TYR A 1 328 ? 39.477 -13.972 -21.514 1.00 79.62 328 TYR A N 1
ATOM 2524 C CA . TYR A 1 328 ? 39.470 -14.068 -20.050 1.00 79.62 328 TYR A CA 1
ATOM 2525 C C . TYR A 1 328 ? 38.442 -13.125 -19.417 1.00 79.62 328 TYR A C 1
ATOM 2527 O O . TYR A 1 328 ? 37.693 -13.547 -18.528 1.00 79.62 328 TYR A O 1
ATOM 2535 N N . GLU A 1 329 ? 38.346 -11.891 -19.904 1.00 80.50 329 GLU A N 1
ATOM 2536 C CA . GLU A 1 329 ? 37.377 -10.901 -19.428 1.00 80.50 329 GLU A CA 1
ATOM 2537 C C . GLU A 1 329 ? 35.939 -11.353 -19.689 1.00 80.50 329 GLU A C 1
ATOM 2539 O O . GLU A 1 329 ? 35.121 -11.375 -18.768 1.00 80.50 329 GLU A O 1
ATOM 2544 N N . THR A 1 330 ? 35.643 -11.856 -20.890 1.00 74.62 330 THR A N 1
ATOM 2545 C CA . THR A 1 330 ? 34.317 -12.404 -21.229 1.00 74.62 330 THR A CA 1
ATOM 2546 C C . THR A 1 330 ? 33.946 -13.621 -20.374 1.00 74.62 330 THR A C 1
ATOM 2548 O O . THR A 1 330 ? 32.802 -13.738 -19.923 1.00 74.62 330 THR A O 1
ATOM 2551 N N . LYS A 1 331 ? 34.896 -14.520 -20.069 1.00 87.19 331 LYS A N 1
ATOM 2552 C CA . LYS A 1 331 ? 34.667 -15.647 -19.140 1.00 87.19 331 LYS A CA 1
ATOM 2553 C C . LYS A 1 331 ? 34.412 -15.171 -17.707 1.00 87.19 331 LYS A C 1
ATOM 2555 O O . LYS A 1 331 ? 33.532 -15.720 -17.038 1.00 87.19 331 LYS A O 1
ATOM 2560 N N . SER A 1 332 ? 35.156 -14.171 -17.236 1.00 90.31 332 SER A N 1
ATOM 2561 C CA . SER A 1 332 ? 34.974 -13.563 -15.911 1.00 90.31 332 SER A CA 1
ATOM 2562 C C . SER A 1 332 ? 33.605 -12.886 -15.790 1.00 90.31 332 SER A C 1
ATOM 2564 O O . SER A 1 332 ? 32.843 -13.158 -14.858 1.00 90.31 332 SER A O 1
ATOM 2566 N N . LEU A 1 333 ? 33.228 -12.102 -16.801 1.00 85.75 333 LEU A N 1
ATOM 2567 C CA . LEU A 1 333 ? 31.941 -11.422 -16.886 1.00 85.75 333 LEU A CA 1
ATOM 2568 C C . LEU A 1 333 ? 30.779 -12.420 -16.911 1.00 85.75 333 LEU A C 1
ATOM 2570 O O . LEU A 1 333 ? 29.827 -12.290 -16.144 1.00 85.75 333 LEU A O 1
ATOM 2574 N N . LYS A 1 334 ? 30.893 -13.498 -17.696 1.00 90.19 334 LYS A N 1
ATOM 2575 C CA . LYS A 1 334 ? 29.892 -14.575 -17.726 1.00 90.19 334 LYS A CA 1
ATOM 2576 C C . LYS A 1 334 ? 29.702 -15.220 -16.350 1.00 90.19 334 LYS A C 1
ATOM 2578 O O . LYS A 1 334 ? 28.566 -15.495 -15.963 1.00 90.19 334 LYS A O 1
ATOM 2583 N N . LYS A 1 335 ? 30.781 -15.429 -15.583 1.00 91.50 335 LYS A N 1
ATOM 2584 C CA . LYS A 1 335 ? 30.689 -15.919 -14.195 1.00 91.50 335 LYS A CA 1
ATOM 2585 C C . LYS A 1 335 ? 29.974 -14.916 -13.283 1.00 91.50 335 LYS A C 1
ATOM 2587 O O . LYS A 1 335 ? 29.100 -15.336 -12.525 1.00 91.50 335 LYS A O 1
ATOM 2592 N N . ARG A 1 336 ? 30.279 -13.614 -13.383 1.00 85.31 336 ARG A N 1
ATOM 2593 C CA . ARG A 1 336 ? 29.577 -12.559 -12.624 1.00 85.31 336 ARG A CA 1
ATOM 2594 C C . ARG A 1 336 ? 28.087 -12.509 -12.956 1.00 85.31 336 ARG A C 1
ATOM 2596 O O . ARG A 1 336 ? 27.275 -12.518 -12.037 1.00 85.31 336 ARG A O 1
ATOM 2603 N N . ILE A 1 337 ? 27.717 -12.575 -14.235 1.00 85.06 337 ILE A N 1
ATOM 2604 C CA . ILE A 1 337 ? 26.315 -12.608 -14.682 1.00 85.06 337 ILE A CA 1
ATOM 2605 C C . ILE A 1 337 ? 25.581 -13.827 -14.111 1.00 85.06 337 ILE A C 1
ATOM 2607 O O . ILE A 1 337 ? 24.466 -13.693 -13.610 1.00 85.06 337 ILE A O 1
ATOM 2611 N N . ILE A 1 338 ? 26.196 -15.015 -14.136 1.00 90.69 338 ILE A N 1
ATOM 2612 C CA . ILE A 1 338 ? 25.599 -16.223 -13.541 1.00 90.69 338 ILE A CA 1
ATOM 2613 C C . ILE A 1 338 ? 25.389 -16.037 -12.033 1.00 90.69 338 ILE A C 1
ATOM 2615 O O . ILE A 1 338 ? 24.331 -16.395 -11.517 1.00 90.69 338 ILE A O 1
ATOM 2619 N N . HIS A 1 339 ? 26.367 -15.464 -11.327 1.00 88.06 339 HIS A N 1
ATOM 2620 C CA . HIS A 1 339 ? 26.256 -15.196 -9.891 1.00 88.06 339 HIS A CA 1
ATOM 2621 C C . HIS A 1 339 ? 25.154 -14.181 -9.572 1.00 88.06 339 HIS A C 1
ATOM 2623 O O . HIS A 1 339 ? 24.327 -14.427 -8.696 1.00 88.06 339 HIS A O 1
ATOM 2629 N N . MET A 1 340 ? 25.078 -13.081 -10.325 1.00 85.38 340 MET A N 1
ATOM 2630 C CA . MET A 1 340 ? 24.010 -12.087 -10.185 1.00 85.38 340 MET A CA 1
ATOM 2631 C C . MET A 1 340 ? 22.635 -12.684 -10.484 1.00 85.38 340 MET A C 1
ATOM 2633 O O . MET A 1 340 ? 21.689 -12.435 -9.744 1.00 85.38 340 MET A O 1
ATOM 2637 N N . LYS A 1 341 ? 22.521 -13.540 -11.506 1.00 90.31 341 LYS A N 1
ATOM 2638 C CA . LYS A 1 341 ? 21.271 -14.241 -11.823 1.00 90.31 341 LYS A CA 1
ATOM 2639 C C . LYS A 1 341 ? 20.825 -15.153 -10.679 1.00 90.31 341 LYS A C 1
ATOM 2641 O O . LYS A 1 341 ? 19.643 -15.172 -10.353 1.00 90.31 341 LYS A O 1
ATOM 2646 N N . LYS A 1 342 ? 21.761 -15.866 -10.040 1.00 94.94 342 LYS A N 1
ATOM 2647 C CA . LYS A 1 342 ? 21.469 -16.673 -8.845 1.00 94.94 342 LYS A CA 1
ATOM 2648 C C . LYS A 1 342 ? 20.998 -15.805 -7.678 1.00 94.94 342 LYS A C 1
ATOM 2650 O O . LYS A 1 342 ? 19.993 -16.138 -7.063 1.00 94.94 342 LYS A O 1
ATOM 2655 N N . LYS A 1 343 ? 21.665 -14.677 -7.407 1.00 90.06 343 LYS A N 1
ATOM 2656 C CA . LYS A 1 343 ? 21.233 -13.725 -6.367 1.00 90.06 343 LYS A CA 1
ATOM 2657 C C . LYS A 1 343 ? 19.834 -13.170 -6.634 1.00 90.06 343 LYS A C 1
ATOM 2659 O O . LYS A 1 343 ? 19.013 -13.144 -5.727 1.00 90.06 343 LYS A O 1
ATOM 2664 N N . LEU A 1 344 ? 19.546 -12.789 -7.879 1.00 88.56 344 LEU A N 1
ATOM 2665 C CA . LEU A 1 344 ? 18.225 -12.307 -8.278 1.00 88.56 344 LEU A CA 1
ATOM 2666 C C . LEU A 1 344 ? 17.147 -13.377 -8.065 1.00 88.56 344 LEU A C 1
ATOM 2668 O O . LEU A 1 344 ? 16.061 -13.064 -7.593 1.00 88.56 344 LEU A O 1
ATOM 2672 N N . GLN A 1 345 ? 17.454 -14.637 -8.376 1.00 92.75 345 GLN A N 1
ATOM 2673 C CA . GLN A 1 345 ? 16.530 -15.748 -8.164 1.00 92.75 345 GLN A CA 1
ATOM 2674 C C . GLN A 1 345 ? 16.245 -15.992 -6.674 1.00 92.75 345 GLN A C 1
ATOM 2676 O O . GLN A 1 345 ? 15.096 -16.240 -6.319 1.00 92.75 345 GLN A O 1
ATOM 2681 N N . VAL A 1 346 ? 17.258 -15.885 -5.805 1.00 91.19 346 VAL A N 1
ATOM 2682 C CA . VAL A 1 346 ? 17.071 -15.963 -4.345 1.00 91.19 346 VAL A CA 1
ATOM 2683 C C . VAL A 1 346 ? 16.190 -14.812 -3.854 1.00 91.19 346 VAL A C 1
ATOM 2685 O O . VAL A 1 346 ? 15.185 -15.068 -3.204 1.00 91.19 346 VAL A O 1
ATOM 2688 N N . ALA A 1 347 ? 16.474 -13.572 -4.264 1.00 84.12 347 ALA A N 1
ATOM 2689 C CA . ALA A 1 347 ? 15.664 -12.410 -3.888 1.00 84.12 347 ALA A CA 1
ATOM 2690 C C . ALA A 1 347 ? 14.201 -12.517 -4.367 1.00 84.12 347 ALA A C 1
ATOM 2692 O O . ALA A 1 347 ? 13.277 -12.117 -3.664 1.00 84.12 347 ALA A O 1
ATOM 2693 N N . GLN A 1 348 ? 13.962 -13.084 -5.555 1.00 89.06 348 GLN A N 1
ATOM 2694 C CA . GLN A 1 348 ? 12.607 -13.350 -6.053 1.00 89.06 348 GLN A CA 1
ATOM 2695 C C . GLN A 1 348 ? 11.874 -14.415 -5.228 1.00 89.06 348 GLN A C 1
ATOM 2697 O O . GLN A 1 348 ? 10.664 -14.307 -5.029 1.00 89.06 348 GLN A O 1
ATOM 2702 N N . LEU A 1 349 ? 12.589 -15.439 -4.757 1.00 90.44 349 LEU A N 1
ATOM 2703 C CA . LEU A 1 349 ? 12.024 -16.477 -3.900 1.00 90.44 349 LEU A CA 1
ATOM 2704 C C . LEU A 1 349 ? 11.674 -15.912 -2.516 1.00 90.44 349 LEU A C 1
ATOM 2706 O O . LEU A 1 349 ? 10.560 -16.131 -2.051 1.00 90.44 349 LEU A O 1
ATOM 2710 N N . GLU A 1 350 ? 12.562 -15.113 -1.922 1.00 85.88 350 GLU A N 1
ATOM 2711 C CA . GLU A 1 350 ? 12.319 -14.406 -0.656 1.00 85.88 350 GLU A CA 1
ATOM 2712 C C . GLU A 1 350 ? 11.129 -13.437 -0.757 1.00 85.88 350 GLU A C 1
ATOM 2714 O O . GLU A 1 350 ? 10.283 -13.390 0.135 1.00 85.88 350 GLU A O 1
ATOM 2719 N N . ALA A 1 351 ? 11.000 -12.704 -1.870 1.00 85.06 351 ALA A N 1
ATOM 2720 C CA . ALA A 1 351 ? 9.843 -11.841 -2.113 1.00 85.06 351 ALA A CA 1
ATOM 2721 C C . ALA A 1 351 ? 8.528 -12.641 -2.169 1.00 85.06 351 ALA A C 1
ATOM 2723 O O . ALA A 1 351 ? 7.530 -12.240 -1.573 1.00 85.06 351 ALA A O 1
ATOM 2724 N N . LYS A 1 352 ? 8.538 -13.809 -2.826 1.00 90.94 352 LYS A N 1
ATOM 2725 C CA . LYS A 1 352 ? 7.373 -14.702 -2.888 1.00 90.94 352 LYS A CA 1
ATOM 2726 C C . LYS A 1 352 ? 7.008 -15.272 -1.513 1.00 90.94 352 LYS A C 1
ATOM 2728 O O . LYS A 1 352 ? 5.828 -15.393 -1.194 1.00 90.94 352 LYS A O 1
ATOM 2733 N N . GLU A 1 353 ? 7.999 -15.620 -0.697 1.00 89.19 353 GLU A N 1
ATOM 2734 C CA . GLU A 1 353 ? 7.776 -16.074 0.679 1.00 89.19 353 GLU A CA 1
ATOM 2735 C C . GLU A 1 353 ? 7.166 -14.961 1.546 1.00 89.19 353 GLU A C 1
ATOM 2737 O O . GLU A 1 353 ? 6.199 -15.201 2.270 1.00 89.19 353 GLU A O 1
ATOM 2742 N N . ALA A 1 354 ? 7.641 -13.720 1.401 1.00 82.94 354 ALA A N 1
ATOM 2743 C CA . ALA A 1 354 ? 7.065 -12.564 2.084 1.00 82.94 354 ALA A CA 1
ATOM 2744 C C . ALA A 1 354 ? 5.594 -12.311 1.691 1.00 82.94 354 ALA A C 1
ATOM 2746 O O . ALA A 1 354 ? 4.774 -11.993 2.557 1.00 82.94 354 ALA A O 1
ATOM 2747 N N . ASP A 1 355 ? 5.232 -12.486 0.417 1.00 85.12 355 ASP A N 1
ATOM 2748 C CA . ASP A 1 355 ? 3.842 -12.361 -0.044 1.00 85.12 355 ASP A CA 1
ATOM 2749 C C . ASP A 1 355 ? 2.935 -13.482 0.496 1.00 85.12 355 ASP A C 1
ATOM 2751 O O . ASP A 1 355 ? 1.784 -13.227 0.874 1.00 85.12 355 ASP A O 1
ATOM 2755 N N . ASN A 1 356 ? 3.454 -14.708 0.620 1.00 87.88 356 ASN A N 1
ATOM 2756 C CA . ASN A 1 356 ? 2.737 -15.802 1.280 1.00 87.88 356 ASN A CA 1
ATOM 2757 C C . ASN A 1 356 ? 2.477 -15.489 2.763 1.00 87.88 356 ASN A C 1
ATOM 2759 O O . ASN A 1 356 ? 1.346 -15.635 3.227 1.00 87.88 356 ASN A O 1
ATOM 2763 N N . LEU A 1 357 ? 3.483 -14.987 3.490 1.00 88.94 357 LEU A N 1
ATOM 2764 C CA . LEU A 1 357 ? 3.343 -14.597 4.899 1.00 88.94 357 LEU A CA 1
ATOM 2765 C C . LEU A 1 357 ? 2.341 -13.448 5.089 1.00 88.94 357 LEU A C 1
ATOM 2767 O O . LEU A 1 357 ? 1.558 -13.457 6.040 1.00 88.94 357 LEU A O 1
ATOM 2771 N N . ARG A 1 358 ? 2.310 -12.469 4.175 1.00 85.19 358 ARG A N 1
ATOM 2772 C CA . ARG A 1 358 ? 1.280 -11.414 4.175 1.00 85.19 358 ARG A CA 1
ATOM 2773 C C . ARG A 1 358 ? -0.119 -11.990 3.996 1.00 85.19 358 ARG A C 1
ATOM 2775 O O . ARG A 1 358 ? -1.026 -11.615 4.733 1.00 85.19 358 ARG A O 1
ATOM 2782 N N . SER A 1 359 ? -0.278 -12.920 3.059 1.00 88.69 359 SER A N 1
ATOM 2783 C CA . SER A 1 359 ? -1.558 -13.586 2.801 1.00 88.69 359 SER A CA 1
ATOM 2784 C C . SER A 1 359 ? -2.031 -14.400 4.014 1.00 88.69 359 SER A C 1
ATOM 2786 O O . SER A 1 359 ? -3.211 -14.379 4.365 1.00 88.69 359 SER A O 1
ATOM 2788 N N . GLU A 1 360 ? -1.111 -15.071 4.710 1.00 90.69 360 GLU A N 1
ATOM 2789 C CA . GLU A 1 360 ? -1.406 -15.797 5.948 1.00 90.69 360 GLU A CA 1
ATOM 2790 C C . GLU A 1 360 ? -1.810 -14.855 7.095 1.00 90.69 360 GLU A C 1
ATOM 2792 O O . GLU A 1 360 ? -2.798 -15.111 7.790 1.00 90.69 360 GLU A O 1
ATOM 2797 N N . LEU A 1 361 ? -1.112 -13.725 7.264 1.00 82.19 361 LEU A N 1
ATOM 2798 C CA . LEU A 1 361 ? -1.476 -12.691 8.239 1.00 82.19 361 LEU A CA 1
ATOM 2799 C C . LEU A 1 361 ? -2.864 -12.095 7.966 1.00 82.19 361 LEU A C 1
ATOM 2801 O O . LEU A 1 361 ? -3.642 -11.910 8.907 1.00 82.19 361 LEU A O 1
ATOM 2805 N N . GLU A 1 362 ? -3.197 -11.830 6.702 1.00 89.12 362 GLU A N 1
ATOM 2806 C CA . GLU A 1 362 ? -4.522 -11.355 6.282 1.00 89.12 362 GLU A CA 1
ATOM 2807 C C . GLU A 1 362 ? -5.609 -12.388 6.638 1.00 89.12 362 GLU A C 1
ATOM 2809 O O . GLU A 1 362 ? -6.637 -12.052 7.231 1.00 89.12 362 GLU A O 1
ATOM 2814 N N . SER A 1 363 ? -5.345 -13.672 6.378 1.00 92.31 363 SER A N 1
ATOM 2815 C CA . SER A 1 363 ? -6.241 -14.778 6.733 1.00 92.31 363 SER A CA 1
ATOM 2816 C C . SER A 1 363 ? -6.455 -14.892 8.250 1.00 92.31 363 SER A C 1
ATOM 2818 O O . SER A 1 363 ? -7.594 -14.979 8.724 1.00 92.31 363 SER A O 1
ATOM 2820 N N . MET A 1 364 ? -5.384 -14.804 9.049 1.00 83.88 364 MET A N 1
ATOM 2821 C CA . MET A 1 364 ? -5.489 -14.787 10.513 1.00 83.88 364 MET A CA 1
ATOM 2822 C C . MET A 1 364 ? -6.271 -13.575 11.026 1.00 83.88 364 MET A C 1
ATOM 2824 O O . MET A 1 364 ? -7.084 -13.709 11.946 1.00 83.88 364 MET A O 1
ATOM 2828 N N . ARG A 1 365 ? -6.069 -12.397 10.426 1.00 91.06 365 ARG A N 1
ATOM 2829 C CA . ARG A 1 365 ? -6.815 -11.179 10.762 1.00 91.06 365 ARG A CA 1
ATOM 2830 C C . ARG A 1 365 ? -8.311 -11.362 10.512 1.00 91.06 365 ARG A C 1
ATOM 2832 O O . ARG A 1 365 ? -9.103 -11.083 11.414 1.00 91.06 365 ARG A O 1
ATOM 2839 N N . LEU A 1 366 ? -8.694 -11.874 9.342 1.00 90.44 366 LEU A N 1
ATOM 2840 C CA . LEU A 1 366 ? -10.091 -12.163 9.003 1.00 90.44 366 LEU A CA 1
ATOM 2841 C C . LEU A 1 366 ? -10.708 -13.182 9.969 1.00 90.44 366 LEU A C 1
ATOM 2843 O O . LEU A 1 366 ? -11.824 -12.981 10.451 1.00 90.44 366 LEU A O 1
ATOM 2847 N N . LYS A 1 367 ? -9.964 -14.234 10.327 1.00 91.12 367 LYS A N 1
ATOM 2848 C CA . LYS A 1 367 ? -10.403 -15.231 11.313 1.00 91.12 367 LYS A CA 1
ATOM 2849 C C . LYS A 1 367 ? -10.653 -14.610 12.691 1.00 91.12 367 LYS A C 1
ATOM 2851 O O . LYS A 1 367 ? -11.680 -14.892 13.309 1.00 91.12 367 LYS A O 1
ATOM 2856 N N . MET A 1 368 ? -9.757 -13.744 13.172 1.00 84.75 368 MET A N 1
ATOM 2857 C CA . MET A 1 368 ? -9.951 -13.034 14.443 1.00 84.75 368 MET A CA 1
ATOM 2858 C C . MET A 1 368 ? -11.140 -12.071 14.400 1.00 84.75 368 MET A C 1
ATOM 2860 O O . MET A 1 368 ? -11.895 -11.990 15.369 1.00 84.75 368 MET A O 1
ATOM 2864 N N . GLU A 1 369 ? -11.350 -11.370 13.286 1.00 89.19 369 GLU A N 1
ATOM 2865 C CA . GLU A 1 369 ? -12.517 -10.503 13.119 1.00 89.19 369 GLU A CA 1
ATOM 2866 C C . GLU A 1 369 ? -13.828 -11.305 13.118 1.00 89.19 369 GLU A C 1
ATOM 2868 O O . GLU A 1 369 ? -14.804 -10.885 13.744 1.00 89.19 369 GLU A O 1
ATOM 2873 N N . GLY A 1 370 ? -13.836 -12.483 12.485 1.00 90.38 370 GLY A N 1
ATOM 2874 C CA . GLY A 1 370 ? -14.952 -13.428 12.525 1.00 90.38 370 GLY A CA 1
ATOM 2875 C C . GLY A 1 370 ? -15.287 -13.869 13.950 1.00 90.38 370 GLY A C 1
ATOM 2876 O O . GLY A 1 370 ? -16.425 -13.706 14.389 1.00 90.38 370 GLY A O 1
ATOM 2877 N N . MET A 1 371 ? -14.285 -14.319 14.715 1.00 86.00 371 MET A N 1
ATOM 2878 C CA . MET A 1 371 ? -14.470 -14.682 16.129 1.00 86.00 371 MET A CA 1
ATOM 2879 C C . MET A 1 371 ? -14.963 -13.498 16.973 1.00 86.00 371 MET A C 1
ATOM 2881 O O . MET A 1 371 ? -15.798 -13.675 17.859 1.00 86.00 371 MET A O 1
ATOM 2885 N N . ARG A 1 372 ? -14.500 -12.272 16.689 1.00 89.44 372 ARG A N 1
ATOM 2886 C CA . ARG A 1 372 ? -14.980 -11.057 17.368 1.00 89.44 372 ARG A CA 1
ATOM 2887 C C . ARG A 1 372 ? -16.456 -10.786 17.072 1.00 89.44 372 ARG A C 1
ATOM 2889 O O . ARG A 1 372 ? -17.200 -10.440 17.985 1.00 89.44 372 ARG A O 1
ATOM 2896 N N . LYS A 1 373 ? -16.887 -10.933 15.813 1.00 93.38 373 LYS A N 1
ATOM 2897 C CA . LYS A 1 373 ? -18.298 -10.787 15.409 1.00 93.38 373 LYS A CA 1
ATOM 2898 C C . LYS A 1 373 ? -19.178 -11.848 16.062 1.00 93.38 373 LYS A C 1
ATOM 2900 O O . LYS A 1 373 ? -20.223 -11.502 16.602 1.00 93.38 373 LYS A O 1
ATOM 2905 N N . GLU A 1 374 ? -18.726 -13.098 16.084 1.00 92.44 374 GLU A N 1
ATOM 2906 C CA . GLU A 1 374 ? -19.419 -14.189 16.775 1.00 92.44 374 GLU A CA 1
ATOM 2907 C C . GLU A 1 374 ? -19.537 -13.921 18.285 1.00 92.44 374 GLU A C 1
ATOM 2909 O O . GLU A 1 374 ? -20.602 -14.121 18.866 1.00 92.44 374 GLU A O 1
ATOM 2914 N N . GLY A 1 375 ? -18.473 -13.411 18.917 1.00 89.94 375 GLY A N 1
ATOM 2915 C CA . GLY A 1 375 ? -18.487 -12.988 20.319 1.00 89.94 375 GLY A CA 1
ATOM 2916 C C . GLY A 1 375 ? -19.531 -11.905 20.597 1.00 89.94 375 GLY A C 1
ATOM 2917 O O . GLY A 1 375 ? -20.362 -12.076 21.482 1.00 89.94 375 GLY A O 1
ATOM 2918 N N . MET A 1 376 ? -19.565 -10.845 19.781 1.00 89.50 376 MET A N 1
ATOM 2919 C CA . MET A 1 376 ? -20.577 -9.786 19.905 1.00 89.50 376 MET A CA 1
ATOM 2920 C C . MET A 1 376 ? -22.007 -10.316 19.734 1.00 89.50 376 MET A C 1
ATOM 2922 O O . MET A 1 376 ? -22.922 -9.837 20.397 1.00 89.50 376 MET A O 1
ATOM 2926 N N . GLU A 1 377 ? -22.225 -11.291 18.850 1.00 94.94 377 GLU A N 1
ATOM 2927 C CA . GLU A 1 377 ? -23.550 -11.888 18.664 1.00 94.94 377 GLU A CA 1
ATOM 2928 C C . GLU A 1 377 ? -23.969 -12.732 19.877 1.00 94.94 377 GLU A C 1
ATOM 2930 O O . GLU A 1 377 ? -25.102 -12.619 20.347 1.00 94.94 377 GLU A O 1
ATOM 2935 N N . LYS A 1 378 ? -23.039 -13.502 20.457 1.00 94.12 378 LYS A N 1
ATOM 2936 C CA . LYS A 1 378 ? -23.264 -14.206 21.730 1.00 94.12 378 LYS A CA 1
ATOM 2937 C C . LYS A 1 378 ? -23.584 -13.229 22.861 1.00 94.12 378 LYS A C 1
ATOM 2939 O O . LYS A 1 378 ? -24.517 -13.483 23.619 1.00 94.12 378 LYS A O 1
ATOM 2944 N N . ASP A 1 379 ? -22.886 -12.099 22.940 1.00 92.44 379 ASP A N 1
ATOM 2945 C CA . ASP A 1 379 ? -23.151 -11.065 23.945 1.00 92.44 379 ASP A CA 1
ATOM 2946 C C . ASP A 1 379 ? -24.554 -10.457 23.796 1.00 92.44 379 ASP A C 1
ATOM 2948 O O . ASP A 1 379 ? -25.254 -10.287 24.796 1.00 92.44 379 ASP A O 1
ATOM 2952 N N . LYS A 1 380 ? -25.025 -10.211 22.564 1.00 96.81 380 LYS A N 1
ATOM 2953 C CA . LYS A 1 380 ? -26.414 -9.776 22.317 1.00 96.81 380 LYS A CA 1
ATOM 2954 C C . LYS A 1 380 ? -27.438 -10.818 22.765 1.00 96.81 380 LYS A C 1
ATOM 2956 O O . LYS A 1 380 ? -28.463 -10.456 23.340 1.00 96.81 380 LYS A O 1
ATOM 2961 N N . ILE A 1 381 ? -27.183 -12.104 22.508 1.00 96.88 381 ILE A N 1
ATOM 2962 C CA . ILE A 1 381 ? -28.060 -13.195 22.961 1.00 96.88 381 ILE A CA 1
ATOM 2963 C C . ILE A 1 381 ? -28.104 -13.228 24.492 1.00 96.88 381 ILE A C 1
ATOM 2965 O O . ILE A 1 381 ? -29.186 -13.284 25.073 1.00 96.88 381 ILE A O 1
ATOM 2969 N N . ILE A 1 382 ? -26.946 -13.134 25.151 1.00 94.06 382 ILE A N 1
ATOM 2970 C CA . ILE A 1 382 ? -26.855 -13.056 26.614 1.00 94.06 382 ILE A CA 1
ATOM 2971 C C . ILE A 1 382 ? -27.632 -11.843 27.137 1.00 94.06 382 ILE A C 1
ATOM 2973 O O . ILE A 1 382 ? -28.331 -11.957 28.141 1.00 94.06 382 ILE A O 1
ATOM 2977 N N . GLN A 1 383 ? -27.535 -10.694 26.467 1.00 97.12 383 GLN A N 1
ATOM 2978 C CA . GLN A 1 383 ? -28.265 -9.489 26.845 1.00 97.12 383 GLN A CA 1
ATOM 2979 C C . GLN A 1 383 ? -29.785 -9.681 26.752 1.00 97.12 383 GLN A C 1
ATOM 2981 O O . GLN A 1 383 ? -30.475 -9.390 27.726 1.00 97.12 383 GLN A O 1
ATOM 2986 N N . ARG A 1 384 ? -30.301 -10.259 25.657 1.00 97.75 384 ARG A N 1
ATOM 2987 C CA . ARG A 1 384 ? -31.733 -10.601 25.539 1.00 97.75 384 ARG A CA 1
ATOM 2988 C C . ARG A 1 384 ? -32.190 -11.557 26.639 1.00 97.75 384 ARG A C 1
ATOM 2990 O O . ARG A 1 384 ? -33.192 -11.305 27.294 1.00 97.75 384 ARG A O 1
ATOM 2997 N N . LEU A 1 385 ? -31.417 -12.611 26.905 1.00 97.38 385 LEU A N 1
ATOM 2998 C CA . LEU A 1 385 ? -31.741 -13.568 27.968 1.00 97.38 385 LEU A CA 1
ATOM 2999 C C . LEU A 1 385 ? -31.764 -12.913 29.357 1.00 97.38 385 LEU A C 1
ATOM 3001 O O . LEU A 1 385 ? -32.588 -13.277 30.194 1.00 97.38 385 LEU A O 1
ATOM 3005 N N . LYS A 1 386 ? -30.880 -11.942 29.619 1.00 95.94 386 LYS A N 1
ATOM 3006 C CA . LYS A 1 386 ? -30.915 -11.155 30.862 1.00 95.94 386 LYS A CA 1
ATOM 3007 C C . LYS A 1 386 ? -32.202 -10.334 30.966 1.00 95.94 386 LYS A C 1
ATOM 3009 O O . LYS A 1 386 ? -32.837 -10.357 32.017 1.00 95.94 386 LYS A O 1
ATOM 3014 N N . GLU A 1 387 ? -32.599 -9.662 29.888 1.00 97.19 387 GLU A N 1
ATOM 3015 C CA . GLU A 1 387 ? -33.839 -8.878 29.830 1.00 97.19 387 GLU A CA 1
ATOM 3016 C C . GLU A 1 387 ? -35.083 -9.755 30.062 1.00 97.19 387 GLU A C 1
ATOM 3018 O O . GLU A 1 387 ? -35.959 -9.371 30.842 1.00 97.19 387 GLU A O 1
ATOM 3023 N N . ASP A 1 388 ? -35.122 -10.955 29.475 1.00 96.62 388 ASP A N 1
ATOM 3024 C CA . ASP A 1 388 ? -36.200 -11.935 29.664 1.00 96.62 388 ASP A CA 1
ATOM 3025 C C . ASP A 1 388 ? -36.286 -12.427 31.119 1.00 96.62 388 ASP A C 1
ATOM 3027 O O . ASP A 1 388 ? -37.370 -12.464 31.711 1.00 96.62 388 ASP A O 1
ATOM 3031 N N . ILE A 1 389 ? -35.145 -12.763 31.735 1.00 95.81 389 ILE A N 1
ATOM 3032 C CA . ILE A 1 389 ? -35.078 -13.176 33.148 1.00 95.81 389 ILE A CA 1
ATOM 3033 C C . ILE A 1 389 ? -35.564 -12.049 34.064 1.00 95.81 389 ILE A C 1
ATOM 3035 O O . ILE A 1 389 ? -36.319 -12.301 35.008 1.00 95.81 389 ILE A O 1
ATOM 3039 N N . ASP A 1 390 ? -35.157 -10.810 33.800 1.00 94.56 390 ASP A N 1
ATOM 3040 C CA . ASP A 1 390 ? -35.597 -9.656 34.581 1.00 94.56 390 ASP A CA 1
ATOM 3041 C C . ASP A 1 390 ? -37.092 -9.368 34.380 1.00 94.56 390 ASP A C 1
ATOM 3043 O O . ASP A 1 390 ? -37.786 -9.004 35.332 1.00 94.56 390 ASP A O 1
ATOM 3047 N N . GLY A 1 391 ? -37.619 -9.587 33.172 1.00 94.12 391 GLY A N 1
ATOM 3048 C CA . GLY A 1 391 ? -39.053 -9.549 32.882 1.00 94.12 391 GLY A CA 1
ATOM 3049 C C . GLY A 1 391 ? -39.841 -10.570 33.703 1.00 94.12 391 GLY A C 1
ATOM 3050 O O . GLY A 1 391 ? -40.818 -10.209 34.363 1.00 94.12 391 GLY A O 1
ATOM 3051 N N . LEU A 1 392 ? -39.373 -11.821 33.742 1.00 93.44 392 LEU A N 1
ATOM 3052 C CA . LEU A 1 392 ? -39.976 -12.878 34.556 1.00 93.44 392 LEU A CA 1
ATOM 3053 C C . LEU A 1 392 ? -39.930 -12.534 36.047 1.00 93.44 392 LEU A C 1
ATOM 3055 O O . LEU A 1 392 ? -40.954 -12.616 36.723 1.00 93.44 392 LEU A O 1
ATOM 3059 N N . LYS A 1 393 ? -38.782 -12.081 36.567 1.00 92.31 393 LYS A N 1
ATOM 3060 C CA . LYS A 1 393 ? -38.650 -11.662 37.974 1.00 92.31 393 LYS A CA 1
ATOM 3061 C C . LYS A 1 393 ? -39.637 -10.554 38.347 1.00 92.31 393 LYS A C 1
ATOM 3063 O O . LYS A 1 393 ? -40.256 -10.635 39.406 1.00 92.31 393 LYS A O 1
ATOM 3068 N N . ARG A 1 394 ? -39.824 -9.553 37.476 1.00 90.62 394 ARG A N 1
ATOM 3069 C CA . ARG A 1 394 ? -40.832 -8.497 37.679 1.00 90.62 394 ARG A CA 1
ATOM 3070 C C . ARG A 1 394 ? -42.253 -9.065 37.718 1.00 90.62 394 ARG A C 1
ATOM 3072 O O . ARG A 1 394 ? -43.026 -8.670 38.584 1.00 90.62 394 ARG A O 1
ATOM 3079 N N . GLY A 1 395 ? -42.576 -10.022 36.847 1.00 83.56 395 GLY A N 1
ATOM 3080 C CA . GLY A 1 395 ? -43.876 -10.702 36.838 1.00 83.56 395 GLY A CA 1
ATOM 3081 C C . GLY A 1 395 ? -44.174 -11.476 38.129 1.00 83.56 395 GLY A C 1
ATOM 3082 O O . GLY A 1 395 ? -45.282 -11.389 38.655 1.00 83.56 395 GLY A O 1
ATOM 3083 N N . TYR A 1 396 ? -43.181 -12.169 38.695 1.00 76.56 396 TYR A N 1
ATOM 3084 C CA . TYR A 1 396 ? -43.353 -12.918 39.948 1.00 76.56 396 TYR A CA 1
ATOM 3085 C C . TYR A 1 396 ? -43.507 -12.018 41.186 1.00 76.56 396 TYR A C 1
ATOM 3087 O O . TYR A 1 396 ? -44.246 -12.374 42.103 1.00 76.56 396 TYR A O 1
ATOM 3095 N N . SER A 1 397 ? -42.881 -10.837 41.219 1.00 69.44 397 SER A N 1
ATOM 3096 C CA . SER A 1 397 ? -43.005 -9.908 42.355 1.00 69.44 397 SER A CA 1
ATOM 3097 C C . SER A 1 397 ? -44.370 -9.210 42.460 1.00 69.44 397 SER A C 1
ATOM 3099 O O . SER A 1 397 ? -44.692 -8.697 43.529 1.00 69.44 397 SER A O 1
ATOM 3101 N N . CYS A 1 398 ? -45.193 -9.208 41.405 1.00 57.19 398 CYS A N 1
ATOM 3102 C CA . CYS A 1 398 ? -46.506 -8.547 41.406 1.00 57.19 398 CYS A CA 1
ATOM 3103 C C . CYS A 1 398 ? -47.699 -9.499 41.642 1.00 57.19 398 CYS A C 1
ATOM 3105 O O . CYS A 1 398 ? -48.822 -9.027 41.794 1.00 57.19 398 CYS A O 1
ATOM 3107 N N . GLY A 1 399 ? -47.481 -10.819 41.709 1.00 58.72 399 GLY A N 1
ATOM 3108 C CA . GLY A 1 399 ? -48.544 -11.823 41.902 1.00 58.72 399 GLY A CA 1
ATOM 3109 C C . GLY A 1 399 ? -48.796 -12.259 43.353 1.00 58.72 399 GLY A C 1
ATOM 3110 O O . GLY A 1 399 ? -49.603 -13.151 43.595 1.00 58.72 399 GLY A O 1
ATOM 3111 N N . GLY A 1 400 ? -48.096 -11.670 44.324 1.00 54.91 400 GLY A N 1
ATOM 3112 C CA . GLY A 1 400 ? -48.001 -12.185 45.692 1.00 54.91 400 GLY A CA 1
ATOM 3113 C C . GLY A 1 400 ? -48.880 -11.525 46.753 1.00 54.91 400 GLY A C 1
ATOM 3114 O O . GLY A 1 400 ? -48.496 -11.597 47.907 1.00 54.91 400 GLY A O 1
ATOM 3115 N N . VAL A 1 401 ? -50.003 -10.869 46.431 1.00 53.22 401 VAL A N 1
ATOM 3116 C CA . VAL A 1 401 ? -51.017 -10.476 47.441 1.00 53.22 401 VAL A CA 1
ATOM 3117 C C . VAL A 1 401 ? -52.409 -10.425 46.795 1.00 53.22 401 VAL A C 1
ATOM 3119 O O . VAL A 1 401 ? -52.996 -9.367 46.598 1.00 53.22 401 VAL A O 1
ATOM 3122 N N . GLY A 1 402 ? -52.935 -11.581 46.399 1.00 48.22 402 GLY A N 1
ATOM 3123 C CA . GLY A 1 402 ? -54.293 -11.710 45.873 1.00 48.22 402 GLY A CA 1
ATOM 3124 C C . GLY A 1 402 ? -55.059 -12.751 46.667 1.00 48.22 402 GLY A C 1
ATOM 3125 O O . GLY A 1 402 ? -54.927 -13.940 46.402 1.00 48.22 402 GLY A O 1
ATOM 3126 N N . ASN A 1 403 ? -55.819 -12.283 47.658 1.00 48.53 403 ASN A N 1
ATOM 3127 C CA . ASN A 1 403 ? -56.800 -13.047 48.422 1.00 48.53 403 ASN A CA 1
ATOM 3128 C C . ASN A 1 403 ? -57.537 -14.073 47.551 1.00 48.53 403 ASN A C 1
ATOM 3130 O O . ASN A 1 403 ? -58.234 -13.715 46.602 1.00 48.53 403 ASN A O 1
ATOM 3134 N N . VAL A 1 404 ? -57.455 -15.341 47.950 1.00 43.28 404 VAL A N 1
ATOM 3135 C CA . VAL A 1 404 ? -58.376 -16.385 47.505 1.00 43.28 404 VAL A CA 1
ATOM 3136 C C . VAL A 1 404 ? -59.721 -16.114 48.185 1.00 43.28 404 VAL A C 1
ATOM 3138 O O . VAL A 1 404 ? -60.013 -16.642 49.253 1.00 43.28 404 VAL A O 1
ATOM 3141 N N . ALA A 1 405 ? -60.527 -15.236 47.591 1.00 44.88 405 ALA A N 1
ATOM 3142 C CA . ALA A 1 405 ? -61.957 -15.182 47.849 1.00 44.88 405 ALA A CA 1
ATOM 3143 C C . ALA A 1 405 ? -62.649 -16.025 46.775 1.00 44.88 405 ALA A C 1
ATOM 3145 O O . ALA A 1 405 ? -62.559 -15.746 45.580 1.00 44.88 405 ALA A O 1
ATOM 3146 N N . ALA A 1 406 ? -63.289 -17.096 47.234 1.00 50.69 406 ALA A N 1
ATOM 3147 C CA . ALA A 1 406 ? -64.072 -18.016 46.434 1.00 50.69 406 ALA A CA 1
ATOM 3148 C C . ALA A 1 406 ? -65.123 -17.282 45.588 1.00 50.69 406 ALA A C 1
ATOM 3150 O O . ALA A 1 406 ? -65.937 -16.526 46.113 1.00 50.69 406 ALA A O 1
ATOM 3151 N N . SER A 1 407 ? -65.161 -17.578 44.292 1.00 43.28 407 SER A N 1
ATOM 3152 C CA . SER A 1 407 ? -66.376 -17.434 43.499 1.00 43.28 407 SER A CA 1
ATOM 3153 C C . SER A 1 407 ? -66.414 -18.539 42.455 1.00 43.28 407 SER A C 1
ATOM 3155 O O . SER A 1 407 ? -65.532 -18.664 41.606 1.00 43.28 407 SER A O 1
ATOM 3157 N N . ALA A 1 408 ? -67.420 -19.389 42.602 1.00 49.25 408 ALA A N 1
ATOM 3158 C CA . ALA A 1 408 ? -67.771 -20.448 41.684 1.00 49.25 408 ALA A CA 1
ATOM 3159 C C . ALA A 1 408 ? -68.529 -19.867 40.483 1.00 49.25 408 ALA A C 1
ATOM 3161 O O . ALA A 1 408 ? -69.483 -19.123 40.686 1.00 49.25 408 ALA A O 1
ATOM 3162 N N . ALA A 1 409 ? -68.138 -20.248 39.265 1.00 45.12 409 ALA A N 1
ATOM 3163 C CA . ALA A 1 409 ? -69.022 -20.581 38.137 1.00 45.12 409 ALA A CA 1
ATOM 3164 C C . ALA A 1 409 ? -68.153 -20.828 36.883 1.00 45.12 409 ALA A C 1
ATOM 3166 O O . ALA A 1 409 ? -67.369 -19.971 36.500 1.00 45.12 409 ALA A O 1
ATOM 3167 N N . THR A 1 410 ? -68.059 -22.052 36.360 1.00 47.47 410 THR A N 1
ATOM 3168 C CA . THR A 1 410 ? -68.955 -22.692 35.367 1.00 47.47 410 THR A CA 1
ATOM 3169 C C . THR A 1 410 ? -68.449 -22.512 33.924 1.00 47.47 410 THR A C 1
ATOM 3171 O O . THR A 1 410 ? -68.575 -21.450 33.331 1.00 47.47 410 THR A O 1
ATOM 3174 N N . THR A 1 411 ? -67.916 -23.623 33.388 1.00 52.00 411 THR A N 1
ATOM 3175 C CA . THR A 1 411 ? -67.853 -24.071 31.974 1.00 52.00 411 THR A CA 1
ATOM 3176 C C . THR A 1 411 ? -67.265 -23.145 30.901 1.00 52.00 411 THR A C 1
ATOM 3178 O O . THR A 1 411 ? -67.865 -22.155 30.508 1.00 52.00 411 THR A O 1
ATOM 3181 N N . SER A 1 412 ? -66.259 -23.617 30.165 1.00 40.88 412 SER A N 1
ATOM 3182 C CA . SER A 1 412 ? -66.428 -24.536 29.026 1.00 40.88 412 SER A CA 1
ATOM 3183 C C . SER A 1 412 ? -65.077 -24.809 28.358 1.00 40.88 412 SER A C 1
ATOM 3185 O O . SER A 1 412 ? -64.152 -24.003 28.396 1.00 40.88 412 SER A O 1
ATOM 3187 N N . ALA A 1 413 ? -64.962 -26.021 27.831 1.00 49.59 413 ALA A N 1
ATOM 3188 C CA . ALA A 1 413 ? -63.748 -26.628 27.327 1.00 49.59 413 ALA A CA 1
ATOM 3189 C C . ALA A 1 413 ? -63.420 -26.180 25.895 1.00 49.59 413 ALA A C 1
ATOM 3191 O O . ALA A 1 413 ? -64.295 -26.178 25.035 1.00 49.59 413 ALA A O 1
ATOM 3192 N N . ALA A 1 414 ? -62.139 -25.932 25.623 1.00 41.31 414 ALA A N 1
ATOM 3193 C CA . ALA A 1 414 ? -61.545 -26.105 24.301 1.00 41.31 414 ALA A CA 1
ATOM 3194 C C . ALA A 1 414 ? -60.068 -26.470 24.497 1.00 41.31 414 ALA A C 1
ATOM 3196 O O . ALA A 1 414 ? -59.211 -25.620 24.736 1.00 41.31 414 ALA A O 1
ATOM 3197 N N . ALA A 1 415 ? -59.800 -27.774 24.489 1.00 50.41 415 ALA A N 1
ATOM 3198 C CA . ALA A 1 415 ? -58.462 -28.331 24.546 1.00 50.41 415 ALA A CA 1
ATOM 3199 C C . ALA A 1 415 ? -57.722 -28.015 23.240 1.00 50.41 415 ALA A C 1
ATOM 3201 O O . ALA A 1 415 ? -58.141 -28.452 22.173 1.00 50.41 415 ALA A O 1
ATOM 3202 N N . ASN A 1 416 ? -56.607 -27.294 23.341 1.00 44.19 416 ASN A N 1
ATOM 3203 C CA . ASN A 1 416 ? -55.592 -27.254 22.294 1.00 44.19 416 ASN A CA 1
ATOM 3204 C C . ASN A 1 416 ? -54.235 -27.571 22.932 1.00 44.19 416 ASN A C 1
ATOM 3206 O O . ASN A 1 416 ? -53.472 -26.702 23.346 1.00 44.19 416 ASN A O 1
ATOM 3210 N N . THR A 1 417 ? -53.986 -28.869 23.090 1.00 44.84 417 THR A N 1
ATOM 3211 C CA . THR A 1 417 ? -52.707 -29.450 23.495 1.00 44.84 417 THR A CA 1
ATOM 3212 C C . THR A 1 417 ? -51.716 -29.346 22.342 1.00 44.84 417 THR A C 1
ATOM 3214 O O . THR A 1 417 ? -51.719 -30.180 21.441 1.00 44.84 417 THR A O 1
ATOM 3217 N N . VAL A 1 418 ? -50.841 -28.341 22.387 1.00 41.34 418 VAL A N 1
ATOM 3218 C CA . VAL A 1 418 ? -49.589 -28.337 21.621 1.00 41.34 418 VAL A CA 1
ATOM 3219 C C . VAL A 1 418 ? -48.499 -28.871 22.545 1.00 41.34 418 VAL A C 1
ATOM 3221 O O . VAL A 1 418 ? -48.046 -28.184 23.459 1.00 41.34 418 VAL A O 1
ATOM 3224 N N . SER A 1 419 ? -48.107 -30.130 22.337 1.00 47.28 419 SER A N 1
ATOM 3225 C CA . SER A 1 419 ? -46.956 -30.729 23.009 1.00 47.28 419 SER A CA 1
ATOM 3226 C C . SER A 1 419 ? -45.672 -30.136 22.430 1.00 47.28 419 SER A C 1
ATOM 3228 O O . SER A 1 419 ? -45.199 -30.558 21.374 1.00 47.28 419 SER A O 1
ATOM 3230 N N . VAL A 1 420 ? -45.092 -29.155 23.116 1.00 41.56 420 VAL A N 1
ATOM 3231 C CA . VAL A 1 420 ? -43.713 -28.741 22.849 1.00 41.56 420 VAL A CA 1
ATOM 3232 C C . VAL A 1 420 ? -42.808 -29.723 23.582 1.00 41.56 420 VAL A C 1
ATOM 3234 O O . VAL A 1 420 ? -42.727 -29.736 24.809 1.00 41.56 420 VAL A O 1
ATOM 3237 N N . ALA A 1 421 ? -42.192 -30.605 22.799 1.00 40.59 421 ALA A N 1
ATOM 3238 C CA . ALA A 1 421 ? -41.205 -31.560 23.259 1.00 40.59 421 ALA A CA 1
ATOM 3239 C C . ALA A 1 421 ? -40.039 -30.824 23.931 1.00 40.59 421 ALA A C 1
ATOM 3241 O O . ALA A 1 421 ? -39.384 -29.968 23.342 1.00 40.59 421 ALA A O 1
ATOM 3242 N N . ASN A 1 422 ? -39.813 -31.189 25.186 1.00 47.78 422 ASN A N 1
ATOM 3243 C CA . ASN A 1 422 ? -38.707 -30.780 26.031 1.00 47.78 422 ASN A CA 1
ATOM 3244 C C . ASN A 1 422 ? -37.372 -31.263 25.421 1.00 47.78 422 ASN A C 1
ATOM 3246 O O . ASN A 1 422 ? -37.168 -32.480 25.349 1.00 47.78 422 ASN A O 1
ATOM 3250 N N . PRO A 1 423 ? -36.449 -30.385 24.980 1.00 49.31 423 PRO A N 1
ATOM 3251 C CA . PRO A 1 423 ? -35.122 -30.829 24.598 1.00 49.31 423 PRO A CA 1
ATOM 3252 C C . PRO A 1 423 ? -34.306 -31.051 25.872 1.00 49.31 423 PRO A C 1
ATOM 3254 O O . PRO A 1 423 ? -33.983 -30.123 26.610 1.00 49.31 423 PRO A O 1
ATOM 3257 N N . GLN A 1 424 ? -33.986 -32.322 26.115 1.00 40.38 424 GLN A N 1
ATOM 3258 C CA . GLN A 1 424 ? -33.039 -32.778 27.124 1.00 40.38 424 GLN A CA 1
ATOM 3259 C C . GLN A 1 424 ? -31.805 -31.869 27.172 1.00 40.38 424 GLN A C 1
ATOM 3261 O O . GLN A 1 424 ? -30.986 -31.839 26.252 1.00 40.38 424 GLN A O 1
ATOM 3266 N N . THR A 1 425 ? -31.636 -31.183 28.297 1.00 42.97 425 THR A N 1
ATOM 3267 C CA . THR A 1 425 ? -30.370 -30.593 28.715 1.00 42.97 425 THR A CA 1
ATOM 3268 C C . THR A 1 425 ? -29.346 -31.714 28.892 1.00 42.97 425 THR A C 1
ATOM 3270 O O . THR A 1 425 ? -29.248 -32.327 29.955 1.00 42.97 425 THR A O 1
ATOM 3273 N N . ARG A 1 426 ? -28.583 -32.009 27.835 1.00 40.72 426 ARG A N 1
ATOM 3274 C CA . ARG A 1 426 ? -27.330 -32.761 27.937 1.00 40.72 426 ARG A CA 1
ATOM 3275 C C . ARG A 1 426 ? -26.319 -31.881 28.665 1.00 40.72 426 ARG A C 1
ATOM 3277 O O . ARG A 1 426 ? -25.764 -30.949 28.091 1.00 40.72 426 ARG A O 1
ATOM 3284 N N . SER A 1 427 ? -26.083 -32.185 29.935 1.00 39.03 427 SER A N 1
ATOM 3285 C CA . SER A 1 427 ? -24.935 -31.686 30.684 1.00 39.03 427 SER A CA 1
ATOM 3286 C C . SER A 1 427 ? -23.655 -32.224 30.040 1.00 39.03 427 SER A C 1
ATOM 3288 O O . SER A 1 427 ? -23.302 -33.391 30.218 1.00 39.03 427 SER A O 1
ATOM 3290 N N . VAL A 1 428 ? -22.974 -31.388 29.258 1.00 40.72 428 VAL A N 1
ATOM 3291 C CA . VAL A 1 428 ? -21.614 -31.665 28.791 1.00 40.72 428 VAL A CA 1
ATOM 3292 C C . VAL A 1 428 ? -20.664 -31.288 29.920 1.00 40.72 428 VAL A C 1
ATOM 3294 O O . VAL A 1 428 ? -20.373 -30.116 30.151 1.00 40.72 428 VAL A O 1
ATOM 3297 N N . THR A 1 429 ? -20.199 -32.294 30.652 1.00 37.50 429 THR A N 1
ATOM 3298 C CA . THR A 1 429 ? -19.106 -32.152 31.613 1.00 37.50 429 THR A CA 1
ATOM 3299 C C . THR A 1 429 ? -17.813 -31.957 30.825 1.00 37.50 429 THR A C 1
ATOM 3301 O O . THR A 1 429 ? -17.257 -32.909 30.284 1.00 37.50 429 THR A O 1
ATOM 3304 N N . VAL A 1 430 ? -17.344 -30.713 30.714 1.00 35.03 430 VAL A N 1
ATOM 3305 C CA . VAL A 1 430 ? -16.031 -30.403 30.135 1.00 35.03 430 VAL A CA 1
ATOM 3306 C C . VAL A 1 430 ? -14.971 -30.652 31.205 1.00 35.03 430 VAL A C 1
ATOM 3308 O O . VAL A 1 430 ? -14.705 -29.802 32.052 1.00 35.03 430 VAL A O 1
ATOM 3311 N N . THR A 1 431 ? -14.360 -31.833 31.185 1.00 33.44 431 THR A N 1
ATOM 3312 C CA . THR A 1 431 ? -13.120 -32.118 31.910 1.00 33.44 431 THR A CA 1
ATOM 3313 C C . THR A 1 431 ? -11.957 -31.458 31.173 1.00 33.44 431 THR A C 1
ATOM 3315 O O . THR A 1 431 ? -11.439 -31.975 30.186 1.00 33.44 431 THR A O 1
ATOM 3318 N N . THR A 1 432 ? -11.520 -30.294 31.649 1.00 32.66 432 THR A N 1
ATOM 3319 C CA . THR A 1 432 ? -10.260 -29.684 31.217 1.00 32.66 432 THR A CA 1
ATOM 3320 C C . THR A 1 432 ? -9.092 -30.415 31.878 1.00 32.66 432 THR A C 1
ATOM 3322 O O . THR A 1 432 ? -8.629 -30.064 32.959 1.00 32.66 432 THR A O 1
ATOM 3325 N N . THR A 1 433 ? -8.573 -31.455 31.225 1.00 33.09 433 THR A N 1
ATOM 3326 C CA . THR A 1 433 ? -7.255 -31.990 31.578 1.00 33.09 433 THR A CA 1
ATOM 3327 C C . THR A 1 433 ? -6.197 -30.980 31.143 1.00 33.09 433 THR A C 1
ATOM 3329 O O . THR A 1 433 ? -5.875 -30.860 29.959 1.00 33.09 433 THR A O 1
ATOM 3332 N N . THR A 1 434 ? -5.653 -30.230 32.096 1.00 35.81 434 THR A N 1
ATOM 3333 C CA . THR A 1 434 ? -4.485 -29.370 31.900 1.00 35.81 434 THR A CA 1
ATOM 3334 C C . THR A 1 434 ? -3.253 -30.241 31.659 1.00 35.81 434 THR A C 1
ATOM 3336 O O . THR A 1 434 ? -2.510 -30.609 32.567 1.00 35.81 434 THR A O 1
ATOM 3339 N N . LYS A 1 435 ? -3.019 -30.597 30.391 1.00 37.31 435 LYS A N 1
ATOM 3340 C CA . LYS A 1 435 ? -1.770 -31.225 29.958 1.00 37.31 435 LYS A CA 1
ATOM 3341 C C . LYS A 1 435 ? -0.669 -30.167 30.061 1.00 37.31 435 LYS A C 1
ATOM 3343 O O . LYS A 1 435 ? -0.571 -29.267 29.229 1.00 37.31 435 LYS A O 1
ATOM 3348 N N . LYS A 1 436 ? 0.122 -30.255 31.133 1.00 44.25 436 LYS A N 1
ATOM 3349 C CA . LYS A 1 436 ? 1.318 -29.453 31.413 1.00 44.25 436 LYS A CA 1
ATOM 3350 C C . LYS A 1 436 ? 2.333 -29.669 30.281 1.00 44.25 436 LYS A C 1
ATOM 3352 O O . LYS A 1 436 ? 3.160 -30.572 30.349 1.00 44.25 436 LYS A O 1
ATOM 3357 N N . LYS A 1 437 ? 2.228 -28.883 29.204 1.00 44.34 437 LYS A N 1
ATOM 3358 C CA . LYS A 1 437 ? 3.251 -28.813 28.154 1.00 44.34 437 LYS A CA 1
ATOM 3359 C C . LYS A 1 437 ? 4.497 -28.185 28.773 1.00 44.34 437 LYS A C 1
ATOM 3361 O O . LYS A 1 437 ? 4.443 -27.074 29.296 1.00 44.34 437 LYS A O 1
ATOM 3366 N N . GLY A 1 438 ? 5.581 -28.956 28.768 1.00 38.44 438 GLY A N 1
ATOM 3367 C CA . GLY A 1 438 ? 6.894 -28.522 29.214 1.00 38.44 438 GLY A CA 1
ATOM 3368 C C . GLY A 1 438 ? 7.302 -27.237 28.504 1.00 38.44 438 GLY A C 1
ATOM 3369 O O . GLY A 1 438 ? 7.105 -27.081 27.301 1.00 38.44 438 GLY A O 1
ATOM 3370 N N . ALA A 1 439 ? 7.835 -26.307 29.287 1.00 40.62 439 ALA A N 1
ATOM 3371 C CA . ALA A 1 439 ? 8.457 -25.098 28.792 1.00 40.62 439 ALA A CA 1
ATOM 3372 C C . ALA A 1 439 ? 9.642 -25.478 27.891 1.00 40.6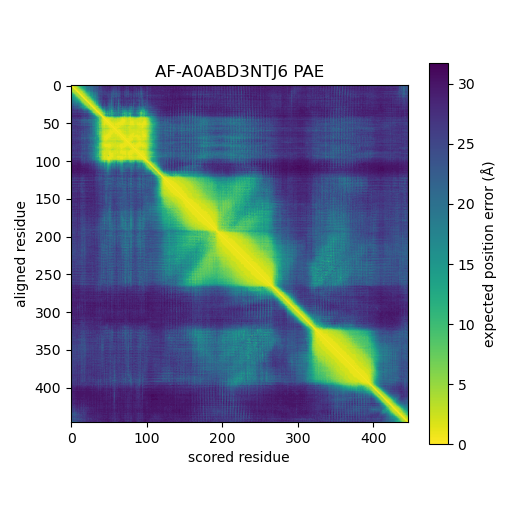2 439 ALA A C 1
ATOM 3374 O O . ALA A 1 439 ? 10.665 -25.964 28.378 1.00 40.62 439 ALA A O 1
ATOM 3375 N N . ASN A 1 440 ? 9.499 -25.254 26.584 1.00 41.19 440 ASN A N 1
ATOM 3376 C CA . ASN A 1 440 ? 10.615 -25.304 25.650 1.00 41.19 440 ASN A CA 1
ATOM 3377 C C . ASN A 1 440 ? 11.576 -24.156 25.979 1.00 41.19 440 ASN A C 1
ATOM 3379 O O . ASN A 1 440 ? 11.301 -22.986 25.715 1.00 41.19 440 ASN A O 1
ATOM 3383 N N . ARG A 1 441 ? 12.713 -24.515 26.580 1.00 46.00 441 ARG A N 1
ATOM 3384 C CA . ARG A 1 441 ? 13.919 -23.688 26.651 1.00 46.00 441 ARG A CA 1
ATOM 3385 C C . ARG A 1 441 ? 14.517 -23.606 25.244 1.00 46.00 441 ARG A C 1
ATOM 3387 O O . ARG A 1 441 ? 15.278 -24.486 24.867 1.00 46.00 441 ARG A O 1
ATOM 3394 N N . TRP A 1 442 ? 14.190 -22.565 24.483 1.00 49.12 442 TRP A N 1
ATOM 3395 C CA . TRP A 1 442 ? 14.882 -22.246 23.221 1.00 49.12 442 TRP A CA 1
ATOM 3396 C C . TRP A 1 442 ? 15.362 -20.785 23.178 1.00 49.12 442 TRP A C 1
ATOM 3398 O O . TRP A 1 442 ? 15.386 -20.157 22.135 1.00 49.12 442 TRP A O 1
ATOM 3408 N N . TRP A 1 443 ? 15.768 -20.211 24.312 1.00 47.22 443 TRP A N 1
ATOM 3409 C CA . TRP A 1 443 ? 16.324 -18.846 24.331 1.00 47.22 443 TRP A CA 1
ATOM 3410 C C . TRP A 1 443 ? 17.620 -18.712 25.136 1.00 47.22 443 TRP A C 1
ATOM 3412 O O . TRP A 1 443 ? 17.929 -17.636 25.626 1.00 47.22 443 TRP A O 1
ATOM 3422 N N . ASN A 1 444 ? 18.414 -19.781 25.248 1.00 41.59 444 ASN A N 1
ATOM 3423 C CA . ASN A 1 444 ? 19.787 -19.667 25.749 1.00 41.59 444 ASN A CA 1
ATOM 3424 C C . ASN A 1 444 ? 20.759 -19.961 24.607 1.00 41.59 444 ASN A C 1
ATOM 3426 O O . ASN A 1 444 ? 21.120 -21.116 24.390 1.00 41.59 444 ASN A O 1
ATOM 3430 N N . GLY A 1 445 ? 21.145 -18.919 23.871 1.00 52.44 445 GLY A N 1
ATOM 3431 C CA . GLY A 1 445 ? 22.154 -19.029 22.819 1.00 52.44 445 GLY A CA 1
ATOM 3432 C C . GLY A 1 445 ? 22.163 -17.890 21.803 1.00 52.44 445 GLY A C 1
ATOM 3433 O O . GLY A 1 445 ? 22.283 -18.177 20.617 1.00 52.44 445 GLY A O 1
ATOM 3434 N N . LEU A 1 446 ? 22.016 -16.639 22.248 1.00 37.50 446 LEU A N 1
ATOM 3435 C CA . LEU A 1 446 ? 22.327 -15.438 21.467 1.00 37.50 446 LEU A CA 1
ATOM 3436 C C . LEU A 1 446 ? 22.948 -14.384 22.380 1.00 37.50 446 LEU A C 1
ATOM 3438 O O . LEU A 1 446 ? 22.392 -14.195 23.488 1.00 37.50 446 LEU A O 1
#

Solvent-accessible surface area (backbone atoms only — not comparable to full-atom values): 28570 Å² total; per-residue (Å²): 140,86,80,90,81,83,89,81,94,82,91,87,85,90,89,83,89,82,81,90,77,81,92,79,89,77,86,87,80,84,73,96,64,82,78,74,80,78,78,81,76,88,67,84,76,61,62,70,42,45,30,30,32,38,89,44,82,92,50,53,87,48,40,79,38,55,27,33,32,67,44,75,42,75,94,76,64,24,35,37,26,37,33,83,88,68,49,75,43,79,40,48,68,94,28,53,43,80,51,80,80,80,84,73,84,86,85,81,91,77,90,82,77,97,67,83,85,70,90,65,74,64,62,62,58,50,52,53,52,52,50,52,52,51,52,50,51,52,50,52,52,51,50,51,51,49,50,53,50,53,52,52,52,52,51,51,54,51,51,51,53,50,52,53,50,53,51,53,53,52,51,53,50,52,50,52,53,51,51,52,51,53,51,53,54,49,50,55,54,47,60,76,72,48,52,76,69,53,50,53,52,51,50,53,52,50,53,51,52,50,50,53,51,50,54,49,52,52,48,52,53,50,50,52,50,52,52,52,51,51,50,53,51,51,53,51,52,51,51,51,50,53,53,51,48,53,54,49,52,51,52,51,49,55,53,50,52,51,50,51,54,49,51,54,60,74,60,50,76,79,74,75,91,72,78,94,73,90,74,91,74,77,89,80,79,85,79,83,78,83,87,84,80,87,78,87,78,85,80,90,80,90,80,91,78,93,70,94,69,80,86,75,86,75,77,85,71,86,82,64,58,66,64,54,52,54,54,51,51,54,53,51,49,51,51,51,53,53,52,52,52,52,53,51,51,50,53,52,49,53,52,52,52,52,53,50,52,50,53,50,52,52,51,51,49,52,52,52,52,50,52,50,52,54,49,54,52,51,51,53,52,53,50,52,53,49,53,52,51,52,50,50,54,56,55,61,71,73,67,78,85,71,82,90,72,89,78,91,82,86,88,83,89,80,89,77,88,77,84,77,81,79,78,79,82,76,82,78,80,80,79,81,78,80,76,81,74,76,83,80,85,83,82,89,86,130